Protein AF-A0A2G5TCE5-F1 (afdb_monomer)

Sequence (561 aa):
MDTSNFQYNRDSLFSRNVPPSLPKFVGRPEVVLFWDAEKPNQKSYIDVKVLVQKASAIFKQHSENIYVRDSTLKRLSMGLKESEKKNLDGFESLSTINQTVVSDTWQYYFLTVARWLMHFEEFQKIDDTVKLKILETIWHIWATLDRHCATASYRRSHPNAPKTQIISRRGVLLDLTKVQFDSTWLSDYPPSEIAYFLRQNSSDHFDIIGALLELEPSDMEMTFMLAQLSFEYAGKRCQGEILKLTEHFQKLLANDLHNYYVKEMKMPKYSNRLSKMMKINNSIQKNLWEHRPRMEVAKIFNIIKIEFSHPEIFALSLCSKKDHDLNTKCPIFLERLEIFLEYLDTRKKIPHSKGINLRIQETPESNFRFVSSLEPSEIVRIFNNIHLKINELRIQSPSAQFDKLTNLINSFAEIGGNFKIRANRLFWRCSSENSDGEGAELFIKLLSLIDENCLQMVHNDMDSFSEDQFEWLGKFCKNVKTLNLEDAMAKSVDPLLNAENVVVLFEKLDAEHIWKMIQSFISRDLPIGSSFYFHSEHPPKLVDVFKMHNVRPNNQPIIPE

Foldseek 3Di:
DDPVPDDDDDDDPDPPPDPPDPCSVVLHPPLCSVFDPPDDLAFFEAECVVLLVLLLVLLPDDPPCPPPPDAQLVLLLVLVVVLQDPCVVAADEAQEDEPVNVVVLLSSLLNSVSNSLSSHPLLSPDDSVLSSLLSLQFSVLLQVLQQLLQQLVVCVVVVPDDPQWTDGSVRHIYRVVRHHYDCVSWAPDDSVSVCVLQDLCLDDPDDLSVLCNVLVDDSSLSSLLSLLLSLCRQCVPVPDPSVVSSVVVNVSSVVSVCCCCCPVVVHNPCVVSVVSSVVSSVSSVVSLVVSVVSLVVCVVSSRTRYDYPCQSSCCRSRNHPVVVVVVLPAAQEWAEKEKEPDDPPVPDPDDDQNAIKIWTHRDPPGDTDIGTNDALLVVLVVQVSPRYAYAEYEYAYEQVCVVSLLVNLVSNVVVDDPAAHQYAEYHYHYEHPDLPQVSLVSVVSNLVRHDLVRYQYYADQYGADEAVSLVVQLVSNLNHQYYHEEEYAHPACNSPLNHQAEHYEYQDDDLVRVVSNVCSVVVDPHDPPRDYHYHYPDDDDVVVSCVVVVHDDDPDDPDDD

Organism: NCBI:txid1611254

Structure (mmCIF, N/CA/C/O backbone):
data_AF-A0A2G5TCE5-F1
#
_entry.id   AF-A0A2G5TCE5-F1
#
loop_
_atom_site.group_PDB
_atom_site.id
_atom_site.type_symbol
_atom_site.label_atom_id
_atom_site.label_alt_id
_atom_site.label_comp_id
_atom_site.label_asym_id
_atom_site.label_entity_id
_atom_site.label_seq_id
_atom_site.pdbx_PDB_ins_code
_atom_site.Cartn_x
_atom_site.Cartn_y
_atom_site.Cartn_z
_atom_site.occupancy
_atom_site.B_iso_or_equiv
_atom_site.auth_seq_id
_atom_site.auth_comp_id
_atom_site.auth_asym_id
_atom_site.auth_atom_id
_atom_site.pdbx_PDB_model_num
ATOM 1 N N . MET A 1 1 ? 57.083 46.225 -4.076 1.00 44.91 1 MET A N 1
ATOM 2 C CA . MET A 1 1 ? 55.689 46.218 -4.562 1.00 44.91 1 MET A CA 1
ATOM 3 C C . MET A 1 1 ? 54.867 45.483 -3.533 1.00 44.91 1 MET A C 1
ATOM 5 O O . MET A 1 1 ? 55.227 44.369 -3.178 1.00 44.91 1 MET A O 1
ATOM 9 N N . ASP A 1 2 ? 53.860 46.161 -2.998 1.00 36.31 2 ASP A N 1
ATOM 10 C CA . ASP A 1 2 ? 52.958 45.625 -1.986 1.00 36.31 2 ASP A CA 1
ATOM 11 C C . ASP A 1 2 ? 51.975 44.643 -2.647 1.00 36.31 2 ASP A C 1
ATOM 13 O O . ASP A 1 2 ? 51.354 44.961 -3.664 1.00 36.31 2 ASP A O 1
ATOM 17 N N . THR A 1 3 ? 51.897 43.424 -2.116 1.00 44.78 3 THR A N 1
ATOM 18 C CA . THR A 1 3 ? 51.084 42.325 -2.669 1.00 44.78 3 THR A CA 1
ATOM 19 C C . THR A 1 3 ? 49.590 42.508 -2.390 1.00 44.78 3 THR A C 1
ATOM 21 O O . THR A 1 3 ? 48.769 41.807 -2.980 1.00 44.78 3 THR A O 1
ATOM 24 N N . SER A 1 4 ? 49.232 43.503 -1.570 1.00 44.25 4 SER A N 1
ATOM 25 C CA . SER A 1 4 ? 47.858 43.904 -1.244 1.00 44.25 4 SER A CA 1
ATOM 26 C C . SER A 1 4 ? 47.042 44.424 -2.439 1.00 44.25 4 SER A C 1
ATOM 28 O O . SER A 1 4 ? 45.818 44.478 -2.360 1.00 44.25 4 SER A O 1
ATOM 30 N N . ASN A 1 5 ? 47.693 44.751 -3.563 1.00 43.22 5 ASN A N 1
ATOM 31 C CA . ASN A 1 5 ? 47.040 45.278 -4.767 1.00 43.22 5 ASN A CA 1
ATOM 32 C C . ASN A 1 5 ? 46.855 44.249 -5.899 1.00 43.22 5 ASN A C 1
ATOM 34 O O . ASN A 1 5 ? 46.431 44.619 -6.996 1.00 43.22 5 ASN A O 1
ATOM 38 N N . PHE A 1 6 ? 47.133 42.961 -5.666 1.00 41.97 6 PHE A N 1
ATOM 39 C CA . PHE A 1 6 ? 46.738 41.921 -6.619 1.00 41.97 6 PHE A CA 1
ATOM 40 C C . PHE A 1 6 ? 45.249 41.591 -6.455 1.00 41.97 6 PHE A C 1
ATOM 42 O O . PHE A 1 6 ? 44.830 40.973 -5.478 1.00 41.97 6 PHE A O 1
ATOM 49 N N . GLN A 1 7 ? 44.437 41.987 -7.439 1.00 47.47 7 GLN A N 1
ATOM 50 C CA . GLN A 1 7 ? 43.052 41.532 -7.559 1.00 47.47 7 GLN A CA 1
ATOM 51 C C . GLN A 1 7 ? 43.021 40.044 -7.942 1.00 47.47 7 GLN A C 1
ATOM 53 O O . GLN A 1 7 ? 43.078 39.694 -9.119 1.00 47.47 7 GLN A O 1
ATOM 58 N N . TYR A 1 8 ? 42.891 39.164 -6.949 1.00 43.75 8 TYR A N 1
ATOM 59 C CA . TYR A 1 8 ? 42.463 37.779 -7.153 1.00 43.75 8 TYR A CA 1
ATOM 60 C C . TYR A 1 8 ? 40.932 37.749 -7.161 1.00 43.75 8 TYR A C 1
ATOM 62 O O . TYR A 1 8 ? 40.331 37.933 -6.107 1.00 43.75 8 TYR A O 1
ATOM 70 N N . ASN A 1 9 ? 40.335 37.592 -8.351 1.00 42.03 9 ASN A N 1
ATOM 71 C CA . ASN A 1 9 ? 38.918 37.283 -8.662 1.00 42.03 9 ASN A CA 1
ATOM 72 C C . ASN A 1 9 ? 38.410 38.097 -9.865 1.00 42.03 9 ASN A C 1
ATOM 74 O O . ASN A 1 9 ? 37.420 38.826 -9.780 1.00 42.03 9 ASN A O 1
ATOM 78 N N . ARG A 1 10 ? 39.058 37.947 -11.022 1.00 44.22 10 ARG A N 1
ATOM 79 C CA . ARG A 1 10 ? 38.338 38.060 -12.291 1.00 44.22 10 ARG A CA 1
ATOM 80 C C . ARG A 1 10 ? 38.307 36.662 -12.891 1.00 44.22 10 ARG A C 1
ATOM 82 O O . ARG A 1 10 ? 39.354 36.100 -13.174 1.00 44.22 10 ARG A O 1
ATOM 89 N N . ASP A 1 11 ? 37.091 36.140 -12.977 1.00 44.75 11 ASP A N 1
ATOM 90 C CA . ASP A 1 11 ? 36.672 34.802 -13.400 1.00 44.75 11 ASP A CA 1
ATOM 91 C C . ASP A 1 11 ? 36.604 33.720 -12.313 1.00 44.75 11 ASP A C 1
ATOM 93 O O . ASP A 1 11 ? 37.514 33.523 -11.510 1.00 44.75 11 ASP A O 1
ATOM 97 N N . SER A 1 12 ? 35.500 32.961 -12.377 1.00 39.31 12 SER A N 1
ATOM 98 C CA . SER A 1 12 ? 35.132 31.763 -11.594 1.00 39.31 12 SER A CA 1
ATOM 99 C C . SER A 1 12 ? 34.209 31.972 -10.382 1.00 39.31 12 SER A C 1
ATOM 101 O O . SER A 1 12 ? 34.522 31.560 -9.266 1.00 39.31 12 SER A O 1
ATOM 103 N N . LEU A 1 13 ? 32.991 32.486 -10.595 1.00 35.09 13 LEU A N 1
ATOM 104 C CA . LEU A 1 13 ? 31.879 32.135 -9.699 1.00 35.09 13 LEU A CA 1
ATOM 105 C C . LEU A 1 13 ? 31.414 30.712 -10.029 1.00 35.09 13 LEU A C 1
ATOM 107 O O . LEU A 1 13 ? 30.498 30.482 -10.814 1.00 35.09 13 LEU A O 1
ATOM 111 N N . PHE A 1 14 ? 32.106 29.750 -9.425 1.00 35.44 14 PHE A N 1
ATOM 112 C CA . PHE A 1 14 ? 31.687 28.363 -9.299 1.00 35.44 14 PHE A CA 1
ATOM 113 C C . PHE A 1 14 ? 30.257 28.295 -8.741 1.00 35.44 14 PHE A C 1
ATOM 115 O O . PHE A 1 14 ? 30.059 28.434 -7.532 1.00 35.44 14 PHE A O 1
ATOM 122 N N . SER A 1 15 ? 29.255 27.997 -9.571 1.00 35.09 15 SER A N 1
ATOM 123 C CA . SER A 1 15 ? 28.023 27.415 -9.039 1.00 35.09 15 SER A CA 1
ATOM 124 C C . SER A 1 15 ? 28.331 25.959 -8.689 1.00 35.09 15 SER A C 1
ATOM 126 O O . SER A 1 15 ? 28.231 25.053 -9.517 1.00 35.09 15 SER A O 1
ATOM 128 N N . ARG A 1 16 ? 28.784 25.742 -7.453 1.00 37.66 16 ARG A N 1
ATOM 129 C CA . ARG A 1 16 ? 28.812 24.425 -6.817 1.00 37.66 16 ARG A CA 1
ATOM 130 C C . ARG A 1 16 ? 27.392 23.861 -6.879 1.00 37.66 16 ARG A C 1
ATOM 132 O O . ARG A 1 16 ? 26.564 24.214 -6.045 1.00 37.66 16 ARG A O 1
ATOM 139 N N . ASN A 1 17 ? 27.097 23.004 -7.854 1.00 49.25 17 ASN A N 1
ATOM 140 C CA . ASN A 1 17 ? 25.855 22.237 -7.860 1.00 49.25 17 ASN A CA 1
ATOM 141 C C . ASN A 1 17 ? 25.989 21.119 -6.826 1.00 49.25 17 ASN A C 1
ATOM 143 O O . ASN A 1 17 ? 26.224 19.958 -7.147 1.00 49.25 17 ASN A O 1
ATOM 147 N N . VAL A 1 18 ? 25.892 21.519 -5.559 1.00 42.00 18 VAL A N 1
ATOM 148 C CA . VAL A 1 18 ? 25.635 20.618 -4.445 1.00 42.00 18 VAL A CA 1
ATOM 149 C C . VAL A 1 18 ? 24.318 19.906 -4.775 1.00 42.00 18 VAL A C 1
ATOM 151 O O . VAL A 1 18 ? 23.345 20.584 -5.124 1.00 42.00 18 VAL A O 1
ATOM 154 N N . PRO A 1 19 ? 24.262 18.565 -4.719 1.00 40.06 19 PRO A N 1
ATOM 155 C CA . PRO A 1 19 ? 23.001 17.842 -4.806 1.00 40.06 19 PRO A CA 1
ATOM 156 C C . PRO A 1 19 ? 22.005 18.505 -3.850 1.00 40.06 19 PRO A C 1
ATOM 158 O O . PRO A 1 19 ? 22.346 18.715 -2.686 1.00 40.06 19 PRO A O 1
ATOM 161 N N . PRO A 1 20 ? 20.788 18.862 -4.295 1.00 50.06 20 PRO A N 1
ATOM 162 C CA . PRO A 1 20 ? 19.902 19.702 -3.491 1.00 50.06 20 PRO A CA 1
ATOM 163 C C . PRO A 1 20 ? 19.404 18.993 -2.224 1.00 50.06 20 PRO A C 1
ATOM 165 O O . PRO A 1 20 ? 18.745 19.610 -1.395 1.00 50.06 20 PRO A O 1
ATOM 168 N N . SER A 1 21 ? 19.702 17.699 -2.075 1.00 48.94 21 SER A N 1
ATOM 169 C CA . SER A 1 21 ? 19.469 16.940 -0.859 1.00 48.94 21 SER A CA 1
ATOM 170 C C . SER A 1 21 ? 20.391 15.714 -0.786 1.00 48.94 21 SER A C 1
ATOM 172 O O . SER A 1 21 ? 20.820 15.173 -1.810 1.00 48.94 21 SER A O 1
ATOM 174 N N . LEU A 1 22 ? 20.667 15.248 0.435 1.00 44.66 22 LEU A N 1
ATOM 175 C CA . LEU A 1 22 ? 21.420 14.019 0.707 1.00 44.66 22 LEU A CA 1
ATOM 176 C C . LEU A 1 22 ? 20.844 12.765 -0.003 1.00 44.66 22 LEU A C 1
ATOM 178 O O . LEU A 1 22 ? 21.642 12.046 -0.597 1.00 44.66 22 LEU A O 1
ATOM 182 N N . PRO A 1 23 ? 19.511 12.528 -0.066 1.00 45.94 23 PRO A N 1
ATOM 183 C CA . PRO A 1 23 ? 18.912 11.444 -0.862 1.00 45.94 23 PRO A CA 1
ATOM 184 C C . PRO A 1 23 ? 19.364 11.419 -2.323 1.00 45.94 23 PRO A C 1
ATOM 186 O O . PRO A 1 23 ? 19.697 10.370 -2.868 1.00 45.94 23 PRO A O 1
ATOM 189 N N . LYS A 1 24 ? 19.412 12.597 -2.955 1.00 51.81 24 LYS A N 1
ATOM 190 C CA . LYS A 1 24 ? 19.843 12.745 -4.350 1.00 51.81 24 LYS A CA 1
ATOM 191 C C . LYS A 1 24 ? 21.345 12.550 -4.513 1.00 51.81 24 LYS A C 1
ATOM 193 O O . LYS A 1 24 ? 21.768 12.099 -5.568 1.00 51.81 24 LYS A O 1
ATOM 198 N N . PHE A 1 25 ? 22.135 12.883 -3.492 1.00 48.41 25 PHE A N 1
ATOM 199 C CA . PHE A 1 25 ? 23.575 12.633 -3.498 1.00 48.41 25 PHE A CA 1
ATOM 200 C C . PHE A 1 25 ? 23.899 11.140 -3.427 1.00 48.41 25 PHE A C 1
ATOM 202 O O . PHE A 1 25 ? 24.745 10.671 -4.178 1.00 48.41 25 PHE A O 1
ATOM 209 N N . VAL A 1 26 ? 23.224 10.397 -2.545 1.00 45.94 26 VAL A N 1
ATOM 210 C CA . VAL A 1 26 ? 23.534 8.977 -2.303 1.00 45.94 26 VAL A CA 1
ATOM 211 C C . VAL A 1 26 ? 22.699 8.003 -3.142 1.00 45.94 26 VAL A C 1
ATOM 213 O O . VAL A 1 26 ? 22.850 6.796 -2.991 1.00 45.94 26 VAL A O 1
ATOM 216 N N . GLY A 1 27 ? 21.787 8.497 -3.987 1.00 50.56 27 GLY A N 1
ATOM 217 C CA . GLY A 1 27 ? 20.951 7.658 -4.855 1.00 50.56 27 GLY A CA 1
ATOM 218 C C . GLY A 1 27 ? 19.937 6.781 -4.110 1.00 50.56 27 GLY A C 1
ATOM 219 O O . GLY A 1 27 ? 19.438 5.810 -4.674 1.00 50.56 27 GLY A O 1
ATOM 220 N N . ARG A 1 28 ? 19.614 7.104 -2.851 1.00 52.19 28 ARG A N 1
ATOM 221 C CA . ARG A 1 28 ? 18.663 6.348 -2.021 1.00 52.19 28 ARG A CA 1
ATOM 222 C C . ARG A 1 28 ? 17.461 7.220 -1.671 1.00 52.19 28 ARG A C 1
ATOM 224 O O . ARG A 1 28 ? 17.654 8.394 -1.345 1.00 52.19 28 ARG A O 1
ATOM 231 N N . PRO A 1 29 ? 16.225 6.682 -1.702 1.00 56.94 29 PRO A N 1
ATOM 232 C CA . PRO A 1 29 ? 15.065 7.405 -1.204 1.00 56.94 29 PRO A CA 1
ATOM 233 C C . PRO A 1 29 ? 15.312 7.890 0.222 1.00 56.94 29 PRO A C 1
ATOM 235 O O . PRO A 1 29 ? 15.880 7.159 1.030 1.00 56.94 29 PRO A O 1
ATOM 238 N N . GLU A 1 30 ? 14.842 9.096 0.536 1.00 60.81 30 GLU A N 1
ATOM 239 C CA . GLU A 1 30 ? 15.009 9.716 1.859 1.00 60.81 30 GLU A CA 1
ATOM 240 C C . GLU A 1 30 ? 14.609 8.772 2.999 1.00 60.81 30 GLU A C 1
ATOM 242 O O . GLU A 1 30 ? 15.315 8.638 3.991 1.00 60.81 30 GLU A O 1
ATOM 247 N N . VAL A 1 31 ? 13.534 8.019 2.772 1.00 57.41 31 VAL A N 1
ATOM 248 C CA . VAL A 1 31 ? 12.961 7.036 3.693 1.00 57.41 31 VAL A CA 1
ATOM 249 C C . VAL A 1 31 ? 13.875 5.838 4.010 1.00 57.41 31 VAL A C 1
ATOM 251 O O . VAL A 1 31 ? 13.681 5.201 5.035 1.00 57.41 31 VAL A O 1
ATOM 254 N N . VAL A 1 32 ? 14.878 5.519 3.185 1.00 61.88 32 VAL A N 1
ATOM 255 C CA . VAL A 1 32 ? 15.810 4.388 3.406 1.00 61.88 32 VAL A CA 1
ATOM 256 C C . VAL A 1 32 ? 17.279 4.802 3.308 1.00 61.88 32 VAL A C 1
ATOM 258 O O . VAL A 1 32 ? 18.162 3.967 3.130 1.00 61.88 32 VAL A O 1
ATOM 261 N N . LEU A 1 33 ? 17.563 6.099 3.441 1.00 61.28 33 LEU A N 1
ATOM 262 C CA . LEU A 1 33 ? 18.920 6.649 3.438 1.00 61.28 33 LEU A CA 1
ATOM 263 C C . LEU A 1 33 ? 19.855 5.929 4.413 1.00 61.28 33 LEU A C 1
ATOM 265 O O . LEU A 1 33 ? 20.990 5.603 4.073 1.00 61.28 33 LEU A O 1
ATOM 269 N N . PHE A 1 34 ? 19.345 5.690 5.617 1.00 60.56 34 PHE A N 1
ATOM 270 C CA . PHE A 1 34 ? 20.065 5.104 6.740 1.00 60.56 34 PHE A CA 1
ATOM 271 C C . PHE A 1 34 ? 20.104 3.570 6.697 1.00 60.56 34 PHE A C 1
ATOM 273 O O . PHE A 1 34 ? 20.728 2.954 7.561 1.00 60.56 34 PHE A O 1
ATOM 280 N N . TRP A 1 35 ? 19.412 2.945 5.739 1.00 65.88 35 TRP A N 1
ATOM 281 C CA . TRP A 1 35 ? 19.364 1.495 5.620 1.00 65.88 35 TRP A CA 1
ATOM 282 C C . TRP A 1 35 ? 20.732 0.926 5.229 1.00 65.88 35 TRP A C 1
ATOM 284 O O . TRP A 1 35 ? 21.480 1.511 4.447 1.00 65.88 35 TRP A O 1
ATOM 294 N N . ASP A 1 36 ? 21.045 -0.245 5.769 1.00 65.81 36 ASP A N 1
ATOM 295 C CA . ASP A 1 36 ? 22.335 -0.907 5.626 1.00 65.81 36 ASP A CA 1
ATOM 296 C C . ASP A 1 36 ? 22.081 -2.376 5.292 1.00 65.81 36 ASP A C 1
ATOM 298 O O . ASP A 1 36 ? 21.536 -3.121 6.110 1.00 65.81 36 ASP A O 1
ATOM 302 N N . ALA A 1 37 ? 22.434 -2.756 4.064 1.00 62.38 37 ALA A N 1
ATOM 303 C CA . ALA A 1 37 ? 22.221 -4.095 3.531 1.00 62.38 37 ALA A CA 1
ATOM 304 C C . ALA A 1 37 ? 23.090 -5.153 4.226 1.00 62.38 37 ALA A C 1
ATOM 306 O O . ALA A 1 37 ? 22.748 -6.333 4.188 1.00 62.38 37 ALA A O 1
ATOM 307 N N . GLU A 1 38 ? 24.198 -4.740 4.848 1.00 62.22 38 GLU A N 1
ATOM 308 C CA . GLU A 1 38 ? 25.170 -5.634 5.479 1.00 62.22 38 GLU A CA 1
ATOM 309 C C . GLU A 1 38 ? 24.807 -5.958 6.937 1.00 62.22 38 GLU A C 1
ATOM 311 O O . GLU A 1 38 ? 25.371 -6.880 7.532 1.00 62.22 38 GLU A O 1
ATOM 316 N N . LYS A 1 39 ? 23.831 -5.249 7.528 1.00 65.44 39 LYS A N 1
ATOM 317 C CA . LYS A 1 39 ? 23.392 -5.521 8.902 1.00 65.44 39 LYS A CA 1
ATOM 318 C C . LYS A 1 39 ? 22.706 -6.893 9.025 1.00 65.44 39 LYS A C 1
ATOM 320 O O . LYS A 1 39 ? 21.852 -7.231 8.201 1.00 65.44 39 LYS A O 1
ATOM 325 N N . PRO A 1 40 ? 22.967 -7.651 10.111 1.00 63.22 40 PRO A N 1
ATOM 326 C CA . PRO A 1 40 ? 22.322 -8.938 10.362 1.00 63.22 40 PRO A CA 1
ATOM 327 C C . PRO A 1 40 ? 20.791 -8.844 10.337 1.00 63.22 40 PRO A C 1
ATOM 329 O O . PRO A 1 40 ? 20.196 -7.962 10.958 1.00 63.22 40 PRO A O 1
ATOM 332 N N . ASN A 1 41 ? 20.124 -9.784 9.666 1.00 67.50 41 ASN A N 1
ATOM 333 C CA . ASN A 1 41 ? 18.659 -9.825 9.578 1.00 67.50 41 ASN A CA 1
ATOM 334 C C . ASN A 1 41 ? 18.014 -10.673 10.694 1.00 67.50 41 ASN A C 1
ATOM 336 O O . ASN A 1 41 ? 17.131 -11.493 10.437 1.00 67.50 41 ASN A O 1
ATOM 340 N N . GLN A 1 42 ? 18.483 -10.529 11.936 1.00 72.50 42 GLN A N 1
ATOM 341 C CA . GLN A 1 42 ? 17.881 -11.240 13.062 1.00 72.50 42 GLN A CA 1
ATOM 342 C C . GLN A 1 42 ? 16.571 -10.559 13.465 1.00 72.50 42 GLN A C 1
ATOM 344 O O . GLN A 1 42 ? 16.536 -9.351 13.690 1.00 72.50 42 GLN A O 1
ATOM 349 N N . LYS A 1 43 ? 15.487 -11.333 13.545 1.00 78.56 43 LYS A N 1
ATOM 350 C CA . LYS A 1 43 ? 14.161 -10.824 13.906 1.00 78.56 43 LYS A CA 1
ATOM 351 C C . LYS A 1 43 ? 13.798 -11.197 15.337 1.00 78.56 43 LYS A C 1
ATOM 353 O O . LYS A 1 43 ? 13.991 -12.336 15.757 1.00 78.56 43 LYS A O 1
ATOM 358 N N . SER A 1 44 ? 13.217 -10.245 16.053 1.00 82.19 44 SER A N 1
ATOM 359 C CA . SER A 1 44 ? 12.605 -10.448 17.361 1.00 82.19 44 SER A CA 1
ATOM 360 C C . SER A 1 44 ? 11.285 -11.193 17.203 1.00 82.19 44 SER A C 1
ATOM 362 O O . SER A 1 44 ? 10.411 -10.766 16.449 1.00 82.19 44 SER A O 1
ATOM 364 N N . TYR A 1 45 ? 11.112 -12.294 17.929 1.00 84.38 45 TYR A N 1
ATOM 365 C CA . TYR A 1 45 ? 9.884 -13.085 17.890 1.00 84.38 45 TYR A CA 1
ATOM 366 C C . TYR A 1 45 ? 9.014 -12.821 19.125 1.00 84.38 45 TYR A C 1
ATOM 368 O O . TYR A 1 45 ? 9.476 -12.962 20.257 1.00 84.38 45 TYR A O 1
ATOM 376 N N . ILE A 1 46 ? 7.744 -12.468 18.911 1.00 85.00 46 ILE A N 1
ATOM 377 C CA . ILE A 1 46 ? 6.756 -12.209 19.965 1.00 85.00 46 ILE A CA 1
ATOM 378 C C . ILE A 1 46 ? 5.660 -13.279 19.918 1.00 85.00 46 ILE A C 1
ATOM 380 O O . ILE A 1 46 ? 4.862 -13.367 18.975 1.00 85.00 46 ILE A O 1
ATOM 384 N N . ASP A 1 47 ? 5.590 -14.096 20.968 1.00 86.44 47 ASP A N 1
ATOM 385 C CA . ASP A 1 47 ? 4.518 -15.077 21.116 1.00 86.44 47 ASP A CA 1
ATOM 386 C C . ASP A 1 47 ? 3.248 -14.426 21.684 1.00 86.44 47 ASP A C 1
ATOM 388 O O . ASP A 1 47 ? 3.258 -13.761 22.715 1.00 86.44 47 ASP A O 1
ATOM 392 N N . VAL A 1 48 ? 2.134 -14.644 20.992 1.00 89.19 48 VAL A N 1
ATOM 393 C CA . VAL A 1 48 ? 0.806 -14.097 21.296 1.00 89.19 48 VAL A CA 1
ATOM 394 C C . VAL A 1 48 ? -0.264 -15.193 21.309 1.00 89.19 48 VAL A C 1
ATOM 396 O O . VAL A 1 48 ? -1.454 -14.896 21.387 1.00 89.19 48 VAL A O 1
ATOM 399 N N . LYS A 1 49 ? 0.131 -16.476 21.309 1.00 89.69 49 LYS A N 1
ATOM 400 C CA . LYS A 1 49 ? -0.779 -17.629 21.442 1.00 89.69 49 LYS A CA 1
ATOM 401 C C . LYS A 1 49 ? -1.705 -17.505 22.649 1.00 89.69 49 LYS A C 1
ATOM 403 O O . LYS A 1 49 ? -2.911 -17.700 22.530 1.00 89.69 49 LYS A O 1
ATOM 408 N N . VAL A 1 50 ? -1.151 -17.124 23.800 1.00 91.56 50 VAL A N 1
ATOM 409 C CA . VAL A 1 50 ? -1.916 -16.949 25.045 1.00 91.56 50 VAL A CA 1
ATOM 410 C C . VAL A 1 50 ? -2.970 -15.844 24.900 1.00 91.56 50 VAL A C 1
ATOM 412 O O . VAL A 1 50 ? -4.067 -15.956 25.445 1.00 91.56 50 VAL A O 1
ATOM 415 N N . LEU A 1 51 ? -2.676 -14.787 24.137 1.00 92.75 51 LEU A N 1
ATOM 416 C CA . LEU A 1 51 ? -3.625 -13.704 23.877 1.00 92.75 51 LEU A CA 1
ATOM 417 C C . LEU A 1 51 ? -4.811 -14.190 23.028 1.00 92.75 51 LEU A C 1
ATOM 419 O O . LEU A 1 51 ? -5.962 -13.916 23.372 1.00 92.75 51 LEU A O 1
ATOM 423 N N . VAL A 1 52 ? -4.539 -14.972 21.979 1.00 92.00 52 VAL A N 1
ATOM 424 C CA . VAL A 1 52 ? -5.572 -15.601 21.132 1.00 92.00 52 VAL A CA 1
ATOM 425 C C . VAL A 1 52 ? -6.441 -16.562 21.935 1.00 92.00 52 VAL A C 1
ATOM 427 O O . VAL A 1 52 ? -7.666 -16.547 21.807 1.00 92.00 52 VAL A O 1
ATOM 430 N N . GLN A 1 53 ? -5.829 -17.368 22.805 1.00 93.06 53 GLN A N 1
ATOM 431 C CA . GLN A 1 53 ? -6.549 -18.290 23.684 1.00 93.06 53 GLN A CA 1
ATOM 432 C C . GLN A 1 53 ? -7.492 -17.544 24.633 1.00 93.06 53 GLN A C 1
ATOM 434 O O . GLN A 1 53 ? -8.643 -17.947 24.786 1.00 93.06 53 GLN A O 1
ATOM 439 N N . LYS A 1 54 ? -7.049 -16.423 25.220 1.00 94.75 54 LYS A N 1
ATOM 440 C CA . LYS A 1 54 ? -7.896 -15.574 26.073 1.00 94.75 54 LYS A CA 1
ATOM 441 C C . LYS A 1 54 ? -9.087 -14.990 25.309 1.00 94.75 54 LYS A C 1
ATOM 443 O O . LYS A 1 54 ? -10.199 -15.021 25.826 1.00 94.75 54 LYS A O 1
ATOM 448 N N . ALA A 1 55 ? -8.882 -14.494 24.088 1.00 93.88 55 ALA A N 1
ATOM 449 C CA . ALA A 1 55 ? -9.982 -13.999 23.256 1.00 93.88 55 ALA A CA 1
ATOM 450 C C . ALA A 1 55 ? -10.962 -15.117 22.867 1.00 93.88 55 ALA A C 1
ATOM 452 O O . ALA A 1 55 ? -12.172 -14.949 22.980 1.00 93.88 55 ALA A O 1
ATOM 453 N N . SER A 1 56 ? -10.443 -16.290 22.508 1.00 93.25 56 SER A N 1
ATOM 454 C CA . SER A 1 56 ? -11.266 -17.465 22.200 1.00 93.25 56 SER A CA 1
ATOM 455 C C . SER A 1 56 ? -12.079 -17.926 23.414 1.00 93.25 56 SER A C 1
ATOM 457 O O . SER A 1 56 ? -13.224 -18.340 23.272 1.00 93.25 56 SER A O 1
ATOM 459 N N . ALA A 1 57 ? -11.517 -17.831 24.623 1.00 93.88 57 ALA A N 1
ATOM 460 C CA . ALA A 1 57 ? -12.241 -18.123 25.856 1.00 93.88 57 ALA A CA 1
ATOM 461 C C . ALA A 1 57 ? -13.388 -17.128 26.103 1.00 93.88 57 ALA A C 1
ATOM 463 O O . ALA A 1 57 ? -14.460 -17.554 26.519 1.00 93.88 57 ALA A O 1
ATOM 464 N N . ILE A 1 58 ? -13.198 -15.837 25.794 1.00 92.94 58 ILE A N 1
ATOM 465 C CA . ILE A 1 58 ? -14.263 -14.819 25.872 1.00 92.94 58 ILE A CA 1
ATOM 466 C C . ILE A 1 58 ? -15.425 -15.176 24.935 1.00 92.94 58 ILE A C 1
ATOM 468 O O . ILE A 1 58 ? -16.576 -15.110 25.350 1.00 92.94 58 ILE A O 1
ATOM 472 N N . PHE A 1 59 ? -15.150 -15.617 23.704 1.00 92.38 59 PHE A N 1
ATOM 473 C CA . PHE A 1 59 ? -16.204 -15.979 22.743 1.00 92.38 59 PHE A CA 1
ATOM 474 C C . PHE A 1 59 ? -17.022 -17.216 23.131 1.00 92.38 59 PHE A C 1
ATOM 476 O O . PHE A 1 59 ? -18.158 -17.352 22.680 1.00 92.38 59 PHE A O 1
ATOM 483 N N . LYS A 1 60 ? -16.470 -18.081 23.990 1.00 88.38 60 LYS A N 1
ATOM 484 C CA . LYS A 1 60 ? -17.148 -19.270 24.530 1.00 88.38 60 LYS A CA 1
ATOM 485 C C . LYS A 1 60 ? -17.979 -18.984 25.781 1.00 88.38 60 LYS A C 1
ATOM 487 O O . LYS A 1 60 ? -18.779 -19.828 26.190 1.00 88.38 60 LYS A O 1
ATOM 492 N N . GLN A 1 61 ? -17.776 -17.835 26.425 1.00 83.50 61 GLN A N 1
ATOM 493 C CA . GLN A 1 61 ? -18.579 -17.448 27.579 1.00 83.50 61 GLN A CA 1
ATOM 494 C C . GLN A 1 61 ? -19.989 -17.093 27.111 1.00 83.50 61 GLN A C 1
ATOM 496 O O . GLN A 1 61 ? -20.177 -16.290 26.199 1.00 83.50 61 GLN A O 1
ATOM 501 N N . HIS A 1 62 ? -20.987 -17.698 27.749 1.00 64.31 62 HIS A N 1
ATOM 502 C CA . HIS A 1 62 ? -22.373 -17.321 27.529 1.00 64.31 62 HIS A CA 1
ATOM 503 C C . HIS A 1 62 ? -22.581 -15.976 28.224 1.00 64.31 62 HIS A C 1
ATOM 505 O O . HIS A 1 62 ? -22.446 -15.883 29.443 1.00 64.31 62 HIS A O 1
ATOM 511 N N . SER A 1 63 ? -22.859 -14.923 27.454 1.00 60.53 63 SER A N 1
ATOM 512 C CA . SER A 1 63 ? -23.319 -13.664 28.034 1.00 60.53 63 SER A CA 1
ATOM 513 C C . SER A 1 63 ? -24.662 -13.943 28.704 1.00 60.53 63 SER A C 1
ATOM 515 O O . SER A 1 63 ? -25.637 -14.276 28.029 1.00 60.53 63 SER A O 1
ATOM 517 N N . GLU A 1 64 ? -24.717 -13.833 30.033 1.00 53.38 64 GLU A N 1
ATOM 518 C CA . GLU A 1 64 ? -25.993 -13.691 30.724 1.00 53.38 64 GLU A CA 1
ATOM 519 C C . GLU A 1 64 ? -26.646 -12.435 30.143 1.00 53.38 64 GLU A C 1
ATOM 521 O O . GLU A 1 64 ? -26.149 -11.319 30.299 1.00 53.38 64 GLU A O 1
ATOM 526 N N . ASN A 1 65 ? -27.694 -12.632 29.346 1.00 52.31 65 ASN A N 1
ATOM 527 C CA . ASN A 1 65 ? -28.393 -11.574 28.632 1.00 52.31 65 ASN A CA 1
ATOM 528 C C . ASN A 1 65 ? -29.169 -10.707 29.643 1.00 52.31 65 ASN A C 1
ATOM 530 O O . ASN A 1 65 ? -30.386 -10.813 29.773 1.00 52.31 65 ASN A O 1
ATOM 534 N N . ILE A 1 66 ? -28.472 -9.842 30.378 1.00 52.81 66 ILE A N 1
ATOM 535 C CA . ILE A 1 66 ? -29.083 -8.954 31.377 1.00 52.81 66 ILE A CA 1
ATOM 536 C C . ILE A 1 66 ? -29.938 -7.864 30.687 1.00 52.81 66 ILE A C 1
ATOM 538 O O . ILE A 1 66 ? -30.882 -7.345 31.279 1.00 52.81 66 ILE A O 1
ATOM 542 N N . TYR A 1 67 ? -29.701 -7.584 29.395 1.00 58.00 67 TYR A N 1
ATOM 543 C CA . TYR A 1 67 ? -30.303 -6.462 28.653 1.00 58.00 67 TYR A CA 1
ATOM 544 C C . TYR A 1 67 ? -31.066 -6.872 27.373 1.00 58.00 67 TYR A C 1
ATOM 546 O O . TYR A 1 67 ? -30.951 -6.216 26.341 1.00 58.00 67 TYR A O 1
ATOM 554 N N . VAL A 1 68 ? -31.874 -7.944 27.415 1.00 59.38 68 VAL A N 1
ATOM 555 C CA . VAL A 1 68 ? -32.637 -8.477 26.247 1.00 59.38 68 VAL A CA 1
ATOM 556 C C . VAL A 1 68 ? -33.540 -7.437 25.557 1.00 59.38 68 VAL A C 1
ATOM 558 O O . VAL A 1 68 ? -33.902 -7.604 24.398 1.00 59.38 68 VAL A O 1
ATOM 561 N N . ARG A 1 69 ? -33.944 -6.369 26.256 1.00 60.75 69 ARG A N 1
ATOM 562 C CA . ARG A 1 69 ? -34.947 -5.401 25.771 1.00 60.75 69 ARG A CA 1
ATOM 563 C C . ARG A 1 69 ? -34.374 -4.154 25.092 1.00 60.75 69 ARG A C 1
ATOM 565 O O . ARG A 1 69 ? -35.155 -3.356 24.581 1.00 60.75 69 ARG A O 1
ATOM 572 N N . ASP A 1 70 ? -33.059 -3.965 25.105 1.00 77.38 70 ASP A N 1
ATOM 573 C CA . ASP A 1 70 ? -32.417 -2.793 24.506 1.00 77.38 70 ASP A CA 1
ATOM 574 C C . ASP A 1 70 ? -31.989 -3.054 23.057 1.00 77.38 70 ASP A C 1
ATOM 576 O O . ASP A 1 70 ? -31.729 -4.193 22.665 1.00 77.38 70 ASP A O 1
ATOM 580 N N . SER A 1 71 ? -31.895 -1.987 22.256 1.00 85.19 71 SER A N 1
ATOM 581 C CA . SER A 1 71 ? -31.369 -2.084 20.891 1.00 85.19 71 SER A CA 1
ATOM 582 C C . SER A 1 71 ? -29.913 -2.552 20.887 1.00 85.19 71 SER A C 1
ATOM 584 O O . SER A 1 71 ? -29.163 -2.352 21.851 1.00 85.19 71 SER A O 1
ATOM 586 N N . THR A 1 72 ? -29.489 -3.150 19.779 1.00 88.62 72 THR A N 1
ATOM 587 C CA . THR A 1 72 ? -28.135 -3.679 19.617 1.00 88.62 72 THR A CA 1
ATOM 588 C C . THR A 1 72 ? -27.080 -2.594 19.828 1.00 88.62 72 THR A C 1
ATOM 590 O O . THR A 1 72 ? -26.110 -2.795 20.565 1.00 88.62 72 THR A O 1
ATOM 593 N N . LEU A 1 73 ? -27.289 -1.408 19.251 1.00 92.50 73 LEU A N 1
ATOM 594 C CA . LEU A 1 73 ? -26.376 -0.280 19.436 1.00 92.50 73 LEU A CA 1
ATOM 595 C C . LEU A 1 73 ? -26.299 0.173 20.905 1.00 92.50 73 LEU A C 1
ATOM 597 O O . LEU A 1 73 ? -25.219 0.503 21.399 1.00 92.50 73 LEU A O 1
ATOM 601 N N . LYS A 1 74 ? -27.421 0.139 21.633 1.00 90.94 74 LYS A N 1
ATOM 602 C CA . LYS A 1 74 ? -27.467 0.511 23.051 1.00 90.94 74 LYS A CA 1
ATOM 603 C C . LYS A 1 74 ? -26.726 -0.494 23.929 1.00 90.94 74 LYS A C 1
ATOM 605 O O . LYS A 1 74 ? -25.974 -0.079 24.806 1.00 90.94 74 LYS A O 1
ATOM 610 N N . ARG A 1 75 ? -26.848 -1.795 23.652 1.00 89.25 75 ARG A N 1
ATOM 611 C CA . ARG A 1 75 ? -26.069 -2.850 24.329 1.00 89.25 75 ARG A CA 1
ATOM 612 C C . ARG A 1 75 ? -24.566 -2.678 24.113 1.00 89.25 75 ARG A C 1
ATOM 614 O O . ARG A 1 75 ? -23.800 -2.730 25.071 1.00 89.25 75 ARG A O 1
ATOM 621 N N . LEU A 1 76 ? -24.146 -2.402 22.876 1.00 91.25 76 LEU A N 1
ATOM 622 C CA . LEU A 1 76 ? -22.748 -2.079 22.566 1.00 91.25 76 LEU A CA 1
ATOM 623 C C . LEU A 1 76 ? -22.266 -0.819 23.305 1.00 91.25 76 LEU A C 1
ATOM 625 O O . LEU A 1 76 ? -21.116 -0.764 23.742 1.00 91.25 76 LEU A O 1
ATOM 629 N N . SER A 1 77 ? -23.137 0.179 23.477 1.00 91.69 77 SER A N 1
ATOM 630 C CA . SER A 1 77 ? -22.824 1.392 24.239 1.00 91.69 77 SER A CA 1
ATOM 631 C C . SER A 1 77 ? -22.661 1.114 25.736 1.00 91.69 77 SER A C 1
ATOM 633 O O . SER A 1 77 ? -21.767 1.677 26.365 1.00 91.69 77 SER A O 1
ATOM 635 N N . MET A 1 78 ? -23.448 0.196 26.306 1.00 85.56 78 MET A N 1
ATOM 636 C CA . MET A 1 78 ? -23.247 -0.271 27.683 1.00 85.56 78 MET A CA 1
ATOM 637 C C . MET A 1 78 ? -21.914 -1.006 27.843 1.00 85.56 78 MET A C 1
ATOM 639 O O . MET A 1 78 ? -21.156 -0.681 28.751 1.00 85.56 78 MET A O 1
ATOM 643 N N . GLY A 1 79 ? -21.574 -1.915 26.922 1.00 82.06 79 GLY A N 1
ATOM 644 C CA . GLY A 1 79 ? -20.285 -2.617 26.947 1.00 82.06 79 GLY A CA 1
ATOM 645 C C . GLY A 1 79 ? -19.083 -1.669 26.855 1.00 82.06 79 GLY A C 1
ATOM 646 O O . GLY A 1 79 ? -18.049 -1.892 27.484 1.00 82.06 79 GLY A O 1
ATOM 647 N N . LEU A 1 80 ? -19.226 -0.557 26.125 1.00 83.00 80 LEU A N 1
ATOM 648 C CA . LEU A 1 80 ? -18.214 0.498 26.091 1.00 83.00 80 LEU A CA 1
ATOM 649 C C . LEU A 1 80 ? -18.034 1.152 27.471 1.00 83.00 80 LEU A C 1
ATOM 651 O O . LEU A 1 80 ? -16.898 1.309 27.912 1.00 83.00 80 LEU A O 1
ATOM 655 N N . LYS A 1 81 ? -19.125 1.444 28.190 1.00 78.56 81 LYS A N 1
ATOM 656 C CA . LYS A 1 81 ? -19.081 1.976 29.566 1.00 78.56 81 LYS A CA 1
ATOM 657 C C . LYS A 1 81 ? -18.515 0.986 30.576 1.00 78.56 81 LYS A C 1
ATOM 659 O O . LYS A 1 81 ? -17.774 1.381 31.462 1.00 78.56 81 LYS A O 1
ATOM 664 N N . GLU A 1 82 ? -18.815 -0.301 30.441 1.00 71.81 82 GLU A N 1
ATOM 665 C CA . GLU A 1 82 ? -18.222 -1.338 31.298 1.00 71.81 82 GLU A CA 1
ATOM 666 C C . GLU A 1 82 ? -16.698 -1.428 31.110 1.00 71.81 82 GLU A C 1
ATOM 668 O O . GLU A 1 82 ? -15.962 -1.730 32.051 1.00 71.81 82 GLU A O 1
ATOM 673 N N . SER A 1 83 ? -16.208 -1.118 29.904 1.00 64.12 83 SER A N 1
ATOM 674 C CA . SER A 1 83 ? -14.775 -1.059 29.600 1.00 64.12 83 SER A CA 1
ATOM 675 C C . SER A 1 83 ? -14.080 0.224 30.075 1.00 64.12 83 SER A C 1
ATOM 677 O O . SER A 1 83 ? -12.846 0.253 30.181 1.00 64.12 83 SER A O 1
ATOM 679 N N . GLU A 1 84 ? -14.848 1.270 30.403 1.00 65.38 84 GLU A N 1
ATOM 680 C CA . GLU A 1 84 ? -14.355 2.456 31.097 1.00 65.38 84 GLU A CA 1
ATOM 681 C C . GLU A 1 84 ? -14.026 2.060 32.534 1.00 65.38 84 GLU A C 1
ATOM 683 O O . GLU A 1 84 ? -14.830 2.189 33.458 1.00 65.38 84 GLU A O 1
ATOM 688 N N . LYS A 1 85 ? -12.800 1.579 32.755 1.00 54.50 85 LYS A N 1
ATOM 689 C CA . LYS A 1 85 ? -12.238 1.604 34.102 1.00 54.50 85 LYS A CA 1
ATOM 690 C C . LYS A 1 85 ? -12.436 3.019 34.639 1.00 54.50 85 LYS A C 1
ATOM 692 O O . LYS A 1 85 ? -11.933 3.980 34.054 1.00 54.50 85 LYS A O 1
ATOM 697 N N . LYS A 1 86 ? -13.130 3.151 35.771 1.00 50.62 86 LYS A N 1
ATOM 698 C CA . LYS A 1 86 ? -12.983 4.333 36.616 1.00 50.62 86 LYS A CA 1
ATOM 699 C C . LYS A 1 86 ? -11.516 4.342 37.036 1.00 50.62 86 LYS A C 1
ATOM 701 O O . LYS A 1 86 ? -11.153 3.645 37.979 1.00 50.62 86 LYS A O 1
ATOM 706 N N . ASN A 1 87 ? -10.660 5.055 36.307 1.00 52.81 87 ASN A N 1
ATOM 707 C CA . ASN A 1 87 ? -9.317 5.382 36.772 1.00 52.81 87 ASN A CA 1
ATOM 708 C C . ASN A 1 87 ? -9.493 6.359 37.939 1.00 52.81 87 ASN A C 1
ATOM 710 O O . ASN A 1 87 ? -9.348 7.567 37.781 1.00 52.81 87 ASN A O 1
ATOM 714 N N . LEU A 1 88 ? -9.910 5.824 39.090 1.00 49.53 88 LEU A N 1
ATOM 715 C CA . LEU A 1 88 ? -10.061 6.562 40.342 1.00 49.53 88 LEU A CA 1
ATOM 716 C C . LEU A 1 88 ? -8.705 7.139 40.782 1.00 49.53 88 LEU A C 1
ATOM 718 O O . LEU A 1 88 ? -8.677 8.180 41.426 1.00 49.53 88 LEU A O 1
ATOM 722 N N . ASP A 1 89 ? -7.608 6.516 40.334 1.00 53.97 89 ASP A N 1
ATOM 723 C CA . ASP A 1 89 ? -6.224 6.859 40.676 1.00 53.97 89 ASP A CA 1
ATOM 724 C C . ASP A 1 89 ? -5.531 7.786 39.648 1.00 53.97 89 ASP A C 1
ATOM 726 O O . ASP A 1 89 ? -4.346 8.085 39.779 1.00 53.97 89 ASP A O 1
ATOM 730 N N . GLY A 1 90 ? -6.250 8.273 38.626 1.00 71.12 90 GLY A N 1
ATOM 731 C CA . GLY A 1 90 ? -5.702 9.166 37.592 1.00 71.12 90 GLY A CA 1
ATOM 732 C C . GLY A 1 90 ? -5.008 8.454 36.418 1.00 71.12 90 GLY A C 1
ATOM 733 O O . GLY A 1 90 ? -5.165 7.251 36.218 1.00 71.12 90 GLY A O 1
ATOM 734 N N . PHE A 1 91 ? -4.292 9.218 35.582 1.00 82.12 91 PHE A N 1
ATOM 735 C CA . PHE A 1 91 ? -3.545 8.697 34.427 1.00 82.12 91 PHE A CA 1
ATOM 736 C C . PHE A 1 91 ? -2.059 8.527 34.759 1.00 82.12 91 PHE A C 1
ATOM 738 O O . PHE A 1 91 ? -1.420 9.456 35.252 1.00 82.12 91 PHE A O 1
ATOM 745 N N . GLU A 1 92 ? -1.488 7.379 34.403 1.00 85.00 92 GLU A N 1
ATOM 746 C CA . GLU A 1 92 ? -0.048 7.145 34.458 1.00 85.00 92 GLU A CA 1
ATOM 747 C C . GLU A 1 92 ? 0.646 7.922 33.329 1.00 85.00 92 GLU A C 1
ATOM 749 O O . GLU A 1 92 ? 0.384 7.704 32.142 1.00 85.00 92 GLU A O 1
ATOM 754 N N . SER A 1 93 ? 1.530 8.851 33.699 1.00 85.44 93 SER A N 1
ATOM 755 C CA . SER A 1 93 ? 2.351 9.601 32.747 1.00 85.44 93 SER A CA 1
ATOM 756 C C . SER A 1 93 ? 3.613 8.808 32.417 1.00 85.44 93 SER A C 1
ATOM 758 O O . SER A 1 93 ? 4.488 8.667 33.270 1.00 85.44 93 SER A O 1
ATOM 760 N N . LEU A 1 94 ? 3.749 8.339 31.176 1.00 84.62 94 LEU A N 1
ATOM 761 C CA . LEU A 1 94 ? 4.925 7.567 30.757 1.00 84.62 94 LEU A CA 1
ATOM 762 C C . LEU A 1 94 ? 5.999 8.459 30.126 1.00 84.62 94 LEU A C 1
ATOM 764 O O . LEU A 1 94 ? 5.720 9.256 29.230 1.00 84.62 94 LEU A O 1
ATOM 768 N N . SER A 1 95 ? 7.248 8.274 30.558 1.00 84.50 95 SER A N 1
ATOM 769 C CA . SER A 1 95 ? 8.429 8.911 29.957 1.00 84.50 95 SER A CA 1
ATOM 770 C C . SER A 1 95 ? 9.043 8.086 28.823 1.00 84.50 95 SER A C 1
ATOM 772 O O . SER A 1 95 ? 9.672 8.654 27.934 1.00 84.50 95 SER A O 1
ATOM 774 N N . THR A 1 96 ? 8.851 6.762 28.827 1.00 86.38 96 THR A N 1
ATOM 775 C CA . THR A 1 96 ? 9.422 5.835 27.838 1.00 86.38 96 THR A CA 1
ATOM 776 C C . THR A 1 96 ? 8.384 4.810 27.381 1.00 86.38 96 THR A C 1
ATOM 778 O O . THR A 1 96 ? 7.652 4.255 28.199 1.00 86.38 96 THR A O 1
ATOM 781 N N . ILE A 1 97 ? 8.333 4.534 26.078 1.00 86.00 97 ILE A N 1
ATOM 782 C CA . ILE A 1 97 ? 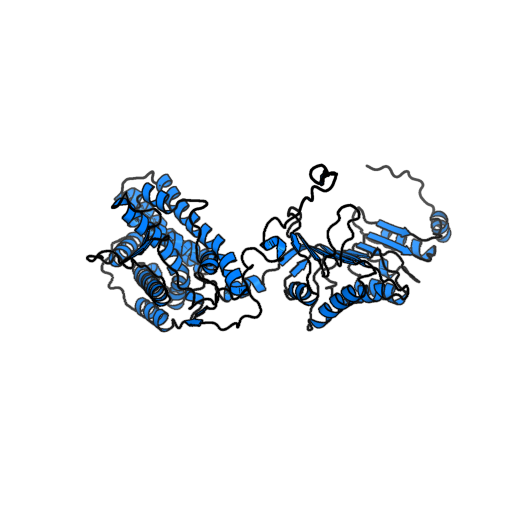7.539 3.464 25.466 1.00 86.00 97 ILE A CA 1
ATOM 783 C C . ILE A 1 97 ? 8.499 2.349 25.050 1.00 86.00 97 ILE A C 1
ATOM 785 O O . ILE A 1 97 ? 9.267 2.520 24.108 1.00 86.00 97 ILE A O 1
ATOM 789 N N . ASN A 1 98 ? 8.431 1.214 25.743 1.00 87.81 98 ASN A N 1
ATOM 790 C CA . ASN A 1 98 ? 9.201 0.003 25.451 1.00 87.81 98 ASN A CA 1
ATOM 791 C C . ASN A 1 98 ? 8.282 -1.149 25.003 1.00 87.81 98 ASN A C 1
ATOM 793 O O . ASN A 1 98 ? 7.057 -0.997 24.924 1.00 87.81 98 ASN A O 1
ATOM 797 N N . GLN A 1 99 ? 8.867 -2.319 24.736 1.00 88.00 99 GLN A N 1
ATOM 798 C CA . GLN A 1 99 ? 8.127 -3.509 24.309 1.00 88.00 99 GLN A CA 1
ATOM 799 C C . GLN A 1 99 ? 6.989 -3.890 25.266 1.00 88.00 99 GLN A C 1
ATOM 801 O O . GLN A 1 99 ? 5.901 -4.241 24.806 1.00 88.00 99 GLN A O 1
ATOM 806 N N . THR A 1 100 ? 7.211 -3.815 26.581 1.00 88.94 100 THR A N 1
ATOM 807 C CA . THR A 1 100 ? 6.213 -4.176 27.599 1.00 88.94 100 THR A CA 1
ATOM 808 C C . THR A 1 100 ? 5.006 -3.250 27.532 1.00 88.94 100 THR A C 1
ATOM 810 O O . THR A 1 100 ? 3.875 -3.715 27.410 1.00 88.94 100 THR A O 1
ATOM 813 N N . VAL A 1 101 ? 5.235 -1.932 27.496 1.00 86.81 101 VAL A N 1
ATOM 814 C CA . VAL A 1 101 ? 4.162 -0.931 27.381 1.00 86.81 101 VAL A CA 1
ATOM 815 C C . VAL A 1 101 ? 3.332 -1.162 26.117 1.00 86.81 101 VAL A C 1
ATOM 817 O O . VAL A 1 101 ? 2.098 -1.106 26.169 1.00 86.81 101 VAL A O 1
ATOM 820 N N . VAL A 1 102 ? 3.989 -1.441 24.989 1.00 86.62 102 VAL A N 1
ATOM 821 C CA . VAL A 1 102 ? 3.322 -1.719 23.709 1.00 86.62 102 VAL A CA 1
ATOM 822 C C . VAL A 1 102 ? 2.516 -3.019 23.778 1.00 86.62 102 VAL A C 1
ATOM 824 O O . VAL A 1 102 ? 1.329 -3.015 23.450 1.00 86.62 102 VAL A O 1
ATOM 827 N N . SER A 1 103 ? 3.120 -4.101 24.270 1.00 87.88 103 SER A N 1
ATOM 828 C CA . SER A 1 103 ? 2.495 -5.429 24.361 1.00 87.88 103 SER A CA 1
ATOM 829 C C . SER A 1 103 ? 1.279 -5.430 25.287 1.00 87.88 103 SER A C 1
ATOM 831 O O . SER A 1 103 ? 0.224 -5.952 24.930 1.00 87.88 103 SER A O 1
ATOM 833 N N . ASP A 1 104 ? 1.376 -4.764 26.436 1.00 88.62 104 ASP A N 1
ATOM 834 C CA . ASP A 1 104 ? 0.254 -4.595 27.356 1.00 88.62 104 ASP A CA 1
ATOM 835 C C . ASP A 1 104 ? -0.881 -3.768 26.738 1.00 88.62 104 ASP A C 1
ATOM 837 O O . ASP A 1 104 ? -2.061 -4.030 26.978 1.00 88.62 104 ASP A O 1
ATOM 841 N N . THR A 1 105 ? -0.539 -2.753 25.936 1.00 87.94 105 THR A N 1
ATOM 842 C CA . THR A 1 105 ? -1.528 -1.923 25.236 1.00 87.94 105 THR A CA 1
ATOM 843 C C . THR A 1 105 ? -2.265 -2.743 24.183 1.00 87.94 105 THR A C 1
ATOM 845 O O . THR A 1 105 ? -3.492 -2.670 24.100 1.00 87.94 105 THR A O 1
ATOM 848 N N . TRP A 1 106 ? -1.545 -3.572 23.423 1.00 89.88 106 TRP A N 1
ATOM 849 C CA . TRP A 1 106 ? -2.144 -4.525 22.492 1.00 89.88 106 TRP A CA 1
ATOM 850 C C . TRP A 1 106 ? -3.059 -5.513 23.207 1.00 89.88 106 TRP A C 1
ATOM 852 O O . TRP A 1 106 ? -4.212 -5.667 22.810 1.00 89.88 106 TRP A O 1
ATOM 862 N N . GLN A 1 107 ? -2.593 -6.125 24.298 1.00 91.94 107 GLN A N 1
ATOM 863 C CA . GLN A 1 107 ? -3.399 -7.049 25.091 1.00 91.94 107 GLN A CA 1
ATOM 864 C C . GLN A 1 107 ? -4.663 -6.380 25.645 1.00 91.94 107 GLN A C 1
ATOM 866 O O . GLN A 1 107 ? -5.737 -6.982 25.592 1.00 91.94 107 GLN A O 1
ATOM 871 N N . TYR A 1 108 ? -4.556 -5.151 26.160 1.00 92.00 108 TYR A N 1
ATOM 872 C CA . TYR A 1 108 ? -5.701 -4.390 26.655 1.00 92.00 108 TYR A CA 1
ATOM 873 C C . TYR A 1 108 ? -6.750 -4.206 25.557 1.00 92.00 108 TYR A C 1
ATOM 875 O O . TYR A 1 108 ? -7.873 -4.679 25.715 1.00 92.00 108 TYR A O 1
ATOM 883 N N . TYR A 1 109 ? -6.392 -3.585 24.429 1.00 92.38 109 TYR A N 1
ATOM 884 C CA . TYR A 1 109 ? -7.368 -3.293 23.377 1.00 92.38 109 TYR A CA 1
ATOM 885 C C . TYR A 1 109 ? -7.916 -4.560 22.720 1.00 92.38 109 TYR A C 1
ATOM 887 O O . TYR A 1 109 ? -9.120 -4.648 22.503 1.00 92.38 109 TYR A O 1
ATOM 895 N N . PHE A 1 110 ? -7.076 -5.565 22.464 1.00 94.00 110 PHE A N 1
ATOM 896 C CA . PHE A 1 110 ? -7.520 -6.821 21.858 1.00 94.00 110 PHE A CA 1
ATOM 897 C C . PHE A 1 110 ? -8.593 -7.514 22.710 1.00 94.00 110 PHE A C 1
ATOM 899 O O . PHE A 1 110 ? -9.645 -7.898 22.202 1.00 94.00 110 PHE A O 1
ATOM 906 N N . LEU A 1 111 ? -8.377 -7.616 24.026 1.00 93.50 111 LEU A N 1
ATOM 907 C CA . LEU A 1 111 ? -9.349 -8.239 24.928 1.00 93.50 111 LEU A CA 1
ATOM 908 C C . LEU A 1 111 ? -10.555 -7.338 25.216 1.00 93.50 111 LEU A C 1
ATOM 910 O O . LEU A 1 111 ? -11.653 -7.850 25.421 1.00 93.50 111 LEU A O 1
ATOM 914 N N . THR A 1 112 ? -10.382 -6.016 25.244 1.00 92.88 112 THR A N 1
ATOM 915 C CA . THR A 1 112 ? -11.496 -5.068 25.388 1.00 92.88 112 THR A CA 1
ATOM 916 C C . THR A 1 112 ? -12.448 -5.171 24.204 1.00 92.88 112 THR A C 1
ATOM 918 O O . THR A 1 112 ? -13.646 -5.335 24.410 1.00 92.88 112 THR A O 1
ATOM 921 N N . VAL A 1 113 ? -11.928 -5.176 22.975 1.00 94.81 113 VAL A N 1
ATOM 922 C CA . VAL A 1 113 ? -12.751 -5.301 21.766 1.00 94.81 113 VAL A CA 1
ATOM 923 C C . VAL A 1 113 ? -13.416 -6.674 21.692 1.00 94.81 113 VAL A C 1
ATOM 925 O O . VAL A 1 113 ? -14.590 -6.753 21.342 1.00 94.81 113 VAL A O 1
ATOM 928 N N . ALA A 1 114 ? -12.724 -7.747 22.095 1.00 94.56 114 ALA A N 1
ATOM 929 C CA . ALA A 1 114 ? -13.322 -9.080 22.175 1.00 94.56 114 ALA A CA 1
ATOM 930 C C . ALA A 1 114 ? -14.556 -9.107 23.093 1.00 94.56 114 ALA A C 1
ATOM 932 O O . ALA A 1 114 ? -15.596 -9.628 22.699 1.00 94.56 114 ALA A O 1
ATOM 933 N N . ARG A 1 115 ? -14.466 -8.510 24.292 1.00 92.31 115 ARG A N 1
ATOM 934 C CA . ARG A 1 115 ? -15.609 -8.405 25.218 1.00 92.31 115 ARG A CA 1
ATOM 935 C C . ARG A 1 115 ? -16.696 -7.493 24.669 1.00 92.31 115 ARG A C 1
ATOM 937 O O . ARG A 1 115 ? -17.857 -7.871 24.685 1.00 92.31 115 ARG A O 1
ATOM 944 N N . TRP A 1 116 ? -16.314 -6.338 24.130 1.00 92.94 116 TRP A N 1
ATOM 945 C CA . TRP A 1 116 ? -17.241 -5.368 23.553 1.00 92.94 116 TRP A CA 1
ATOM 946 C C . TRP A 1 116 ? -18.106 -5.986 22.444 1.00 92.94 116 TRP A C 1
ATOM 948 O O . TRP A 1 116 ? -19.325 -5.841 22.465 1.00 92.94 116 TRP A O 1
ATOM 958 N N . LEU A 1 117 ? -17.505 -6.762 21.535 1.00 93.81 117 LEU A N 1
ATOM 959 C CA . LEU A 1 117 ? -18.230 -7.491 20.488 1.00 93.81 117 LEU A CA 1
ATOM 960 C C . LEU A 1 117 ? -19.214 -8.524 21.046 1.00 93.81 117 LEU A C 1
ATOM 962 O O . LEU A 1 117 ? -20.247 -8.769 20.432 1.00 93.81 117 LEU A O 1
ATOM 966 N N . MET A 1 118 ? -18.949 -9.096 22.223 1.00 91.44 118 MET A N 1
ATOM 967 C CA . MET A 1 118 ? -19.885 -10.018 22.869 1.00 91.44 118 MET A CA 1
ATOM 968 C C . MET A 1 118 ? -21.132 -9.321 23.424 1.00 91.44 118 MET A C 1
ATOM 970 O O . MET A 1 118 ? -22.065 -10.014 23.805 1.00 91.44 118 MET A O 1
ATOM 974 N N . HIS A 1 119 ? -21.240 -7.989 23.398 1.00 89.31 119 HIS A N 1
ATOM 975 C CA . HIS A 1 119 ? -22.519 -7.306 23.648 1.00 89.31 119 HIS A CA 1
ATOM 976 C C . HIS A 1 119 ? -23.426 -7.247 22.403 1.00 89.31 119 HIS A C 1
ATOM 978 O O . HIS A 1 119 ? -24.598 -6.887 22.529 1.00 89.31 119 HIS A O 1
ATOM 984 N N . PHE A 1 120 ? -22.915 -7.625 21.223 1.00 90.94 120 PHE A N 1
ATOM 985 C CA . PHE A 1 120 ? -23.645 -7.655 19.954 1.00 90.94 120 PHE A CA 1
ATOM 986 C C . PHE A 1 120 ? -24.191 -9.059 19.674 1.00 90.94 120 PHE A C 1
ATOM 988 O O . PHE A 1 120 ? -23.450 -9.980 19.341 1.00 90.94 120 PHE A O 1
ATOM 995 N N . GLU A 1 121 ? -25.504 -9.231 19.791 1.00 87.50 121 GLU A N 1
ATOM 996 C CA . GLU A 1 121 ? -26.155 -10.541 19.696 1.00 87.50 121 GLU A CA 1
ATOM 997 C C . GLU A 1 121 ? -25.945 -11.238 18.347 1.00 87.50 121 GLU A C 1
ATOM 999 O O . GLU A 1 121 ? -25.683 -12.437 18.290 1.00 87.50 121 GLU A O 1
ATOM 1004 N N . GLU A 1 122 ? -26.028 -10.495 17.250 1.00 90.50 122 GLU A N 1
ATOM 1005 C CA . GLU A 1 122 ? -25.823 -11.022 15.908 1.00 90.50 122 GLU A CA 1
ATOM 1006 C C . GLU A 1 122 ? -24.370 -11.461 15.700 1.00 90.50 122 GLU A C 1
ATOM 1008 O O . GLU A 1 122 ? -24.130 -12.442 15.001 1.00 90.50 122 GLU A O 1
ATOM 1013 N N . PHE A 1 123 ? -23.412 -10.815 16.372 1.00 93.00 123 PHE A N 1
ATOM 1014 C CA . PHE A 1 123 ? -22.023 -11.269 16.406 1.00 93.00 123 PHE A CA 1
ATOM 1015 C C . PHE A 1 123 ? -21.849 -12.539 17.250 1.00 93.00 123 PHE A C 1
ATOM 1017 O O . PHE A 1 123 ? -21.083 -13.419 16.873 1.00 93.00 123 PHE A O 1
ATOM 1024 N N . GLN A 1 124 ? -22.572 -12.694 18.364 1.00 91.44 124 GLN A N 1
ATOM 1025 C CA . GLN A 1 124 ? -22.486 -13.913 19.185 1.00 91.44 124 GLN A CA 1
ATOM 1026 C C . GLN A 1 124 ? -22.891 -15.179 18.407 1.00 91.44 124 GLN A C 1
ATOM 1028 O O . GLN A 1 124 ? -22.345 -16.253 18.664 1.00 91.44 124 GLN A O 1
ATOM 1033 N N . LYS A 1 125 ? -23.823 -15.043 17.453 1.00 91.06 125 LYS A N 1
ATOM 1034 C CA . LYS A 1 125 ? -24.403 -16.144 16.662 1.00 91.06 125 LYS A CA 1
ATOM 1035 C C . LYS A 1 125 ? -23.486 -16.691 15.563 1.00 91.06 125 LYS A C 1
ATOM 1037 O O . LYS A 1 125 ? -23.792 -17.742 15.008 1.00 91.06 125 LYS A O 1
ATOM 1042 N N . ILE A 1 126 ? -22.405 -15.992 15.215 1.00 93.88 126 ILE A N 1
ATOM 1043 C CA . ILE A 1 126 ? -21.499 -16.435 14.145 1.00 93.88 126 ILE A CA 1
ATOM 1044 C C . ILE A 1 126 ? -20.502 -17.482 14.657 1.00 93.88 126 ILE A C 1
ATOM 1046 O O . ILE A 1 126 ? -20.297 -17.634 15.861 1.00 93.88 126 ILE A O 1
ATOM 1050 N N . ASP A 1 127 ? -19.858 -18.187 13.730 1.00 93.81 127 ASP A N 1
ATOM 1051 C CA . ASP A 1 127 ? -18.828 -19.173 14.055 1.00 93.81 127 ASP A CA 1
ATOM 1052 C C . ASP A 1 127 ? -17.596 -18.535 14.726 1.00 93.81 127 ASP A C 1
ATOM 1054 O O . ASP A 1 127 ? -17.165 -17.437 14.361 1.00 93.81 127 ASP A O 1
ATOM 1058 N N . ASP A 1 128 ? -16.994 -19.238 15.688 1.00 91.56 128 ASP A N 1
ATOM 1059 C CA . ASP A 1 128 ? -15.861 -18.740 16.476 1.00 91.56 128 ASP A CA 1
ATOM 1060 C C . ASP A 1 128 ? -14.632 -18.397 15.618 1.00 91.56 128 ASP A C 1
ATOM 1062 O O . ASP A 1 128 ? -13.907 -17.447 15.931 1.00 91.56 128 ASP A O 1
ATOM 1066 N N . THR A 1 129 ? -14.407 -19.108 14.507 1.00 91.44 129 THR A N 1
ATOM 1067 C CA . THR A 1 129 ? -13.316 -18.784 13.575 1.00 91.44 129 THR A CA 1
ATOM 1068 C C . THR A 1 129 ? -13.555 -17.444 12.882 1.00 91.44 129 THR A C 1
ATOM 1070 O O . THR A 1 129 ? -12.627 -16.645 12.728 1.00 91.44 129 THR A O 1
ATOM 1073 N N . VAL A 1 130 ? -14.811 -17.144 12.537 1.00 93.88 130 VAL A N 1
ATOM 1074 C CA . VAL A 1 130 ? -15.215 -15.862 11.948 1.00 93.88 130 VAL A CA 1
ATOM 1075 C C . VAL A 1 130 ? -15.141 -14.746 12.992 1.00 93.88 130 VAL A C 1
ATOM 1077 O O . VAL A 1 130 ? -14.623 -13.670 12.682 1.00 93.88 130 VAL A O 1
ATOM 1080 N N . LYS A 1 131 ? -15.561 -14.999 14.243 1.00 95.06 131 LYS A N 1
ATOM 1081 C CA . LYS A 1 131 ? -15.405 -14.039 15.355 1.00 95.06 131 LYS A CA 1
ATOM 1082 C C . LYS A 1 131 ? -13.950 -13.631 15.533 1.00 95.06 131 LYS A C 1
ATOM 1084 O O . LYS A 1 131 ? -13.644 -12.438 15.594 1.00 95.06 131 LYS A O 1
ATOM 1089 N N . LEU A 1 132 ? -13.049 -14.615 15.581 1.00 93.50 132 LEU A N 1
ATOM 1090 C CA . LEU A 1 132 ? -11.621 -14.363 15.728 1.00 93.50 132 LEU A CA 1
ATOM 1091 C C . LEU A 1 132 ? -11.074 -13.580 14.534 1.00 93.50 132 LEU A C 1
ATOM 1093 O O . LEU A 1 132 ? -10.353 -12.605 14.736 1.00 93.50 132 LEU A O 1
ATOM 1097 N N . LYS A 1 133 ? -11.482 -13.922 13.304 1.00 92.56 133 LYS A N 1
ATOM 1098 C CA . LYS A 1 133 ? -11.016 -13.209 12.111 1.00 92.56 133 LYS A CA 1
ATOM 1099 C C . LYS A 1 133 ? -11.446 -11.744 12.082 1.00 92.56 133 LYS A C 1
ATOM 1101 O O . LYS A 1 133 ? -10.656 -10.874 11.703 1.00 92.56 133 LYS A O 1
ATOM 1106 N N . ILE A 1 134 ? -12.681 -11.458 12.494 1.00 94.69 134 ILE A N 1
ATOM 1107 C CA . ILE A 1 134 ? -13.170 -10.083 12.629 1.00 94.69 134 ILE A CA 1
ATOM 1108 C C . ILE A 1 134 ? -12.372 -9.360 13.715 1.00 94.69 134 ILE A C 1
ATOM 1110 O O . ILE A 1 134 ? -11.866 -8.271 13.453 1.00 94.69 134 ILE A O 1
ATOM 1114 N N . LEU A 1 135 ? -12.186 -9.971 14.891 1.00 95.44 135 LEU A N 1
ATOM 1115 C CA . LEU A 1 135 ? -11.425 -9.373 15.990 1.00 95.44 135 LEU A CA 1
ATOM 1116 C C . LEU A 1 135 ? -9.996 -9.008 15.573 1.00 95.44 135 LEU A C 1
ATOM 1118 O O . LEU A 1 135 ? -9.605 -7.856 15.752 1.00 95.44 135 LEU A O 1
ATOM 1122 N N . GLU A 1 136 ? -9.254 -9.948 14.975 1.00 91.12 136 GLU A N 1
ATOM 1123 C CA . GLU A 1 136 ? -7.908 -9.741 14.411 1.00 91.12 136 GLU A CA 1
ATOM 1124 C C . GLU A 1 136 ? -7.854 -8.531 13.473 1.00 91.12 136 GLU A C 1
ATOM 1126 O O . GLU A 1 136 ? -6.874 -7.787 13.444 1.00 91.12 136 GLU A O 1
ATOM 1131 N N . THR A 1 137 ? -8.943 -8.305 12.741 1.00 89.62 137 THR A N 1
ATOM 1132 C CA . THR A 1 137 ? -9.035 -7.259 11.731 1.00 89.62 137 THR A CA 1
ATOM 1133 C C . THR A 1 137 ? -9.397 -5.892 12.304 1.00 89.62 137 THR A C 1
ATOM 1135 O O . THR A 1 137 ? -8.959 -4.889 11.746 1.00 89.62 137 THR A O 1
ATOM 1138 N N . ILE A 1 138 ? -10.177 -5.804 13.386 1.00 93.06 138 ILE A N 1
ATOM 1139 C CA . ILE A 1 138 ? -10.764 -4.518 13.807 1.00 93.06 138 ILE A CA 1
ATOM 1140 C C . ILE A 1 138 ? -10.189 -3.919 15.089 1.00 93.06 138 ILE A C 1
ATOM 1142 O O . ILE A 1 138 ? -10.349 -2.723 15.324 1.00 93.06 138 ILE A O 1
ATOM 1146 N N . TRP A 1 139 ? -9.527 -4.703 15.941 1.00 93.69 139 TRP A N 1
ATOM 1147 C CA . TRP A 1 139 ? -9.197 -4.237 17.295 1.00 93.69 139 TRP A CA 1
ATOM 1148 C C . TRP A 1 139 ? -8.329 -2.964 17.319 1.00 93.69 139 TRP A C 1
ATOM 1150 O O . TRP A 1 139 ? -8.514 -2.094 18.167 1.00 93.69 139 TRP A O 1
ATOM 1160 N N . HIS A 1 140 ? -7.402 -2.821 16.371 1.00 88.88 140 HIS A N 1
ATOM 1161 C CA . HIS A 1 140 ? -6.479 -1.686 16.297 1.00 88.88 140 HIS A CA 1
ATOM 1162 C C . HIS A 1 140 ? -7.133 -0.433 15.695 1.00 88.88 140 HIS A C 1
ATOM 1164 O O . HIS A 1 140 ? -6.813 0.685 16.108 1.00 88.88 140 HIS A O 1
ATOM 1170 N N . ILE A 1 141 ? -8.059 -0.590 14.739 1.00 89.62 141 ILE A N 1
ATOM 1171 C CA . ILE A 1 141 ? -8.793 0.553 14.179 1.00 89.62 141 ILE A CA 1
ATOM 1172 C C . ILE A 1 141 ? -9.798 1.092 15.197 1.00 89.62 141 ILE A C 1
ATOM 1174 O O . ILE A 1 141 ? -9.895 2.305 15.386 1.00 89.62 141 ILE A O 1
ATOM 1178 N N . TRP A 1 142 ? -10.435 0.186 15.943 1.00 93.94 142 TRP A N 1
ATOM 1179 C CA . TRP A 1 142 ? -11.244 0.518 17.107 1.00 93.94 142 TRP A CA 1
ATOM 1180 C C . TRP A 1 142 ? -10.417 1.300 18.138 1.00 93.94 142 TRP A C 1
ATOM 1182 O O . TRP A 1 142 ? -10.787 2.411 18.507 1.00 93.94 142 TRP A O 1
ATOM 1192 N N . ALA A 1 143 ? -9.236 0.787 18.515 1.00 91.25 143 ALA A N 1
ATOM 1193 C CA . ALA A 1 143 ? -8.337 1.440 19.473 1.00 91.25 143 ALA A CA 1
ATOM 1194 C C . ALA A 1 143 ? -7.886 2.844 19.026 1.00 91.25 143 ALA A C 1
ATOM 1196 O O . ALA A 1 143 ? -7.669 3.732 19.850 1.00 91.25 143 ALA A O 1
ATOM 1197 N N . THR A 1 144 ? -7.746 3.057 17.715 1.00 90.25 144 THR A N 1
ATOM 1198 C CA . THR A 1 144 ? -7.329 4.344 17.144 1.00 90.25 144 THR A CA 1
ATOM 1199 C C . THR A 1 144 ? -8.388 5.417 17.362 1.00 90.25 144 THR A C 1
ATOM 1201 O O . THR A 1 144 ? -8.073 6.478 17.906 1.00 90.25 144 THR A O 1
ATOM 1204 N N . LEU A 1 145 ? -9.640 5.143 16.978 1.00 93.06 145 LEU A N 1
ATOM 1205 C CA . LEU A 1 145 ? -10.744 6.072 17.222 1.00 93.06 145 LEU A CA 1
ATOM 1206 C C . LEU A 1 145 ? -10.971 6.260 18.724 1.00 93.06 145 LEU A C 1
ATOM 1208 O O . LEU A 1 145 ? -11.127 7.391 19.176 1.00 93.06 145 LEU A O 1
ATOM 1212 N N . ASP A 1 146 ? -10.897 5.180 19.499 1.00 92.19 146 ASP A N 1
ATOM 1213 C CA . ASP A 1 146 ? -11.079 5.233 20.943 1.00 92.19 146 ASP A CA 1
ATOM 1214 C C . ASP A 1 146 ? -10.094 6.190 21.635 1.00 92.19 146 ASP A C 1
ATOM 1216 O O . ASP A 1 146 ? -10.491 7.074 22.395 1.00 92.19 146 ASP A O 1
ATOM 1220 N N . ARG A 1 147 ? -8.807 6.095 21.285 1.00 90.38 147 ARG A N 1
ATOM 1221 C CA . ARG A 1 147 ? -7.751 6.999 21.759 1.00 90.38 147 ARG A CA 1
ATOM 1222 C C . ARG A 1 147 ? -8.032 8.458 21.389 1.00 90.38 147 ARG A C 1
ATOM 1224 O O . ARG A 1 147 ? -7.791 9.362 22.195 1.00 90.38 147 ARG A O 1
ATOM 1231 N N . HIS A 1 148 ? -8.546 8.717 20.186 1.00 92.31 148 HIS A N 1
ATOM 1232 C CA . HIS A 1 148 ? -8.933 10.067 19.771 1.00 92.31 148 HIS A CA 1
ATOM 1233 C C . HIS A 1 148 ? -10.127 10.592 20.582 1.00 92.31 148 HIS A C 1
ATOM 1235 O O . HIS A 1 148 ? -10.072 11.725 21.063 1.00 92.31 148 HIS A O 1
ATOM 1241 N N . CYS A 1 149 ? -11.153 9.767 20.809 1.00 91.81 149 CYS A N 1
ATOM 1242 C CA . CYS A 1 149 ? -12.310 10.100 21.643 1.00 91.81 149 CYS A CA 1
ATOM 1243 C C . CYS A 1 149 ? -11.923 10.356 23.108 1.00 91.81 149 CYS A C 1
ATOM 1245 O O . CYS A 1 149 ? -12.360 11.349 23.695 1.00 91.81 149 CYS A O 1
ATOM 1247 N N . ALA A 1 150 ? -11.065 9.514 23.689 1.00 89.81 150 ALA A N 1
ATOM 1248 C CA . ALA A 1 150 ? -10.561 9.679 25.051 1.00 89.81 150 ALA A CA 1
ATOM 1249 C C . ALA A 1 150 ? -9.751 10.976 25.195 1.00 89.81 150 ALA A C 1
ATOM 1251 O O . ALA A 1 150 ? -9.948 11.741 26.138 1.00 89.81 150 ALA A O 1
ATOM 1252 N N . THR A 1 151 ? -8.895 11.275 24.214 1.00 91.19 151 THR A N 1
ATOM 1253 C CA . THR A 1 151 ? -8.107 12.514 24.198 1.00 91.19 151 THR A CA 1
ATOM 1254 C C . THR A 1 151 ? -8.995 13.754 24.050 1.00 91.19 151 THR A 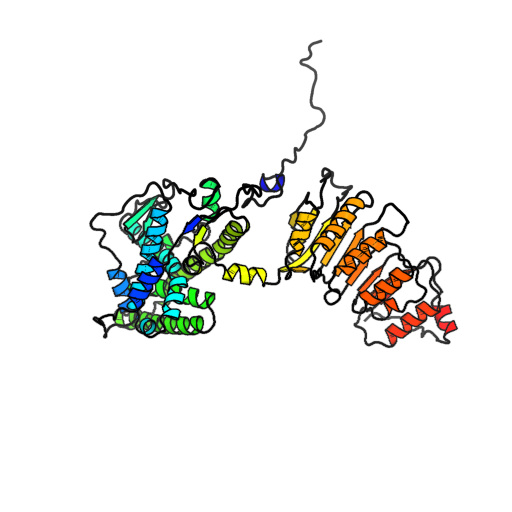C 1
ATOM 1256 O O . THR A 1 151 ? -8.786 14.738 24.757 1.00 91.19 151 THR A O 1
ATOM 1259 N N . ALA A 1 152 ? -10.003 13.720 23.171 1.00 92.50 152 ALA A N 1
ATOM 1260 C CA . ALA A 1 152 ? -10.969 14.811 23.029 1.00 92.50 152 ALA A CA 1
ATOM 1261 C C . ALA A 1 152 ? -11.742 15.044 24.338 1.00 92.50 152 ALA A C 1
ATOM 1263 O O . ALA A 1 152 ? -11.855 16.174 24.805 1.00 92.50 152 ALA A O 1
ATOM 1264 N N . SER A 1 153 ? -12.204 13.971 24.982 1.00 89.56 153 SER A N 1
ATOM 1265 C CA . SER A 1 153 ? -12.938 14.057 26.250 1.00 89.56 153 SER A CA 1
ATOM 1266 C C . SER A 1 153 ? -12.083 14.629 27.381 1.00 89.56 153 SER A C 1
ATOM 1268 O O . SER A 1 153 ? -12.550 15.486 28.127 1.00 89.56 153 SER A O 1
ATOM 1270 N N . TYR A 1 154 ? -10.811 14.232 27.464 1.00 89.31 154 TYR A N 1
ATOM 1271 C CA . TYR A 1 154 ? -9.863 14.795 28.426 1.00 89.31 154 TYR A CA 1
ATOM 1272 C C . TYR A 1 154 ? -9.599 16.289 28.194 1.00 89.31 154 TYR A C 1
ATOM 1274 O O . TYR A 1 154 ? -9.587 17.068 29.143 1.00 89.31 154 TYR A O 1
ATOM 1282 N N . ARG A 1 155 ? -9.438 16.718 26.937 1.00 91.19 155 ARG A N 1
ATOM 1283 C CA . ARG A 1 155 ? -9.235 18.139 26.597 1.00 91.19 155 ARG A CA 1
ATOM 1284 C C . ARG A 1 155 ? -10.456 19.000 26.904 1.00 91.19 155 ARG A C 1
ATOM 1286 O O . ARG A 1 155 ? -10.295 20.165 27.245 1.00 91.19 155 ARG A O 1
ATOM 1293 N N . ARG A 1 156 ? -11.664 18.432 26.835 1.00 89.44 156 ARG A N 1
ATOM 1294 C CA . ARG A 1 156 ? -12.892 19.134 27.233 1.00 89.44 156 ARG A CA 1
ATOM 1295 C C . ARG A 1 156 ? -12.889 19.476 28.723 1.00 89.44 156 ARG A C 1
ATOM 1297 O O . ARG A 1 156 ? -13.258 20.584 29.090 1.00 89.44 156 ARG A O 1
ATOM 1304 N N . SER A 1 157 ? -12.443 18.549 29.573 1.00 88.19 157 SER A N 1
ATOM 1305 C CA . SER A 1 157 ? -12.301 18.794 31.015 1.00 88.19 157 SER A CA 1
ATOM 1306 C C . SER A 1 157 ? -11.020 19.547 31.388 1.00 88.19 157 SER A C 1
ATOM 1308 O O . SER A 1 157 ? -10.949 20.115 32.474 1.00 88.19 157 SER A O 1
ATOM 1310 N N . HIS A 1 158 ? -10.035 19.609 30.487 1.00 89.56 158 HIS A N 1
ATOM 1311 C CA . HIS A 1 158 ? -8.757 20.297 30.686 1.00 89.56 158 HIS A CA 1
ATOM 1312 C C . HIS A 1 158 ? -8.423 21.197 29.482 1.00 89.56 158 HIS A C 1
ATOM 1314 O O . HIS A 1 158 ? -7.555 20.846 28.679 1.00 89.56 158 HIS A O 1
ATOM 1320 N N . PRO A 1 159 ? -9.056 22.381 29.350 1.00 86.50 159 PRO A N 1
ATOM 1321 C CA . PRO A 1 159 ? -8.878 23.259 28.185 1.00 86.50 159 PRO A CA 1
ATOM 1322 C C . PRO A 1 159 ? -7.431 23.704 27.935 1.00 86.50 159 PRO A C 1
ATOM 1324 O O . PRO A 1 159 ? -7.046 23.974 26.801 1.00 86.50 159 PRO A O 1
ATOM 1327 N N . ASN A 1 160 ? -6.617 23.740 28.994 1.00 88.12 160 ASN A N 1
ATOM 1328 C CA . ASN A 1 160 ? -5.205 24.123 28.940 1.00 88.12 160 ASN A CA 1
ATOM 1329 C C . ASN A 1 160 ? -4.263 22.936 28.664 1.00 88.12 160 ASN A C 1
ATOM 1331 O O . ASN A 1 160 ? -3.044 23.104 28.695 1.00 88.12 160 ASN A O 1
ATOM 1335 N N . ALA A 1 161 ? -4.793 21.729 28.432 1.00 87.19 161 ALA A N 1
ATOM 1336 C CA . ALA A 1 161 ? -3.976 20.557 28.142 1.00 87.19 161 ALA A CA 1
ATOM 1337 C C . ALA A 1 161 ? -3.197 20.748 26.823 1.00 87.19 161 ALA A C 1
ATOM 1339 O O . ALA A 1 161 ? -3.798 21.071 25.792 1.00 87.19 161 ALA A O 1
ATOM 1340 N N . PRO A 1 162 ? -1.869 20.517 26.810 1.00 86.94 162 PRO A N 1
ATOM 1341 C CA . PRO A 1 162 ? -1.071 20.608 25.594 1.00 86.94 162 PRO A CA 1
ATOM 1342 C C . PRO A 1 162 ? -1.612 19.723 24.464 1.00 86.94 162 PRO A C 1
ATOM 1344 O O . PRO A 1 162 ? -1.967 18.561 24.671 1.00 86.94 162 PRO A O 1
ATOM 1347 N N . LYS A 1 163 ? -1.582 20.229 23.223 1.00 85.69 163 LYS A N 1
ATOM 1348 C CA . LYS A 1 163 ? -1.973 19.455 22.025 1.00 85.69 163 LYS A CA 1
ATOM 1349 C C . LYS A 1 163 ? -1.114 18.202 21.802 1.00 85.69 163 LYS A C 1
ATOM 1351 O O . LYS A 1 163 ? -1.534 17.304 21.074 1.00 85.69 163 LYS A O 1
ATOM 1356 N N . THR A 1 164 ? 0.058 18.143 22.427 1.00 83.69 164 THR A N 1
ATOM 1357 C CA . THR A 1 164 ? 1.002 17.021 22.383 1.00 83.69 164 THR A CA 1
ATOM 1358 C C . THR A 1 164 ? 0.592 15.869 23.298 1.00 83.69 164 THR A C 1
ATOM 1360 O O . THR A 1 164 ? 1.127 14.774 23.151 1.00 83.69 164 THR A O 1
ATOM 1363 N N . GLN A 1 165 ? -0.362 16.084 24.214 1.00 87.50 165 GLN A N 1
ATOM 1364 C CA . GLN A 1 165 ? -0.867 15.043 25.102 1.00 87.50 165 GLN A CA 1
ATOM 1365 C C . GLN A 1 165 ? -1.918 14.172 24.412 1.00 87.50 165 GLN A C 1
ATOM 1367 O O . GLN A 1 165 ? -2.878 14.679 23.816 1.00 87.50 165 GLN A O 1
ATOM 1372 N N . ILE A 1 166 ? -1.739 12.859 24.538 1.00 87.94 166 ILE A N 1
ATOM 1373 C CA . ILE A 1 166 ? -2.628 11.808 24.047 1.00 87.94 166 ILE A CA 1
ATOM 1374 C C . ILE A 1 166 ? -3.012 10.896 25.210 1.00 87.94 166 ILE A C 1
ATOM 1376 O O . ILE A 1 166 ? -2.164 10.518 26.018 1.00 87.94 166 ILE A O 1
ATOM 1380 N N . ILE A 1 167 ? -4.288 10.520 25.260 1.00 87.25 167 ILE A N 1
ATOM 1381 C CA . ILE A 1 167 ? -4.867 9.688 26.315 1.00 87.25 167 ILE A CA 1
ATOM 1382 C C . ILE A 1 167 ? -5.276 8.332 25.753 1.00 87.25 167 ILE A C 1
ATOM 1384 O O . ILE A 1 167 ? -5.886 8.247 24.689 1.00 87.25 167 ILE A O 1
ATOM 1388 N N . SER A 1 168 ? -4.975 7.275 26.501 1.00 83.12 168 SER A N 1
ATOM 1389 C CA . SER A 1 168 ? -5.463 5.917 26.263 1.00 83.12 168 SER A CA 1
ATOM 1390 C C . SER A 1 168 ? -6.405 5.499 27.389 1.00 83.12 168 SER A C 1
ATOM 1392 O O . SER A 1 168 ? -6.085 5.710 28.563 1.00 83.12 168 SER A O 1
ATOM 1394 N N . ARG A 1 169 ? -7.520 4.824 27.068 1.00 80.19 169 ARG A N 1
ATOM 1395 C CA . ARG A 1 169 ? -8.450 4.291 28.088 1.00 80.19 169 ARG A CA 1
ATOM 1396 C C . ARG A 1 169 ? -7.844 3.235 29.004 1.00 80.19 169 ARG A C 1
ATOM 1398 O O . ARG A 1 169 ? -8.375 2.986 30.081 1.00 80.19 169 ARG A O 1
ATOM 1405 N N . ARG A 1 170 ? -6.677 2.694 28.643 1.00 82.06 170 ARG A N 1
ATOM 1406 C CA . ARG A 1 170 ? -5.847 1.889 29.549 1.00 82.06 170 ARG A CA 1
ATOM 1407 C C . ARG A 1 170 ? -5.457 2.645 30.836 1.00 82.06 170 ARG A C 1
ATOM 1409 O O . ARG A 1 170 ? -5.095 1.992 31.806 1.00 82.06 170 ARG A O 1
ATOM 1416 N N . GLY A 1 171 ? -5.544 3.978 30.850 1.00 83.06 171 GLY A N 1
ATOM 1417 C CA . GLY A 1 171 ? -5.118 4.822 31.970 1.00 83.06 171 GLY A CA 1
ATOM 1418 C C . GLY A 1 171 ? -3.744 5.445 31.762 1.00 83.06 171 GLY A C 1
ATOM 1419 O O . GLY A 1 171 ? -3.053 5.728 32.728 1.00 83.06 171 GLY A O 1
ATOM 1420 N N . VAL A 1 172 ? -3.350 5.668 30.507 1.00 85.06 172 VAL A N 1
ATOM 1421 C CA . VAL A 1 172 ? -2.030 6.204 30.153 1.00 85.06 172 VAL A CA 1
ATOM 1422 C C . VAL A 1 172 ? -2.175 7.583 29.519 1.00 85.06 172 VAL A C 1
ATOM 1424 O O . VAL A 1 172 ? -2.994 7.761 28.610 1.00 85.06 172 VAL A O 1
ATOM 1427 N N . LEU A 1 173 ? -1.340 8.524 29.961 1.00 88.50 173 LEU A N 1
ATOM 1428 C CA . LEU A 1 173 ? -1.134 9.833 29.348 1.00 88.50 173 LEU A CA 1
ATOM 1429 C C . LEU A 1 173 ? 0.269 9.886 28.736 1.00 88.50 173 LEU A C 1
ATOM 1431 O O . LEU A 1 173 ? 1.269 9.633 29.406 1.00 88.50 173 LEU A O 1
ATOM 1435 N N . LEU A 1 174 ? 0.339 10.234 27.452 1.00 86.62 174 LEU A N 1
ATOM 1436 C CA . LEU A 1 174 ? 1.589 10.385 26.708 1.00 86.62 174 LEU A CA 1
ATOM 1437 C C . LEU A 1 174 ? 1.744 11.821 26.226 1.00 86.62 174 LEU A C 1
ATOM 1439 O O . LEU A 1 174 ? 0.874 12.316 25.516 1.00 86.62 174 LEU A O 1
ATOM 1443 N N . ASP A 1 175 ? 2.867 12.463 26.543 1.00 84.88 175 ASP A N 1
ATOM 1444 C CA . ASP A 1 175 ? 3.282 13.709 25.894 1.00 84.88 175 ASP A CA 1
ATOM 1445 C C . ASP A 1 175 ? 4.231 13.377 24.741 1.00 84.88 175 ASP A C 1
ATOM 1447 O O . ASP A 1 175 ? 5.389 13.016 24.956 1.00 84.88 175 ASP A O 1
ATOM 1451 N N . LEU A 1 176 ? 3.738 13.511 23.509 1.00 82.31 176 LEU A N 1
ATOM 1452 C CA . LEU A 1 176 ? 4.468 13.160 22.288 1.00 82.31 176 LEU A CA 1
ATOM 1453 C C . LEU A 1 176 ? 5.797 13.919 22.113 1.00 82.31 176 LEU A C 1
ATOM 1455 O O . LEU A 1 176 ? 6.626 13.488 21.315 1.00 82.31 176 LEU A O 1
ATOM 1459 N N . THR A 1 177 ? 6.009 15.031 22.829 1.00 81.06 177 THR A N 1
ATOM 1460 C CA . THR A 1 177 ? 7.276 15.788 22.777 1.00 81.06 177 THR A CA 1
ATOM 1461 C C . THR A 1 177 ? 8.310 15.332 23.800 1.00 81.06 177 THR A C 1
ATOM 1463 O O . THR A 1 177 ? 9.493 15.608 23.625 1.00 81.06 177 THR A O 1
ATOM 1466 N N . LYS A 1 178 ? 7.881 14.639 24.860 1.00 82.31 178 LYS A N 1
ATOM 1467 C CA . LYS A 1 178 ? 8.745 14.216 25.973 1.00 82.31 178 LYS A CA 1
ATOM 1468 C C . LYS A 1 178 ? 8.991 12.717 25.988 1.00 82.31 178 LYS A C 1
ATOM 1470 O O . LYS A 1 178 ? 10.006 12.276 26.516 1.00 82.31 178 LYS A O 1
ATOM 1475 N N . VAL A 1 179 ? 8.055 11.942 25.445 1.00 83.75 179 VAL A N 1
ATOM 1476 C CA . VAL A 1 179 ? 8.130 10.487 25.473 1.00 83.75 179 VAL A CA 1
ATOM 1477 C C . VAL A 1 179 ? 9.241 9.977 24.557 1.00 83.75 179 VAL A C 1
ATOM 1479 O O . VAL A 1 179 ? 9.323 10.342 23.383 1.00 83.75 179 VAL A O 1
ATOM 1482 N N . GLN A 1 180 ? 10.088 9.107 25.095 1.00 83.94 180 GLN A N 1
ATOM 1483 C CA . GLN A 1 180 ? 11.104 8.392 24.331 1.00 83.94 180 GLN A CA 1
ATOM 1484 C C . GLN A 1 180 ? 10.551 7.047 23.866 1.00 83.94 180 GLN A C 1
ATOM 1486 O O . GLN A 1 180 ? 9.863 6.356 24.614 1.00 83.94 180 GLN A O 1
ATOM 1491 N N . PHE A 1 181 ? 10.831 6.669 22.622 1.00 84.25 181 PHE A N 1
ATOM 1492 C CA . PHE A 1 181 ? 10.476 5.352 22.106 1.00 84.25 181 PHE A CA 1
ATOM 1493 C C . PHE A 1 181 ? 11.721 4.470 22.092 1.00 84.25 181 PHE A C 1
ATOM 1495 O O . PHE A 1 181 ? 12.682 4.774 21.389 1.00 84.25 181 PHE A O 1
ATOM 1502 N N . ASP A 1 182 ? 11.703 3.388 22.861 1.00 86.06 182 ASP A N 1
ATOM 1503 C CA . ASP A 1 182 ? 12.724 2.354 22.775 1.00 86.06 182 ASP A CA 1
ATOM 1504 C C . ASP A 1 182 ? 12.414 1.463 21.565 1.00 86.06 182 ASP A C 1
ATOM 1506 O O . ASP A 1 182 ? 11.461 0.681 21.579 1.00 86.06 182 ASP A O 1
ATOM 1510 N N . SER A 1 183 ? 13.202 1.619 20.497 1.00 85.12 183 SER A N 1
ATOM 1511 C CA . SER A 1 183 ? 13.091 0.832 19.266 1.00 85.12 183 SER A CA 1
ATOM 1512 C C . SER A 1 183 ? 13.977 -0.411 19.248 1.00 85.12 183 SER A C 1
ATOM 1514 O O . SER A 1 183 ? 13.893 -1.167 18.284 1.00 85.12 183 SER A O 1
ATOM 1516 N N . THR A 1 184 ? 14.797 -0.653 20.276 1.00 86.19 184 THR A N 1
ATOM 1517 C CA . THR A 1 184 ? 15.836 -1.705 20.253 1.00 86.19 184 THR A CA 1
ATOM 1518 C C . THR A 1 184 ? 15.262 -3.113 20.104 1.00 86.19 184 THR A C 1
ATOM 1520 O O . THR A 1 184 ? 15.867 -3.977 19.481 1.00 86.19 184 THR A O 1
ATOM 1523 N N . TRP A 1 185 ? 14.048 -3.340 20.606 1.00 85.06 185 TRP A N 1
ATOM 1524 C CA . TRP A 1 185 ? 13.347 -4.619 20.481 1.00 85.06 185 TRP A CA 1
ATOM 1525 C C . TRP A 1 185 ? 12.767 -4.871 19.081 1.00 85.06 185 TRP A C 1
ATOM 1527 O O . TRP A 1 185 ? 12.385 -6.005 18.784 1.00 85.06 185 TRP A O 1
ATOM 1537 N N . LEU A 1 186 ? 12.673 -3.844 18.227 1.00 85.19 186 LEU A N 1
ATOM 1538 C CA . LEU A 1 186 ? 12.093 -3.950 16.885 1.00 85.19 186 LEU A CA 1
ATOM 1539 C C . LEU A 1 186 ? 13.027 -3.543 15.751 1.00 85.19 186 LEU A C 1
ATOM 1541 O O . LEU A 1 186 ? 12.704 -3.816 14.597 1.00 85.19 186 LEU A O 1
ATOM 1545 N N . SER A 1 187 ? 14.144 -2.881 16.039 1.00 84.12 187 SER A N 1
ATOM 1546 C CA . SER A 1 187 ? 15.069 -2.396 15.025 1.00 84.12 187 SER A CA 1
ATOM 1547 C C . SER A 1 187 ? 16.462 -2.107 15.576 1.00 84.12 187 SER A C 1
ATOM 1549 O O . SER A 1 187 ? 16.609 -1.620 16.693 1.00 84.12 187 SER A O 1
ATOM 1551 N N . ASP A 1 188 ? 17.467 -2.284 14.717 1.00 81.19 188 ASP A N 1
ATOM 1552 C CA . ASP A 1 188 ? 18.861 -1.894 14.970 1.00 81.19 188 ASP A CA 1
ATOM 1553 C C . ASP A 1 188 ? 19.172 -0.455 14.521 1.00 81.19 188 ASP A C 1
ATOM 1555 O O . ASP A 1 188 ? 20.342 -0.058 14.438 1.00 81.19 188 ASP A O 1
ATOM 1559 N N . TYR A 1 189 ? 18.148 0.307 14.128 1.00 78.31 189 TYR A N 1
ATOM 1560 C CA . TYR A 1 189 ? 18.283 1.708 13.739 1.00 78.31 189 TYR A CA 1
ATOM 1561 C C . TYR A 1 189 ? 17.899 2.647 14.889 1.00 78.31 189 TYR A C 1
ATOM 1563 O O . TYR A 1 189 ? 17.071 2.287 15.735 1.00 78.31 189 TYR A O 1
ATOM 1571 N N . PRO A 1 190 ? 18.475 3.865 14.924 1.00 77.25 190 PRO A N 1
ATOM 1572 C CA . PRO A 1 190 ? 18.166 4.845 15.955 1.00 77.25 190 PRO A CA 1
ATOM 1573 C C . PRO A 1 190 ? 16.658 5.138 16.051 1.00 77.25 190 PRO A C 1
ATOM 1575 O O . PRO A 1 190 ? 15.988 5.234 15.016 1.00 77.25 190 PRO A O 1
ATOM 1578 N N . PRO A 1 191 ? 16.116 5.372 17.262 1.00 76.81 191 PRO A N 1
ATOM 1579 C CA . PRO A 1 191 ? 14.700 5.678 17.453 1.00 76.81 191 PRO A CA 1
ATOM 1580 C C . PRO A 1 191 ? 14.166 6.834 16.603 1.00 76.81 191 PRO A C 1
ATOM 1582 O O . PRO A 1 191 ? 12.999 6.817 16.222 1.00 76.81 191 PRO A O 1
ATOM 1585 N N . SER A 1 192 ? 14.999 7.833 16.290 1.00 73.19 192 SER A N 1
ATOM 1586 C CA . SER A 1 192 ? 14.629 8.972 15.441 1.00 73.19 192 SER A CA 1
ATOM 1587 C C . SER A 1 192 ? 14.257 8.554 14.017 1.00 73.19 192 SER A C 1
ATOM 1589 O O . SER A 1 192 ? 13.259 9.040 13.490 1.00 73.19 192 SER A O 1
ATOM 1591 N N . GLU A 1 193 ? 15.007 7.618 13.432 1.00 74.25 193 GLU A N 1
ATOM 1592 C CA . GLU A 1 193 ? 14.763 7.083 12.085 1.00 74.25 193 GLU A CA 1
ATOM 1593 C C . GLU A 1 193 ? 13.529 6.174 12.076 1.00 74.25 193 GLU A C 1
ATOM 1595 O O . GLU A 1 193 ? 12.675 6.236 11.193 1.00 74.25 193 GLU A O 1
ATOM 1600 N N . ILE A 1 194 ? 13.374 5.373 13.131 1.00 77.00 194 ILE A N 1
ATOM 1601 C CA . ILE A 1 194 ? 12.233 4.470 13.299 1.00 77.00 194 ILE A CA 1
ATOM 1602 C C . ILE A 1 194 ? 10.933 5.223 13.564 1.00 77.00 194 ILE A C 1
ATOM 1604 O O . ILE A 1 194 ? 9.868 4.816 13.091 1.00 77.00 194 ILE A O 1
ATOM 1608 N N . ALA A 1 195 ? 10.997 6.353 14.265 1.00 71.12 195 ALA A N 1
ATOM 1609 C CA . ALA A 1 195 ? 9.830 7.170 14.555 1.00 71.12 195 ALA A CA 1
ATOM 1610 C C . ALA A 1 195 ? 9.100 7.612 13.277 1.00 71.12 195 ALA A C 1
ATOM 1612 O O . ALA A 1 195 ? 7.875 7.696 13.302 1.00 71.12 195 ALA A O 1
ATOM 1613 N N . TYR A 1 196 ? 9.807 7.829 12.163 1.00 70.75 196 TYR A N 1
ATOM 1614 C CA . TYR A 1 196 ? 9.187 8.152 10.874 1.00 70.75 196 TYR A CA 1
ATOM 1615 C C . TYR A 1 196 ? 8.225 7.053 10.388 1.00 70.75 196 TYR A C 1
ATOM 1617 O O . TYR A 1 196 ? 7.136 7.343 9.893 1.00 70.75 196 TYR A O 1
ATOM 1625 N N . PHE A 1 197 ? 8.595 5.785 10.578 1.00 69.69 197 PHE A N 1
ATOM 1626 C CA . PHE A 1 197 ? 7.792 4.631 10.166 1.00 69.69 197 PHE A CA 1
ATOM 1627 C C . PHE A 1 197 ? 6.667 4.305 11.142 1.00 69.69 197 PHE A C 1
ATOM 1629 O O . PHE A 1 197 ? 5.621 3.798 10.738 1.00 69.69 197 PHE A O 1
ATOM 1636 N N . LEU A 1 198 ? 6.859 4.597 12.428 1.00 70.56 198 LEU A N 1
ATOM 1637 C CA . LEU A 1 198 ? 5.875 4.299 13.470 1.00 70.56 198 LEU A CA 1
ATOM 1638 C C . LEU A 1 198 ? 4.841 5.412 13.665 1.00 70.56 198 LEU A C 1
ATOM 1640 O O . LEU A 1 198 ? 3.721 5.139 14.098 1.00 70.56 198 LEU A O 1
ATOM 1644 N N . ARG A 1 199 ? 5.187 6.668 13.360 1.00 65.06 199 ARG A N 1
ATOM 1645 C CA . ARG A 1 199 ? 4.272 7.801 13.521 1.00 65.06 199 ARG A CA 1
ATOM 1646 C C . ARG A 1 199 ? 3.240 7.818 12.397 1.00 65.06 199 ARG A C 1
ATOM 1648 O O . ARG A 1 199 ? 3.550 7.982 11.221 1.00 65.06 199 ARG A O 1
ATOM 1655 N N . GLN A 1 200 ? 1.976 7.724 12.788 1.00 59.84 200 GLN A N 1
ATOM 1656 C CA . GLN A 1 200 ? 0.863 8.119 11.937 1.00 59.84 200 GLN A CA 1
ATOM 1657 C C . GLN A 1 200 ? 0.791 9.650 11.988 1.00 59.84 200 GLN A C 1
ATOM 1659 O O . GLN A 1 200 ? 0.331 10.202 12.987 1.00 59.84 200 GLN A O 1
ATOM 1664 N N . ASN A 1 201 ? 1.289 10.349 10.962 1.00 50.50 201 ASN A N 1
ATOM 1665 C CA . ASN A 1 201 ? 1.102 11.801 10.843 1.00 50.50 201 ASN A CA 1
ATOM 1666 C C . ASN A 1 201 ? -0.392 12.085 10.652 1.00 50.50 201 ASN A C 1
ATOM 1668 O O . ASN A 1 201 ? -0.887 12.155 9.534 1.00 50.50 201 ASN A O 1
ATOM 1672 N N . SER A 1 202 ? -1.132 12.212 11.750 1.00 48.12 202 SER A N 1
ATOM 1673 C CA . SER A 1 202 ? -2.559 12.527 11.715 1.00 48.12 202 SER A CA 1
ATOM 1674 C C . SER A 1 202 ? -2.833 14.017 11.482 1.00 48.12 202 SER A C 1
ATOM 1676 O O . SER A 1 202 ? -3.993 14.402 11.421 1.00 48.12 202 SER A O 1
ATOM 1678 N N . SER A 1 203 ? -1.798 14.867 11.431 1.00 48.12 203 SER A N 1
ATOM 1679 C CA . SER A 1 203 ? -1.913 16.328 11.553 1.00 48.12 203 SER A CA 1
ATOM 1680 C C . SER A 1 203 ? -1.981 17.107 10.246 1.00 48.12 203 SER A C 1
ATOM 1682 O O . SER A 1 203 ? -2.475 18.229 10.265 1.00 48.12 203 SER A O 1
ATOM 1684 N N . ASP A 1 204 ? -1.501 16.564 9.129 1.00 52.56 204 ASP A N 1
ATOM 1685 C CA . ASP A 1 204 ? -1.172 17.434 7.987 1.00 52.56 204 ASP A CA 1
ATOM 1686 C C . ASP A 1 204 ? -2.394 17.741 7.098 1.00 52.56 204 ASP A C 1
ATOM 1688 O O . ASP A 1 204 ? -2.358 18.664 6.285 1.00 52.56 204 ASP A O 1
ATOM 1692 N N . HIS A 1 205 ? -3.507 17.010 7.276 1.00 58.38 205 HIS A N 1
ATOM 1693 C CA . HIS A 1 205 ? -4.698 17.135 6.422 1.00 58.38 205 HIS A CA 1
ATOM 1694 C C . HIS A 1 205 ? -6.044 17.288 7.160 1.00 58.38 205 HIS A C 1
ATOM 1696 O O . HIS A 1 205 ? -6.939 17.935 6.615 1.00 58.38 205 HIS A O 1
ATOM 1702 N N . PHE A 1 206 ? -6.236 16.727 8.367 1.00 72.31 206 PHE A N 1
ATOM 1703 C CA . PHE A 1 206 ? -7.504 16.845 9.114 1.00 72.31 206 PHE A CA 1
ATOM 1704 C C . PHE A 1 206 ? -7.327 16.671 10.634 1.00 72.31 206 PHE A C 1
ATOM 1706 O O . PHE A 1 206 ? -6.897 15.613 11.093 1.00 72.31 206 PHE A O 1
ATOM 1713 N N . ASP A 1 207 ? -7.727 17.670 11.432 1.0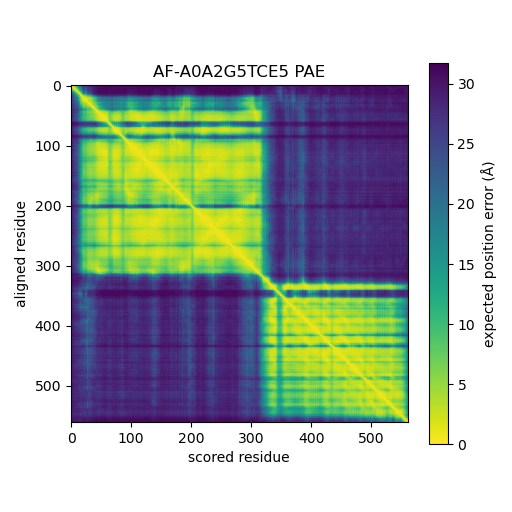0 86.81 207 ASP A N 1
ATOM 1714 C CA . ASP A 1 207 ? -7.683 17.595 12.902 1.00 86.81 207 ASP A CA 1
ATOM 1715 C C . ASP A 1 207 ? -8.842 16.749 13.460 1.00 86.81 207 ASP A C 1
ATOM 1717 O O . ASP A 1 207 ? -9.916 17.251 13.796 1.00 86.81 207 ASP A O 1
ATOM 1721 N N . ILE A 1 208 ? -8.608 15.439 13.574 1.00 91.06 208 ILE A N 1
ATOM 1722 C CA . ILE A 1 208 ? -9.587 14.479 14.107 1.00 91.06 208 ILE A CA 1
ATOM 1723 C C . ILE A 1 208 ? -10.007 14.830 15.544 1.00 91.06 208 ILE A C 1
ATOM 1725 O O . ILE A 1 208 ? -11.183 14.712 15.887 1.00 91.06 208 ILE A O 1
ATOM 1729 N N . ILE A 1 209 ? -9.067 15.259 16.395 1.00 91.00 209 ILE A N 1
ATOM 1730 C CA . ILE A 1 209 ? -9.368 15.543 17.806 1.00 91.00 209 ILE A CA 1
ATOM 1731 C C . ILE A 1 209 ? -10.166 16.843 17.918 1.00 91.00 209 ILE A C 1
ATOM 1733 O O . ILE A 1 209 ? -11.136 16.883 18.672 1.00 91.00 209 ILE A O 1
ATOM 1737 N N . GLY A 1 210 ? -9.807 17.873 17.147 1.00 91.81 210 GLY A N 1
ATOM 1738 C CA . GLY A 1 210 ? -10.589 19.105 17.029 1.00 91.81 210 GLY A CA 1
ATOM 1739 C C . GLY A 1 210 ? -12.017 18.836 16.553 1.00 91.81 210 GLY A C 1
ATOM 1740 O O . GLY A 1 210 ? -12.973 19.262 17.196 1.00 91.81 210 GLY A O 1
ATOM 1741 N N . ALA A 1 211 ? -12.185 18.020 15.509 1.00 93.81 211 ALA A N 1
ATOM 1742 C CA . ALA A 1 211 ? -13.509 17.643 15.013 1.00 93.81 211 ALA A CA 1
ATOM 1743 C C . ALA A 1 211 ? -14.347 16.871 16.053 1.00 93.81 211 ALA A C 1
ATOM 1745 O O . ALA A 1 211 ? -15.559 17.063 16.133 1.00 93.81 211 ALA A O 1
ATOM 1746 N N . LEU A 1 212 ? -13.723 16.012 16.869 1.00 95.31 212 LEU A N 1
ATOM 1747 C CA . LEU A 1 212 ? -14.391 15.308 17.974 1.00 95.31 212 LEU A CA 1
ATOM 1748 C C . LEU A 1 212 ? -14.754 16.240 19.140 1.00 95.31 212 LEU A C 1
ATOM 1750 O O . LEU A 1 212 ? -15.790 16.039 19.777 1.00 95.31 212 LEU A O 1
ATOM 1754 N N . LEU A 1 213 ? -13.919 17.246 19.418 1.00 93.06 213 LEU A N 1
ATOM 1755 C CA . LEU A 1 213 ? -14.210 18.295 20.397 1.00 93.06 213 LEU A CA 1
ATOM 1756 C C . LEU A 1 213 ? -15.427 19.115 19.972 1.00 93.06 213 LEU A C 1
ATOM 1758 O O . LEU A 1 213 ? -16.299 19.339 20.796 1.00 93.06 213 LEU A O 1
ATOM 1762 N N . GLU A 1 214 ? -15.522 19.492 18.696 1.00 94.25 214 GLU A N 1
ATOM 1763 C CA . GLU A 1 214 ? -16.679 20.220 18.160 1.00 94.25 214 GLU A CA 1
ATOM 1764 C C . GLU A 1 214 ? -17.948 19.364 18.064 1.00 94.25 214 GLU A C 1
ATOM 1766 O O . GLU A 1 214 ? -19.058 19.875 18.199 1.00 94.25 214 GLU A O 1
ATOM 1771 N N . LEU A 1 215 ? -17.807 18.074 17.740 1.00 95.62 215 LEU A N 1
ATOM 1772 C CA . LEU A 1 215 ? -18.948 17.180 17.549 1.00 95.62 215 LEU A CA 1
ATOM 1773 C C . LEU A 1 215 ? -19.593 16.758 18.871 1.00 95.62 215 LEU A C 1
ATOM 1775 O O . LEU A 1 215 ? -20.792 16.489 18.879 1.00 95.62 215 LEU A O 1
ATOM 1779 N N . GLU A 1 216 ? -18.800 16.635 19.938 1.00 94.62 216 GLU A N 1
ATOM 1780 C CA . GLU A 1 216 ? -19.230 16.135 21.251 1.00 94.62 216 GLU A CA 1
ATOM 1781 C C . GLU A 1 216 ? -20.128 14.888 21.139 1.00 94.62 216 GLU A C 1
ATOM 1783 O O . GLU A 1 216 ? -21.316 14.935 21.462 1.00 94.62 216 GLU A O 1
ATOM 1788 N N . PRO A 1 217 ? -19.615 13.770 20.587 1.00 94.50 217 PRO A N 1
ATOM 1789 C CA . PRO A 1 217 ? -20.434 12.581 20.406 1.00 94.50 217 PRO A CA 1
ATOM 1790 C C . PRO A 1 217 ? -20.887 12.028 21.762 1.00 94.50 217 PRO A C 1
ATOM 1792 O O . PRO A 1 217 ? -20.075 11.835 22.664 1.00 94.50 217 PRO A O 1
ATOM 1795 N N . SER A 1 218 ? -22.181 11.735 21.878 1.00 93.00 218 SER A N 1
ATOM 1796 C CA . SER A 1 218 ? -22.724 10.914 22.961 1.00 93.00 218 SER A CA 1
ATOM 1797 C C . SER A 1 218 ? -22.194 9.482 22.878 1.00 93.00 218 SER A C 1
ATOM 1799 O O . SER A 1 218 ? -21.712 9.042 21.831 1.00 93.00 218 SER A O 1
ATOM 1801 N N . ASP A 1 219 ? -22.350 8.713 23.955 1.00 91.12 219 ASP A N 1
ATOM 1802 C CA . ASP A 1 219 ? -21.891 7.319 24.001 1.00 91.12 219 ASP A CA 1
ATOM 1803 C C . ASP A 1 219 ? -22.503 6.465 22.885 1.00 91.12 219 ASP A C 1
ATOM 1805 O O . ASP A 1 219 ? -21.825 5.607 22.319 1.00 91.12 219 ASP A O 1
ATOM 1809 N N . MET A 1 220 ? -23.762 6.729 22.524 1.00 93.50 220 MET A N 1
ATOM 1810 C CA . MET A 1 220 ? -24.458 6.046 21.432 1.00 93.50 220 MET A CA 1
ATOM 1811 C C . MET A 1 220 ? -23.791 6.320 20.079 1.00 93.50 220 MET A C 1
ATOM 1813 O O . MET A 1 220 ? -23.577 5.424 19.264 1.00 93.50 220 MET A O 1
ATOM 1817 N N . GLU A 1 221 ? -23.420 7.575 19.851 1.00 95.94 221 GLU A N 1
ATOM 1818 C CA . GLU A 1 221 ? -22.828 8.044 18.602 1.00 95.94 221 GLU A CA 1
ATOM 1819 C C . GLU A 1 221 ? -21.373 7.606 18.481 1.00 95.94 221 GLU A C 1
ATOM 1821 O O . GLU A 1 221 ? -20.964 7.135 17.426 1.00 95.94 221 GLU A O 1
ATOM 1826 N N . MET A 1 222 ? -20.614 7.675 19.576 1.00 95.06 222 MET A N 1
ATOM 1827 C CA . MET A 1 222 ? -19.265 7.119 19.663 1.00 95.06 222 MET A CA 1
ATOM 1828 C C . MET A 1 222 ? -19.272 5.610 19.394 1.00 95.06 222 MET A C 1
ATOM 1830 O O . MET A 1 222 ? -18.452 5.122 18.619 1.00 95.06 222 MET A O 1
ATOM 1834 N N . THR A 1 223 ? -20.228 4.878 19.971 1.00 95.81 223 THR A N 1
ATOM 1835 C CA . THR A 1 223 ? -20.396 3.436 19.729 1.00 95.81 223 THR A CA 1
ATOM 1836 C C . THR A 1 223 ? -20.699 3.155 18.262 1.00 95.81 223 THR A C 1
ATOM 1838 O O . THR A 1 223 ? -20.085 2.269 17.666 1.00 95.81 223 THR A O 1
ATOM 1841 N N . PHE A 1 224 ? -21.597 3.934 17.652 1.00 97.75 224 PHE A N 1
ATOM 1842 C CA . PHE A 1 224 ? -21.893 3.807 16.229 1.00 97.75 224 PHE A CA 1
ATOM 1843 C C . PHE A 1 224 ? -20.658 4.085 15.373 1.00 97.75 224 PHE A C 1
ATOM 1845 O O . PHE A 1 224 ? -20.364 3.313 14.466 1.00 97.75 224 PHE A O 1
ATOM 1852 N N . MET A 1 225 ? -19.906 5.147 15.673 1.00 98.06 225 MET A N 1
ATOM 1853 C CA . MET A 1 225 ? -18.676 5.476 14.955 1.00 98.06 225 MET A CA 1
ATOM 1854 C C . MET A 1 225 ? -17.645 4.349 15.054 1.00 98.06 225 MET A C 1
ATOM 1856 O O . MET A 1 225 ? -17.091 3.968 14.027 1.00 98.06 225 MET A O 1
ATOM 1860 N N . LEU A 1 226 ? -17.424 3.788 16.249 1.00 96.94 226 LEU A N 1
ATOM 1861 C CA . LEU A 1 226 ? -16.520 2.654 16.475 1.00 96.94 226 LEU A CA 1
ATOM 1862 C C . LEU A 1 226 ? -16.940 1.426 15.668 1.00 96.94 226 LEU A C 1
ATOM 1864 O O . LEU A 1 226 ? -16.104 0.821 14.994 1.00 96.94 226 LEU A O 1
ATOM 1868 N N . ALA A 1 227 ? -18.224 1.073 15.707 1.00 97.38 227 ALA A N 1
ATOM 1869 C CA . ALA A 1 227 ? -18.746 -0.082 14.992 1.00 97.38 227 ALA A CA 1
ATOM 1870 C C . ALA A 1 227 ? -18.706 0.110 13.472 1.00 97.38 227 ALA A C 1
ATOM 1872 O O . ALA A 1 227 ? -18.205 -0.758 12.762 1.00 97.38 227 ALA A O 1
ATOM 1873 N N . GLN A 1 228 ? -19.163 1.261 12.973 1.00 97.19 228 GLN A N 1
ATOM 1874 C CA . GLN A 1 228 ? -19.150 1.589 11.549 1.00 97.19 228 GLN A CA 1
ATOM 1875 C C . GLN A 1 228 ? -17.717 1.574 11.004 1.00 97.19 228 GLN A C 1
ATOM 1877 O O . GLN A 1 228 ? -17.449 0.875 10.029 1.00 97.19 228 GLN A O 1
ATOM 1882 N N . LEU A 1 229 ? -16.783 2.250 11.685 1.00 96.19 229 LEU A N 1
ATOM 1883 C CA . LEU A 1 229 ? -15.370 2.288 11.306 1.00 96.19 229 LEU A CA 1
ATOM 1884 C C . LEU A 1 229 ? -14.764 0.881 11.252 1.00 96.19 229 LEU A C 1
ATOM 1886 O O . LEU A 1 229 ? -14.074 0.538 10.295 1.00 96.19 229 LEU A O 1
ATOM 1890 N N . SER A 1 230 ? -15.038 0.070 12.275 1.00 96.06 230 SER A N 1
ATOM 1891 C CA . SER A 1 230 ? -14.522 -1.293 12.405 1.00 96.06 230 SER A CA 1
ATOM 1892 C C . SER A 1 230 ? -15.060 -2.224 11.318 1.00 96.06 230 SER A C 1
ATOM 1894 O O . SER A 1 230 ? -14.295 -2.924 10.655 1.00 96.06 230 SER A O 1
ATOM 1896 N N . PHE A 1 231 ? -16.376 -2.240 11.119 1.00 96.38 231 PHE A N 1
ATOM 1897 C CA . PHE A 1 231 ? -17.045 -3.181 10.224 1.00 96.38 231 PHE A CA 1
ATOM 1898 C C . PHE A 1 231 ? -16.889 -2.819 8.749 1.00 96.38 231 PHE A C 1
ATOM 1900 O O . PHE A 1 231 ? -16.699 -3.720 7.927 1.00 96.38 231 PHE A O 1
ATOM 1907 N N . GLU A 1 232 ? -16.874 -1.529 8.408 1.00 93.38 232 GLU A N 1
ATOM 1908 C CA . GLU A 1 232 ? -16.532 -1.090 7.054 1.00 93.38 232 GLU A CA 1
ATOM 1909 C C . GLU A 1 232 ? -15.099 -1.504 6.706 1.00 93.38 232 GLU A C 1
ATOM 1911 O O . GLU A 1 232 ? -14.835 -2.053 5.633 1.00 93.38 232 GLU A O 1
ATOM 1916 N N . TYR A 1 233 ? -14.174 -1.300 7.642 1.00 90.62 233 TYR A N 1
ATOM 1917 C CA . TYR A 1 233 ? -12.783 -1.669 7.458 1.00 90.62 233 TYR A CA 1
ATOM 1918 C C . TYR A 1 233 ? -12.583 -3.182 7.305 1.00 90.62 233 TYR A C 1
ATOM 1920 O O . TYR A 1 233 ? -11.886 -3.622 6.387 1.00 90.62 233 TYR A O 1
ATOM 1928 N N . ALA A 1 234 ? -13.232 -3.988 8.152 1.00 91.44 234 ALA A N 1
ATOM 1929 C CA . ALA A 1 234 ? -13.206 -5.443 8.036 1.00 91.44 234 ALA A CA 1
ATOM 1930 C C . ALA A 1 234 ? -13.800 -5.938 6.715 1.00 91.44 234 ALA A C 1
ATOM 1932 O O . ALA A 1 234 ? -13.201 -6.799 6.073 1.00 91.44 234 ALA A O 1
ATOM 1933 N N . GLY A 1 235 ? -14.921 -5.362 6.273 1.00 89.88 235 GLY A N 1
ATOM 1934 C CA . GLY A 1 235 ? -15.545 -5.723 5.001 1.00 89.88 235 GLY A CA 1
ATOM 1935 C C . GLY A 1 235 ? -14.622 -5.453 3.814 1.00 89.88 235 GLY A C 1
ATOM 1936 O O . GLY A 1 235 ? -14.340 -6.360 3.031 1.00 89.88 235 GLY A O 1
ATOM 1937 N N . LYS A 1 236 ? -14.057 -4.238 3.733 1.00 86.94 236 LYS A N 1
ATOM 1938 C CA . LYS A 1 236 ? -13.095 -3.864 2.679 1.00 86.94 236 LYS A CA 1
ATOM 1939 C C . LYS A 1 236 ? -11.839 -4.737 2.686 1.00 86.94 236 LYS A C 1
ATOM 1941 O O . LYS A 1 236 ? -11.262 -4.979 1.629 1.00 86.94 236 LYS A O 1
ATOM 1946 N N . ARG A 1 237 ? -11.383 -5.191 3.857 1.00 82.19 237 ARG A N 1
ATOM 1947 C CA . ARG A 1 237 ? -10.163 -6.001 3.967 1.00 82.19 237 ARG A CA 1
ATOM 1948 C C . ARG A 1 237 ? -10.391 -7.471 3.648 1.00 82.19 237 ARG A C 1
ATOM 1950 O O . ARG A 1 237 ? -9.600 -8.056 2.917 1.00 82.19 237 ARG A O 1
ATOM 1957 N N . CYS A 1 238 ? -11.398 -8.081 4.255 1.00 85.38 238 CYS A N 1
ATOM 1958 C CA . CYS A 1 238 ? -11.599 -9.521 4.166 1.00 85.38 238 CYS A CA 1
ATOM 1959 C 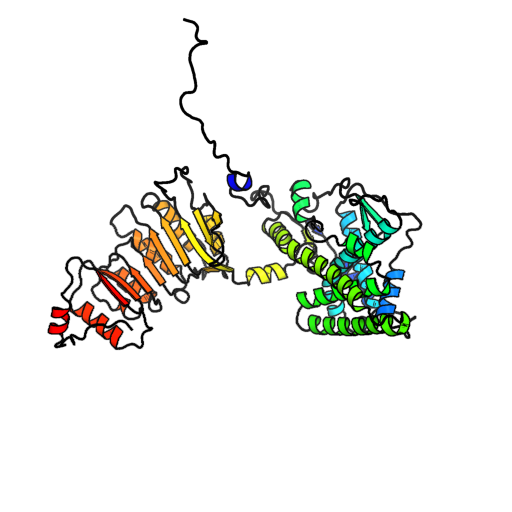C . CYS A 1 238 ? -12.394 -9.930 2.926 1.00 85.38 238 CYS A C 1
ATOM 1961 O O . CYS A 1 238 ? -12.218 -11.057 2.468 1.00 85.38 238 CYS A O 1
ATOM 1963 N N . GLN A 1 239 ? -13.213 -9.023 2.377 1.00 87.12 239 GLN A N 1
ATOM 1964 C CA . GLN A 1 239 ? -14.077 -9.274 1.221 1.00 87.12 239 GLN A CA 1
ATOM 1965 C C . GLN A 1 239 ? -15.003 -10.494 1.446 1.00 87.12 239 GLN A C 1
ATOM 1967 O O . GLN A 1 239 ? -15.152 -10.992 2.568 1.00 87.12 239 GLN A O 1
ATOM 1972 N N . GLY A 1 240 ? -15.692 -10.950 0.396 1.00 92.19 240 GLY A N 1
ATOM 1973 C CA . GLY A 1 240 ? -16.483 -12.187 0.418 1.00 92.19 240 GLY A CA 1
ATOM 1974 C C . GLY A 1 240 ? -17.571 -12.221 1.500 1.00 92.19 240 GLY A C 1
ATOM 1975 O O . GLY A 1 240 ? -18.326 -11.267 1.672 1.00 92.19 240 GLY A O 1
ATOM 1976 N N . GLU A 1 241 ? -17.659 -13.332 2.234 1.00 91.19 241 GLU A N 1
ATOM 1977 C CA . GLU A 1 241 ? -18.689 -13.531 3.266 1.00 91.19 241 GLU A CA 1
ATOM 1978 C C . GLU A 1 241 ? -18.544 -12.577 4.459 1.00 91.19 241 GLU A C 1
ATOM 1980 O O . GLU A 1 241 ? -19.548 -12.145 5.023 1.00 91.19 241 GLU A O 1
ATOM 1985 N N . ILE A 1 242 ? -17.315 -12.174 4.809 1.00 92.06 242 ILE A N 1
ATOM 1986 C CA . ILE A 1 242 ? -17.101 -11.192 5.882 1.00 92.06 242 ILE A CA 1
ATOM 1987 C C . ILE A 1 242 ? -17.651 -9.826 5.465 1.00 92.06 242 ILE A C 1
ATOM 1989 O O . ILE A 1 242 ? -18.270 -9.168 6.293 1.00 92.06 242 ILE A O 1
ATOM 1993 N N . LEU A 1 243 ? -17.497 -9.420 4.198 1.00 93.62 243 LEU A N 1
ATOM 1994 C CA . LEU A 1 243 ? -18.086 -8.175 3.692 1.00 93.62 243 LEU A CA 1
ATOM 1995 C C . LEU A 1 243 ? -19.614 -8.182 3.814 1.00 93.62 243 LEU A C 1
ATOM 1997 O O . LEU A 1 243 ? -20.180 -7.260 4.393 1.00 93.62 243 LEU A O 1
ATOM 2001 N N . LYS A 1 244 ? -20.277 -9.245 3.346 1.00 95.44 244 LYS A N 1
ATOM 2002 C CA . LYS A 1 244 ? -21.743 -9.368 3.446 1.00 95.44 244 LYS A CA 1
ATOM 2003 C C . LYS A 1 244 ? -22.216 -9.312 4.900 1.00 95.44 244 LYS A C 1
ATOM 2005 O O . LYS A 1 244 ? -23.197 -8.640 5.223 1.00 95.44 244 LYS A O 1
ATOM 2010 N N . LEU A 1 245 ? -21.504 -10.007 5.788 1.00 96.25 245 LEU A N 1
ATOM 2011 C CA . LEU A 1 245 ? -21.804 -10.039 7.215 1.00 96.25 245 LEU A CA 1
ATOM 2012 C C . LEU A 1 245 ? -21.635 -8.657 7.864 1.00 96.25 245 LEU A C 1
ATOM 2014 O O . LEU A 1 245 ? -22.514 -8.203 8.595 1.00 96.25 245 LEU A O 1
ATOM 2018 N N . THR A 1 246 ? -20.531 -7.960 7.589 1.00 96.56 246 THR A N 1
ATOM 2019 C CA . THR A 1 246 ? -20.273 -6.644 8.183 1.00 96.56 246 THR A CA 1
ATOM 2020 C C . THR A 1 246 ? -21.163 -5.549 7.597 1.00 96.56 246 THR A C 1
ATOM 2022 O O . THR A 1 246 ? -21.497 -4.602 8.309 1.00 96.56 246 THR A O 1
ATOM 2025 N N . GLU A 1 247 ? -21.601 -5.655 6.341 1.00 96.69 247 GLU A N 1
ATOM 2026 C CA . GLU A 1 247 ? -22.642 -4.794 5.759 1.00 96.69 247 GLU A CA 1
ATOM 2027 C C . GLU A 1 247 ? -23.993 -4.999 6.450 1.00 96.69 247 GLU A C 1
ATOM 2029 O O . GLU A 1 247 ? -24.679 -4.028 6.786 1.00 96.69 247 GLU A O 1
ATOM 2034 N N . HIS A 1 248 ? -24.354 -6.254 6.736 1.00 96.94 248 HIS A N 1
ATOM 2035 C CA . HIS A 1 248 ? -25.550 -6.568 7.510 1.00 96.94 248 HIS A CA 1
ATOM 2036 C C . HIS A 1 248 ? -25.492 -5.947 8.913 1.00 96.94 248 HIS A C 1
ATOM 2038 O O . HIS A 1 24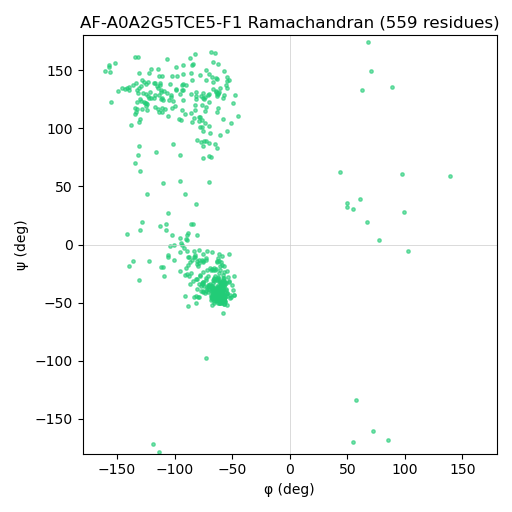8 ? -26.433 -5.262 9.321 1.00 96.94 248 HIS A O 1
ATOM 2044 N N . PHE A 1 249 ? -24.367 -6.096 9.619 1.00 97.25 249 PHE A N 1
ATOM 2045 C CA . PHE A 1 249 ? -24.156 -5.466 10.925 1.00 97.25 249 PHE A CA 1
ATOM 2046 C C . PHE A 1 249 ? -24.282 -3.941 10.86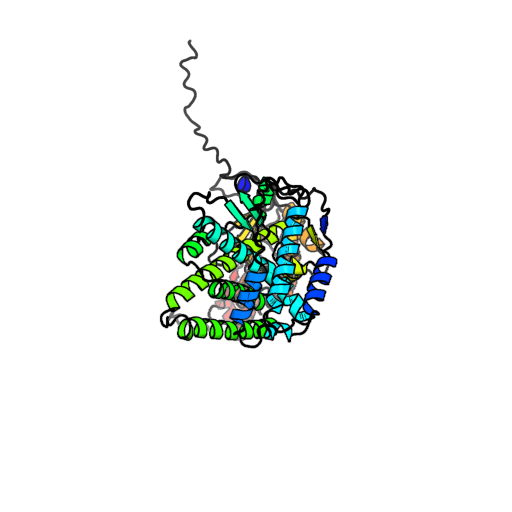6 1.00 97.25 249 PHE A C 1
ATOM 2048 O O . PHE A 1 249 ? -24.992 -3.345 11.675 1.00 97.25 249 PHE A O 1
ATOM 2055 N N . GLN A 1 250 ? -23.651 -3.295 9.883 1.00 97.00 250 GLN A N 1
ATOM 2056 C CA . GLN A 1 250 ? -23.740 -1.843 9.714 1.00 97.00 250 GLN A CA 1
ATOM 2057 C C . GLN A 1 250 ? -25.177 -1.375 9.462 1.00 97.00 250 GLN A C 1
ATOM 2059 O O . GLN A 1 250 ? -25.586 -0.352 10.012 1.00 97.00 250 GLN A O 1
ATOM 2064 N N . LYS A 1 251 ? -25.966 -2.131 8.689 1.00 97.06 251 LYS A N 1
ATOM 2065 C CA . LYS A 1 251 ? -27.380 -1.819 8.440 1.00 97.06 251 LYS A CA 1
ATOM 2066 C C . LYS A 1 251 ? -28.211 -1.848 9.725 1.00 97.06 251 LYS A C 1
ATOM 2068 O O . LYS A 1 251 ? -29.014 -0.942 9.941 1.00 97.06 251 LYS A O 1
ATOM 2073 N N . LEU A 1 252 ? -28.015 -2.857 10.576 1.00 96.00 252 LEU A N 1
ATOM 2074 C CA . LEU A 1 252 ? -28.705 -2.958 11.869 1.00 96.00 252 LEU A CA 1
ATOM 2075 C C . LEU A 1 252 ? -28.379 -1.757 12.763 1.00 96.00 252 LEU A C 1
ATOM 2077 O O . LEU A 1 252 ? -29.278 -1.061 13.232 1.00 96.00 252 LEU A O 1
ATOM 2081 N N . LEU A 1 253 ? -27.092 -1.448 12.908 1.00 96.44 253 LEU A N 1
ATOM 2082 C CA . LEU A 1 253 ? -26.628 -0.352 13.757 1.00 96.44 253 LEU A CA 1
ATOM 2083 C C . LEU A 1 253 ? -27.045 1.028 13.227 1.00 96.44 253 LEU A C 1
ATOM 2085 O O . LEU A 1 253 ? -27.331 1.929 14.013 1.00 96.44 253 LEU A O 1
ATOM 2089 N N . ALA A 1 254 ? -27.120 1.204 11.905 1.00 96.56 254 ALA A N 1
ATOM 2090 C CA . ALA A 1 254 ? -27.623 2.433 11.294 1.00 96.56 254 ALA A CA 1
ATOM 2091 C C . ALA A 1 254 ? -29.123 2.640 11.562 1.00 96.56 254 ALA A C 1
ATOM 2093 O O . ALA A 1 254 ? -29.544 3.764 11.845 1.00 96.56 254 ALA A O 1
ATOM 2094 N N . ASN A 1 255 ? -29.920 1.566 11.528 1.00 96.19 255 ASN A N 1
ATOM 2095 C CA . ASN A 1 255 ? -31.338 1.615 11.891 1.00 96.19 255 ASN A CA 1
ATOM 2096 C C . ASN A 1 255 ? -31.529 1.949 13.378 1.00 96.19 255 ASN A C 1
ATOM 2098 O O . ASN A 1 255 ? -32.390 2.762 13.719 1.00 96.19 255 ASN A O 1
ATOM 2102 N N . ASP A 1 256 ? -30.708 1.371 14.256 1.00 95.69 256 ASP A N 1
ATOM 2103 C CA . ASP A 1 256 ? -30.724 1.683 15.686 1.00 95.69 256 ASP A CA 1
ATOM 2104 C C . ASP A 1 256 ? -30.366 3.146 15.955 1.00 95.69 256 ASP A C 1
ATOM 2106 O O . ASP A 1 256 ? -31.071 3.822 16.705 1.00 95.69 256 ASP A O 1
ATOM 2110 N N . LEU A 1 257 ? -29.331 3.674 15.293 1.00 96.19 257 LEU A N 1
ATOM 2111 C CA . LEU A 1 257 ? -28.963 5.084 15.411 1.00 96.19 257 LEU A CA 1
ATOM 2112 C C . LEU A 1 257 ? -30.081 6.009 14.900 1.00 96.19 257 LEU A C 1
ATOM 2114 O O . LEU A 1 257 ? -30.373 7.029 15.525 1.00 96.19 257 LEU A O 1
ATOM 2118 N N . HIS A 1 258 ? -30.729 5.662 13.783 1.00 95.69 258 HIS A N 1
ATOM 2119 C CA . HIS A 1 258 ? -31.887 6.407 13.281 1.00 95.69 258 HIS A CA 1
ATOM 2120 C C . HIS A 1 258 ? -33.024 6.432 14.311 1.00 95.69 258 HIS A C 1
ATOM 2122 O O . HIS A 1 258 ? -33.565 7.498 14.610 1.00 95.69 258 HIS A O 1
ATOM 2128 N N . ASN A 1 259 ? -33.356 5.274 14.891 1.00 94.88 259 ASN A N 1
ATOM 2129 C CA . ASN A 1 259 ? -34.372 5.166 15.935 1.00 94.88 259 ASN A CA 1
ATOM 2130 C C . ASN A 1 259 ? -34.011 6.005 17.167 1.00 94.88 259 ASN A C 1
ATOM 2132 O O . ASN A 1 259 ? -34.870 6.733 17.659 1.00 94.88 259 ASN A O 1
ATOM 2136 N N . TYR A 1 260 ? -32.756 5.966 17.618 1.00 94.56 260 TYR A N 1
ATOM 2137 C CA . TYR A 1 260 ? -32.262 6.799 18.716 1.00 94.56 260 TYR A CA 1
ATOM 2138 C C . TYR A 1 260 ? -32.478 8.293 18.430 1.00 94.56 260 TYR A C 1
ATOM 2140 O O . TYR A 1 260 ? -33.063 9.010 19.243 1.00 94.56 260 TYR A O 1
ATOM 2148 N N . TYR A 1 261 ? -32.105 8.773 17.240 1.00 95.81 261 TYR A N 1
ATOM 2149 C CA . TYR A 1 261 ? -32.304 10.180 16.890 1.00 95.81 261 TYR A CA 1
ATOM 2150 C C . TYR A 1 261 ? -33.775 10.586 16.789 1.00 95.81 261 TYR A C 1
ATOM 2152 O O . TYR A 1 261 ? -34.159 11.641 17.296 1.00 95.81 261 TYR A O 1
ATOM 2160 N N . VAL A 1 262 ? -34.603 9.783 16.119 1.00 94.69 262 VAL A N 1
ATOM 2161 C CA . VAL A 1 262 ? -35.994 10.149 15.823 1.00 94.69 262 VAL A CA 1
ATOM 2162 C C . VAL A 1 262 ? -36.906 9.940 17.029 1.00 94.69 262 VAL A C 1
ATOM 2164 O O . VAL A 1 262 ? -37.727 10.807 17.323 1.00 94.69 262 VAL A O 1
ATOM 2167 N N . LYS A 1 263 ? -36.779 8.804 17.722 1.00 92.00 263 LYS A N 1
ATOM 2168 C CA . LYS A 1 263 ? -37.704 8.398 18.790 1.00 92.00 263 LYS A CA 1
ATOM 2169 C C . LYS A 1 263 ? -37.258 8.886 20.164 1.00 92.00 263 LYS A C 1
ATOM 2171 O O . LYS A 1 263 ? -38.094 9.389 20.909 1.00 92.00 263 LYS A O 1
ATOM 2176 N N . GLU A 1 264 ? -35.972 8.764 20.492 1.00 90.75 264 GLU A N 1
ATOM 2177 C CA . GLU A 1 264 ? -35.461 9.111 21.827 1.00 90.75 264 GLU A CA 1
ATOM 2178 C C . GLU A 1 264 ? -35.064 10.590 21.906 1.00 90.75 264 GLU A C 1
ATOM 2180 O O . GLU A 1 264 ? -35.583 11.327 22.742 1.00 90.75 264 GLU A O 1
ATOM 2185 N N . MET A 1 265 ? -34.220 11.059 20.981 1.00 90.94 265 MET A N 1
ATOM 2186 C CA . MET A 1 265 ? -33.730 12.446 20.965 1.00 90.94 265 MET A CA 1
ATOM 2187 C C . MET A 1 265 ? -34.708 13.441 20.324 1.00 90.94 265 MET A C 1
ATOM 2189 O O . MET A 1 265 ? -34.486 14.649 20.397 1.00 90.94 265 MET A O 1
ATOM 2193 N N . LYS A 1 266 ? -35.771 12.951 19.665 1.00 92.25 266 LYS A N 1
ATOM 2194 C CA . LYS A 1 266 ? -36.757 13.759 18.918 1.00 92.25 266 LYS A CA 1
ATOM 2195 C C . LYS A 1 266 ? -36.106 14.754 17.941 1.00 92.25 266 LYS A C 1
ATOM 2197 O O . LYS A 1 266 ? -36.611 15.854 17.724 1.00 92.25 266 LYS A O 1
ATOM 2202 N N . MET A 1 267 ? -34.988 14.360 17.330 1.00 90.00 267 MET A N 1
ATOM 2203 C CA . MET A 1 267 ? -34.174 15.184 16.435 1.00 90.00 267 MET A CA 1
ATOM 2204 C C . MET A 1 267 ? -34.168 14.590 15.017 1.00 90.00 267 MET A C 1
ATOM 2206 O O . MET A 1 267 ? -33.197 13.955 14.612 1.00 90.00 267 MET A O 1
ATOM 2210 N N . PRO A 1 268 ? -35.222 14.806 14.209 1.00 81.25 268 PRO A N 1
ATOM 2211 C CA . PRO A 1 268 ? -35.315 14.213 12.872 1.00 81.25 268 PRO A CA 1
ATOM 2212 C C . PRO A 1 268 ? -34.280 14.776 11.879 1.00 81.25 268 PRO A C 1
ATOM 2214 O O . PRO A 1 268 ? -33.952 14.127 10.891 1.00 81.25 268 PRO A O 1
ATOM 2217 N N . LYS A 1 269 ? -33.725 15.968 12.137 1.00 90.62 269 LYS A N 1
ATOM 2218 C CA . LYS A 1 269 ? -32.736 16.642 11.274 1.00 90.62 269 LYS A CA 1
ATOM 2219 C C . LYS A 1 269 ? -31.289 16.376 11.721 1.00 90.62 269 LYS A C 1
ATOM 2221 O O . LYS A 1 269 ? -30.527 17.307 11.959 1.00 90.62 269 LYS A O 1
ATOM 2226 N N . TYR A 1 270 ? -30.903 15.106 11.840 1.00 93.88 270 TYR A N 1
ATOM 2227 C CA . TYR A 1 270 ? -29.579 14.695 12.344 1.00 93.88 270 TYR A CA 1
ATOM 2228 C C . TYR A 1 270 ? -28.521 14.447 11.245 1.00 93.88 270 TYR A C 1
ATOM 2230 O O . TYR A 1 270 ? -27.373 14.113 11.550 1.00 93.88 270 TYR A O 1
ATOM 2238 N N . SER A 1 271 ? -28.865 14.636 9.965 1.00 92.56 271 SER A N 1
ATOM 2239 C CA . SER A 1 271 ? -27.989 14.351 8.813 1.00 92.56 271 SER A CA 1
ATOM 2240 C C . SER A 1 271 ? -26.638 15.074 8.872 1.00 92.56 271 SER A C 1
ATOM 2242 O O . SER A 1 271 ? -25.605 14.476 8.576 1.00 92.56 271 SER A O 1
ATOM 2244 N N . ASN A 1 272 ? -26.619 16.331 9.326 1.00 93.00 272 ASN A N 1
ATOM 2245 C CA . ASN A 1 272 ? -25.385 17.103 9.496 1.00 93.00 272 ASN A CA 1
ATOM 2246 C C . ASN A 1 272 ? -24.454 16.477 10.544 1.00 93.00 272 ASN A C 1
ATOM 2248 O O . ASN A 1 272 ? -23.245 16.396 10.325 1.00 93.00 272 ASN A O 1
ATOM 2252 N N . ARG A 1 273 ? -25.007 15.998 11.666 1.00 95.12 273 ARG A N 1
ATOM 2253 C CA . ARG A 1 273 ? -24.240 15.294 12.705 1.00 95.12 273 ARG A CA 1
ATOM 2254 C C . ARG A 1 273 ? -23.674 13.980 12.179 1.00 95.12 273 ARG A C 1
ATOM 2256 O O . ARG A 1 273 ? -22.492 13.710 12.374 1.00 95.12 273 ARG A O 1
ATOM 2263 N N . LEU A 1 274 ? -24.488 13.208 11.458 1.00 95.81 274 LEU A N 1
ATOM 2264 C CA . LEU A 1 274 ? -24.045 11.969 10.820 1.00 95.81 274 LEU A CA 1
ATOM 2265 C C . LEU A 1 274 ? -22.919 12.224 9.810 1.00 95.81 274 LEU A C 1
ATOM 2267 O O . LEU A 1 274 ? -21.910 11.528 9.836 1.00 95.81 274 LEU A O 1
ATOM 2271 N N . SER A 1 275 ? -23.033 13.265 8.983 1.00 95.38 275 SER A N 1
ATOM 2272 C CA . SER A 1 275 ? -21.972 13.650 8.046 1.00 95.38 275 SER A CA 1
ATOM 2273 C C . SER A 1 275 ? -20.658 13.972 8.766 1.00 95.38 275 SER A C 1
ATOM 2275 O O . SER A 1 275 ? -19.601 13.518 8.331 1.00 95.38 275 SER A O 1
ATOM 2277 N N . LYS A 1 276 ? -20.702 14.688 9.901 1.00 96.44 276 LYS A N 1
ATOM 2278 C CA . LYS A 1 276 ? -19.510 14.951 10.728 1.00 96.44 276 LYS A CA 1
ATOM 2279 C C . LYS A 1 276 ? -18.898 13.661 11.291 1.00 96.44 276 LYS A C 1
ATOM 2281 O O . LYS A 1 276 ? -17.686 13.490 11.191 1.00 96.44 276 LYS A O 1
ATOM 2286 N N . MET A 1 277 ? -19.720 12.739 11.807 1.00 97.44 277 MET A N 1
ATOM 2287 C CA . MET A 1 277 ? -19.263 11.417 12.267 1.00 97.44 277 MET A CA 1
ATOM 2288 C C . MET A 1 277 ? -18.542 10.649 11.152 1.00 97.44 277 MET A C 1
ATOM 2290 O O . MET A 1 277 ? -17.427 10.167 11.345 1.00 97.44 277 MET A O 1
ATOM 2294 N N . MET A 1 278 ? -19.142 10.587 9.961 1.00 95.62 278 MET A N 1
ATOM 2295 C CA . MET A 1 278 ? -18.559 9.873 8.821 1.00 95.62 278 MET A CA 1
ATOM 2296 C C . MET A 1 278 ? -17.286 10.545 8.303 1.00 95.62 278 MET A C 1
ATOM 2298 O O . MET A 1 278 ? -16.340 9.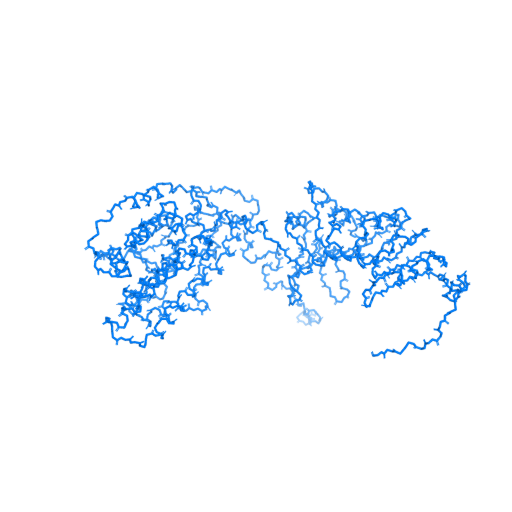850 7.951 1.00 95.62 278 MET A O 1
ATOM 2302 N N . LYS A 1 279 ? -17.202 11.883 8.315 1.00 94.19 279 LYS A N 1
ATOM 2303 C CA . LYS A 1 279 ? -15.956 12.598 7.984 1.00 94.19 279 LYS A CA 1
ATOM 2304 C C . LYS A 1 279 ? -14.806 12.188 8.904 1.00 94.19 279 LYS A C 1
ATOM 2306 O O . LYS A 1 279 ? -13.716 11.930 8.409 1.00 94.19 279 LYS A O 1
ATOM 2311 N N . ILE A 1 280 ? -15.049 12.078 10.212 1.00 94.50 280 ILE A N 1
ATOM 2312 C CA . ILE A 1 280 ? -14.033 11.632 11.178 1.00 94.50 280 ILE A CA 1
ATOM 2313 C C . ILE A 1 280 ? -13.591 10.193 10.876 1.00 94.50 280 ILE A C 1
ATOM 2315 O O . ILE A 1 280 ? -12.392 9.940 10.746 1.00 94.50 280 ILE A O 1
ATOM 2319 N N . ASN A 1 281 ? -14.541 9.268 10.707 1.00 94.56 281 ASN A N 1
ATOM 2320 C CA . ASN A 1 281 ? -14.240 7.865 10.405 1.00 94.56 281 ASN A CA 1
ATOM 2321 C C . ASN A 1 281 ? -13.456 7.709 9.093 1.00 94.56 281 ASN A C 1
ATOM 2323 O O . ASN A 1 281 ? -12.441 7.012 9.059 1.00 94.56 281 ASN A O 1
ATOM 2327 N N . ASN A 1 282 ? -13.868 8.414 8.038 1.00 90.00 282 ASN A N 1
ATOM 2328 C CA . ASN A 1 282 ? -13.195 8.397 6.740 1.00 90.00 282 ASN A CA 1
ATOM 2329 C C . ASN A 1 282 ? -11.767 8.947 6.827 1.00 90.00 282 ASN A C 1
ATOM 2331 O O . ASN A 1 282 ? -10.860 8.374 6.226 1.00 90.00 282 ASN A O 1
ATOM 2335 N N . SER A 1 283 ? -11.542 10.013 7.603 1.00 88.56 283 SER A N 1
ATOM 2336 C CA . SER A 1 283 ? -10.198 10.552 7.842 1.00 88.56 283 SER A CA 1
ATOM 2337 C C . SER A 1 283 ? -9.299 9.552 8.575 1.00 88.56 283 SER A C 1
ATOM 2339 O O . SER A 1 283 ? -8.138 9.395 8.205 1.00 88.56 283 SER A O 1
ATOM 2341 N N . ILE A 1 284 ? -9.825 8.820 9.566 1.00 87.94 284 ILE A N 1
ATOM 2342 C CA . ILE A 1 284 ? -9.067 7.760 10.254 1.00 87.94 284 ILE A CA 1
ATOM 2343 C C . ILE A 1 284 ? -8.718 6.624 9.286 1.00 87.94 284 ILE A C 1
ATOM 2345 O O . ILE A 1 284 ? -7.563 6.198 9.246 1.00 87.94 284 ILE A O 1
ATOM 2349 N N . GLN A 1 285 ? -9.677 6.155 8.476 1.00 84.25 285 GLN A N 1
ATOM 2350 C CA . GLN A 1 285 ? -9.401 5.127 7.466 1.00 84.25 285 GLN A CA 1
ATOM 2351 C C . GLN A 1 285 ? -8.332 5.601 6.482 1.00 84.25 285 GLN A C 1
ATOM 2353 O O . GLN A 1 285 ? -7.378 4.869 6.230 1.00 84.25 285 GLN A O 1
ATOM 2358 N N . LYS A 1 286 ? -8.462 6.821 5.949 1.00 82.69 286 LYS A N 1
ATOM 2359 C CA . LYS A 1 286 ? -7.506 7.401 5.001 1.00 82.69 286 LYS A CA 1
ATOM 2360 C C . LYS A 1 286 ? -6.092 7.453 5.587 1.00 82.69 286 LYS A C 1
ATOM 2362 O O . LYS A 1 286 ? -5.176 6.936 4.956 1.00 82.69 286 LYS A O 1
ATOM 2367 N N . ASN A 1 287 ? -5.935 7.960 6.812 1.00 78.56 287 ASN A N 1
ATOM 2368 C CA . ASN A 1 287 ? -4.638 8.000 7.497 1.00 78.56 287 ASN A CA 1
ATOM 2369 C C . ASN A 1 287 ? -4.017 6.601 7.642 1.00 78.56 287 ASN A C 1
ATOM 2371 O O . ASN A 1 287 ? -2.809 6.433 7.480 1.00 78.56 287 ASN A O 1
ATOM 2375 N N . LEU A 1 288 ? -4.837 5.583 7.922 1.00 76.69 288 LEU A N 1
ATOM 2376 C CA . LEU A 1 288 ? -4.376 4.201 8.022 1.00 76.69 288 LEU A CA 1
ATOM 2377 C C . LEU A 1 288 ? -3.937 3.649 6.656 1.00 76.69 288 LEU A C 1
ATOM 2379 O O . LEU A 1 288 ? -2.885 3.022 6.565 1.00 76.69 288 LEU A O 1
ATOM 2383 N N . TRP A 1 289 ? -4.699 3.907 5.589 1.00 74.69 289 TRP A N 1
ATOM 2384 C CA . TRP A 1 289 ? -4.342 3.507 4.222 1.00 74.69 289 TRP A CA 1
ATOM 2385 C C . TRP A 1 289 ? -3.051 4.173 3.734 1.00 74.69 289 TRP A C 1
ATOM 2387 O O . TRP A 1 289 ? -2.216 3.499 3.142 1.00 74.69 289 TRP A O 1
ATOM 2397 N N . GLU A 1 290 ? -2.846 5.457 4.030 1.00 73.25 290 GLU A N 1
ATOM 2398 C CA . GLU A 1 290 ? -1.632 6.208 3.669 1.00 73.25 290 GLU A CA 1
ATOM 2399 C C . GLU A 1 290 ? -0.394 5.798 4.482 1.00 73.25 290 GLU A C 1
ATOM 2401 O O . GLU A 1 290 ? 0.748 6.032 4.073 1.00 73.25 290 GLU A O 1
ATOM 2406 N N . HIS A 1 291 ? -0.598 5.201 5.656 1.00 72.56 291 HIS A N 1
ATOM 2407 C CA . HIS A 1 291 ? 0.483 4.680 6.492 1.00 72.56 291 HIS A CA 1
ATOM 2408 C C . HIS A 1 291 ? 0.958 3.295 6.032 1.00 72.56 291 HIS A C 1
ATOM 2410 O O . HIS A 1 291 ? 2.147 2.992 6.137 1.00 72.56 291 HIS A O 1
ATOM 2416 N N . ARG A 1 292 ? 0.074 2.482 5.438 1.00 71.44 292 ARG A N 1
ATOM 2417 C CA . ARG A 1 292 ? 0.397 1.107 5.019 1.00 71.44 292 ARG A CA 1
ATOM 2418 C C . ARG A 1 292 ? 1.624 0.997 4.107 1.00 71.44 292 ARG A C 1
ATOM 2420 O O . ARG A 1 292 ? 2.518 0.240 4.475 1.00 71.44 292 ARG A O 1
ATOM 2427 N N . PRO A 1 293 ? 1.752 1.743 2.989 1.00 70.25 293 PRO A N 1
ATOM 2428 C CA . PRO A 1 293 ? 2.929 1.627 2.126 1.00 70.25 293 PRO A CA 1
ATOM 2429 C C . PRO A 1 293 ? 4.239 1.910 2.867 1.00 70.25 293 PRO A C 1
ATOM 2431 O O . PRO A 1 293 ? 5.249 1.271 2.594 1.00 70.25 293 PRO A O 1
ATOM 2434 N N . ARG A 1 294 ? 4.226 2.823 3.850 1.00 71.44 294 ARG A N 1
ATOM 2435 C CA . ARG A 1 294 ? 5.411 3.130 4.665 1.00 71.44 294 ARG A CA 1
ATOM 2436 C C . ARG A 1 294 ? 5.817 1.938 5.525 1.00 71.44 294 ARG A C 1
ATOM 2438 O O . ARG A 1 294 ? 6.996 1.609 5.594 1.00 71.44 294 ARG A O 1
ATOM 2445 N N . MET A 1 295 ? 4.846 1.274 6.146 1.00 73.06 295 MET A N 1
ATOM 2446 C CA . MET A 1 295 ? 5.087 0.072 6.944 1.00 73.06 295 MET A CA 1
ATOM 2447 C C . MET A 1 295 ? 5.577 -1.107 6.087 1.00 73.06 295 MET A C 1
ATOM 2449 O O . MET A 1 295 ? 6.465 -1.845 6.507 1.00 73.06 295 MET A O 1
ATOM 2453 N N . GLU A 1 296 ? 5.059 -1.250 4.863 1.00 69.44 296 GLU A N 1
ATOM 2454 C CA . GLU A 1 296 ? 5.539 -2.255 3.902 1.00 69.44 296 GLU A CA 1
ATOM 2455 C C . GLU A 1 296 ? 6.994 -2.007 3.501 1.00 69.44 296 GLU A C 1
ATOM 2457 O O . GLU A 1 296 ? 7.813 -2.924 3.538 1.00 69.44 296 GLU A O 1
ATOM 2462 N N . VAL A 1 297 ? 7.349 -0.755 3.196 1.00 68.38 297 VAL A N 1
ATOM 2463 C CA . VAL A 1 297 ? 8.740 -0.357 2.934 1.00 68.38 297 VAL A CA 1
ATOM 2464 C C . VAL A 1 297 ? 9.619 -0.713 4.135 1.00 68.38 297 VAL A C 1
ATOM 2466 O O . VAL A 1 297 ? 10.647 -1.367 3.968 1.00 68.38 297 VAL A O 1
ATOM 2469 N N . ALA A 1 298 ? 9.187 -0.392 5.358 1.00 73.62 298 ALA A N 1
ATOM 2470 C CA . ALA A 1 298 ? 9.933 -0.739 6.567 1.00 73.62 298 ALA A CA 1
ATOM 2471 C C . ALA A 1 298 ? 10.216 -2.246 6.684 1.00 73.62 298 ALA A C 1
ATOM 2473 O O . ALA A 1 298 ? 11.262 -2.645 7.192 1.00 73.62 298 ALA A O 1
ATOM 2474 N N . LYS A 1 299 ? 9.301 -3.094 6.212 1.00 70.81 299 LYS A N 1
ATOM 2475 C CA . LYS A 1 299 ? 9.472 -4.548 6.218 1.00 70.81 299 LYS A CA 1
ATOM 2476 C C . LYS A 1 299 ? 10.362 -5.061 5.103 1.00 70.81 299 LYS A C 1
ATOM 2478 O O . LYS A 1 299 ? 11.226 -5.886 5.378 1.00 70.81 299 LYS A O 1
ATOM 2483 N N . ILE A 1 300 ? 10.168 -4.578 3.875 1.00 68.38 300 ILE A N 1
ATOM 2484 C CA . ILE A 1 300 ? 10.975 -4.966 2.707 1.00 68.38 300 ILE A CA 1
ATOM 2485 C C . ILE A 1 300 ? 12.456 -4.714 2.990 1.00 68.38 300 ILE A C 1
ATOM 2487 O O . ILE A 1 300 ? 13.301 -5.566 2.728 1.00 68.38 300 ILE A O 1
ATOM 2491 N N . PHE A 1 301 ? 12.757 -3.569 3.600 1.00 67.88 301 PHE A N 1
ATOM 2492 C CA . PHE A 1 301 ? 14.117 -3.190 3.960 1.00 67.88 301 PHE A CA 1
ATOM 2493 C C . PHE A 1 301 ? 14.544 -3.702 5.348 1.00 67.88 301 PHE A C 1
ATOM 2495 O O . PHE A 1 301 ? 15.593 -3.316 5.844 1.00 67.88 301 PHE A O 1
ATOM 2502 N N . ASN A 1 302 ? 13.775 -4.576 6.009 1.00 72.19 302 ASN A N 1
ATOM 2503 C CA . ASN A 1 302 ? 14.079 -5.084 7.358 1.00 72.19 302 ASN A CA 1
ATOM 2504 C C . ASN A 1 302 ? 14.419 -3.969 8.375 1.00 72.19 302 ASN A C 1
ATOM 2506 O O . ASN A 1 302 ? 15.226 -4.157 9.285 1.00 72.19 302 ASN A O 1
ATOM 2510 N N . ILE A 1 303 ? 13.806 -2.795 8.219 1.00 76.75 303 ILE A N 1
ATOM 2511 C CA . ILE A 1 303 ? 13.887 -1.681 9.167 1.00 76.75 303 ILE A CA 1
ATOM 2512 C C . ILE A 1 303 ? 13.121 -2.054 10.436 1.00 76.75 303 ILE A C 1
ATOM 2514 O O . ILE A 1 303 ? 13.592 -1.766 11.532 1.00 76.75 303 ILE A O 1
ATOM 2518 N N . ILE A 1 304 ? 11.982 -2.744 10.300 1.00 78.06 304 ILE A N 1
ATOM 2519 C CA . ILE A 1 304 ? 11.245 -3.335 11.423 1.00 78.06 304 ILE A CA 1
ATOM 2520 C C . ILE A 1 304 ? 11.400 -4.857 11.396 1.00 78.06 304 ILE A C 1
ATOM 2522 O O . ILE A 1 304 ? 10.931 -5.535 10.482 1.00 78.06 304 ILE A O 1
ATOM 2526 N N . LYS A 1 305 ? 12.032 -5.391 12.438 1.00 79.19 305 LYS A N 1
ATOM 2527 C CA . LYS A 1 305 ? 12.478 -6.778 12.582 1.00 79.19 305 LYS A CA 1
ATOM 2528 C C . LYS A 1 305 ? 11.659 -7.531 13.633 1.00 79.19 305 LYS A C 1
ATOM 2530 O O . LYS A 1 305 ? 12.219 -8.112 14.554 1.00 79.19 305 LYS A O 1
ATOM 2535 N N . ILE A 1 306 ? 10.329 -7.520 13.519 1.00 79.88 306 ILE A N 1
ATOM 2536 C CA . ILE A 1 306 ? 9.438 -8.263 14.430 1.00 79.88 306 ILE A CA 1
ATOM 2537 C C . ILE A 1 306 ? 8.688 -9.362 13.679 1.00 79.88 306 ILE A C 1
ATOM 2539 O O . ILE A 1 306 ? 8.103 -9.119 12.620 1.00 79.88 306 ILE A O 1
ATOM 2543 N N . GLU A 1 307 ? 8.616 -10.543 14.283 1.00 82.00 307 GLU A N 1
ATOM 2544 C CA . GLU A 1 307 ? 7.704 -11.620 13.906 1.00 82.00 307 GLU A CA 1
ATOM 2545 C C . GLU A 1 307 ? 6.775 -11.989 15.063 1.00 82.00 307 GLU A C 1
ATOM 2547 O O . GLU A 1 307 ? 7.120 -11.853 16.234 1.00 82.00 307 GLU A O 1
ATOM 2552 N N . PHE A 1 308 ? 5.577 -12.470 14.731 1.00 82.94 308 PHE A N 1
ATOM 2553 C CA . PHE A 1 308 ? 4.568 -12.868 15.709 1.00 82.94 308 PHE A CA 1
ATOM 2554 C C . PHE A 1 308 ? 4.169 -14.322 15.509 1.00 82.94 308 PHE A C 1
ATOM 2556 O O . PHE A 1 308 ? 4.054 -14.778 14.371 1.00 82.94 308 PHE A O 1
ATOM 2563 N N . SER A 1 309 ? 3.826 -15.008 16.601 1.00 83.50 309 SER A N 1
ATOM 2564 C CA . SER A 1 309 ? 3.207 -16.344 16.520 1.00 83.50 309 SER A CA 1
ATOM 2565 C C . SER A 1 309 ? 1.906 -16.372 15.702 1.00 83.50 309 SER A C 1
ATOM 2567 O O . SER A 1 309 ? 1.597 -17.381 15.078 1.00 83.50 309 SER A O 1
ATOM 2569 N N . HIS A 1 310 ? 1.154 -15.264 15.709 1.00 79.00 310 HIS A N 1
ATOM 2570 C CA . HIS A 1 310 ? -0.084 -15.059 14.959 1.00 79.00 310 HIS A CA 1
ATOM 2571 C C . HIS A 1 310 ? 0.001 -13.709 14.231 1.00 79.00 310 HIS A C 1
ATOM 2573 O O . HIS A 1 310 ? -0.454 -12.687 14.753 1.00 79.00 310 HIS A O 1
ATOM 2579 N N . PRO A 1 311 ? 0.612 -13.666 13.034 1.00 73.62 311 PRO A N 1
ATOM 2580 C CA . PRO A 1 311 ? 0.854 -12.415 12.315 1.00 73.62 311 PRO A CA 1
ATOM 2581 C C . PRO A 1 311 ? -0.439 -11.718 11.875 1.00 73.62 311 PRO A C 1
ATOM 2583 O O . PRO A 1 311 ? -0.437 -10.511 11.665 1.00 73.62 311 PRO A O 1
ATOM 2586 N N . GLU A 1 312 ? -1.545 -12.457 11.766 1.00 70.56 312 GLU A N 1
ATOM 2587 C CA . GLU A 1 312 ? -2.864 -11.941 11.380 1.00 70.56 312 GLU A CA 1
ATOM 2588 C C . GLU A 1 312 ? -3.443 -10.950 12.412 1.00 70.56 312 GLU A C 1
ATOM 2590 O O . GLU A 1 312 ? -4.161 -10.035 12.024 1.00 70.56 312 GLU A O 1
ATOM 2595 N N . ILE A 1 313 ? -3.069 -11.050 13.697 1.00 72.94 313 ILE A N 1
ATOM 2596 C CA . ILE A 1 313 ? -3.501 -10.110 14.753 1.00 72.94 313 ILE A CA 1
ATOM 2597 C C . ILE A 1 313 ? -2.896 -8.718 14.540 1.00 72.94 313 ILE A C 1
ATOM 2599 O O . ILE A 1 313 ? -3.555 -7.701 14.741 1.00 72.94 313 ILE A O 1
ATOM 2603 N N . PHE A 1 314 ? -1.629 -8.668 14.130 1.00 67.94 314 PHE A N 1
ATOM 2604 C CA . PHE A 1 314 ? -0.836 -7.438 13.983 1.00 67.94 314 PHE A CA 1
ATOM 2605 C C . PHE A 1 314 ? -0.600 -7.070 12.517 1.00 67.94 314 PHE A C 1
ATOM 2607 O O . PHE A 1 314 ? 0.171 -6.165 12.197 1.00 67.94 314 PHE A O 1
ATOM 2614 N N . ALA A 1 315 ? -1.340 -7.739 11.632 1.00 56.22 315 ALA A N 1
ATOM 2615 C CA . ALA A 1 315 ? -1.372 -7.610 10.184 1.00 56.22 315 ALA A CA 1
ATOM 2616 C C . ALA A 1 315 ? -1.592 -6.187 9.666 1.00 56.22 315 ALA A C 1
ATOM 2618 O O . ALA A 1 315 ? -1.528 -5.973 8.465 1.00 56.22 315 ALA A O 1
ATOM 2619 N N . LEU A 1 316 ? -1.901 -5.234 10.541 1.00 50.22 316 LEU A N 1
ATOM 2620 C CA . LEU A 1 316 ? -2.168 -3.840 10.211 1.00 50.22 316 LEU A CA 1
ATOM 2621 C C . LEU A 1 316 ? -1.499 -2.846 11.167 1.00 50.22 316 LEU A C 1
ATOM 2623 O O . LEU A 1 316 ? -1.375 -1.683 10.807 1.00 50.22 316 LEU A O 1
ATOM 2627 N N . SER A 1 317 ? -0.995 -3.280 12.331 1.00 49.38 317 SER A N 1
ATOM 2628 C CA . SER A 1 317 ? -0.040 -2.463 13.095 1.00 49.38 317 SER A CA 1
ATOM 2629 C C . SER A 1 317 ? 1.360 -2.538 12.489 1.00 49.38 317 SER A C 1
ATOM 2631 O O . SER A 1 317 ? 2.143 -1.612 12.666 1.00 49.38 317 SER A O 1
ATOM 2633 N N . LEU A 1 318 ? 1.669 -3.634 11.785 1.00 45.91 318 LEU A N 1
ATOM 2634 C CA . LEU A 1 318 ? 2.959 -3.881 11.150 1.00 45.91 318 LEU A CA 1
ATOM 2635 C C . LEU A 1 318 ? 2.836 -4.559 9.764 1.00 45.91 318 LEU A C 1
ATOM 2637 O O . LEU A 1 318 ? 3.856 -4.942 9.228 1.00 45.91 318 LEU A O 1
ATOM 2641 N N . CYS A 1 319 ? 1.651 -4.707 9.151 1.00 45.81 319 CYS A N 1
ATOM 2642 C CA . CYS A 1 319 ? 1.393 -5.388 7.852 1.00 45.81 319 CYS A CA 1
ATOM 2643 C C . CYS A 1 319 ? 1.526 -6.938 7.818 1.00 45.81 319 CYS A C 1
ATOM 2645 O O . CYS A 1 319 ? 2.278 -7.515 8.599 1.00 45.81 319 CYS A O 1
ATOM 2647 N N . SER A 1 320 ? 0.769 -7.657 6.972 1.00 46.81 320 SER A N 1
ATOM 2648 C CA . SER A 1 320 ? 0.591 -9.131 7.035 1.00 46.81 320 SER A CA 1
ATOM 2649 C C . SER A 1 320 ? 1.321 -9.927 5.942 1.00 46.81 320 SER A C 1
ATOM 2651 O O . SER A 1 320 ? 1.588 -9.418 4.859 1.00 46.81 320 SER A O 1
ATOM 2653 N N . LYS A 1 321 ? 1.555 -11.231 6.178 1.00 38.94 321 LYS A N 1
ATOM 2654 C CA . LYS A 1 321 ? 2.078 -12.185 5.171 1.00 38.94 321 LYS A CA 1
ATOM 2655 C C . LYS A 1 321 ? 1.196 -12.292 3.910 1.00 38.94 321 LYS A C 1
ATOM 2657 O O . LYS A 1 321 ? 1.716 -12.569 2.838 1.00 38.94 321 LYS A O 1
ATOM 2662 N N . LYS A 1 322 ? -0.118 -12.057 4.020 1.00 42.84 322 LYS A N 1
ATOM 2663 C CA . LYS A 1 322 ? -1.057 -12.109 2.882 1.00 42.84 322 LYS A CA 1
ATOM 2664 C C . LYS A 1 322 ? -0.997 -10.869 1.993 1.00 42.84 322 LYS A C 1
ATOM 2666 O O . LYS A 1 322 ? -1.286 -10.972 0.808 1.00 42.84 322 LYS A O 1
ATOM 2671 N N . ASP A 1 323 ? -0.610 -9.721 2.547 1.00 41.22 323 ASP A N 1
ATOM 2672 C CA . ASP A 1 323 ? -0.437 -8.482 1.782 1.00 41.22 323 ASP A CA 1
ATOM 2673 C C . ASP A 1 323 ? 0.876 -8.533 0.964 1.00 41.22 323 ASP A C 1
ATOM 2675 O O . ASP A 1 323 ? 0.892 -8.097 -0.186 1.00 41.22 323 ASP A O 1
ATOM 2679 N N . HIS A 1 324 ? 1.923 -9.199 1.481 1.00 39.22 324 HIS A N 1
ATOM 2680 C CA . HIS A 1 324 ? 3.105 -9.588 0.696 1.00 39.22 324 HIS A CA 1
ATOM 2681 C C . HIS A 1 324 ? 2.718 -10.494 -0.483 1.00 39.22 324 HIS A C 1
ATOM 2683 O O . HIS A 1 324 ? 3.110 -10.209 -1.605 1.00 39.22 324 HIS A O 1
ATOM 2689 N N . ASP A 1 325 ? 1.893 -11.524 -0.261 1.00 39.97 325 ASP A N 1
ATOM 2690 C CA . ASP A 1 325 ? 1.407 -12.416 -1.330 1.00 39.97 325 ASP A CA 1
ATOM 2691 C C . ASP A 1 325 ? 0.492 -11.729 -2.358 1.00 39.97 325 ASP A C 1
ATOM 2693 O O . ASP A 1 325 ? 0.427 -12.162 -3.506 1.00 39.97 325 ASP A O 1
ATOM 2697 N N . LEU A 1 326 ? -0.241 -10.679 -1.974 1.00 38.50 326 LEU A N 1
ATOM 2698 C CA . LEU A 1 326 ? -1.039 -9.867 -2.899 1.00 38.50 326 LEU A CA 1
ATOM 2699 C C . LEU A 1 326 ? -0.151 -8.941 -3.737 1.00 38.50 326 LEU A C 1
ATOM 2701 O O . LEU A 1 326 ? -0.385 -8.801 -4.934 1.00 38.50 326 LEU A O 1
ATOM 2705 N N . ASN A 1 327 ? 0.885 -8.349 -3.138 1.00 36.31 327 ASN A N 1
ATOM 2706 C CA . ASN A 1 327 ? 1.804 -7.444 -3.828 1.00 36.31 327 ASN A CA 1
ATOM 2707 C C . ASN A 1 327 ? 2.806 -8.200 -4.721 1.00 36.31 327 ASN A C 1
ATOM 2709 O O . ASN A 1 327 ? 3.125 -7.740 -5.812 1.00 36.31 327 ASN A O 1
ATOM 2713 N N . THR A 1 328 ? 3.231 -9.404 -4.320 1.00 37.97 328 THR A N 1
ATOM 2714 C CA . THR A 1 328 ? 4.018 -10.301 -5.179 1.00 37.97 328 THR A CA 1
ATOM 2715 C C . THR A 1 328 ? 3.200 -10.940 -6.290 1.00 37.97 328 THR A C 1
ATOM 2717 O O . THR A 1 328 ? 3.814 -11.517 -7.170 1.00 37.97 328 THR A O 1
ATOM 2720 N N . LYS A 1 329 ? 1.860 -10.847 -6.278 1.00 41.16 329 LYS A N 1
ATOM 2721 C CA . LYS A 1 329 ? 0.971 -11.329 -7.355 1.00 41.16 329 LYS A CA 1
ATOM 2722 C C . LYS A 1 329 ? 0.373 -10.213 -8.214 1.00 41.16 329 LYS A C 1
ATOM 2724 O O . LYS A 1 329 ? -0.246 -10.504 -9.241 1.00 41.16 329 LYS A O 1
ATOM 2729 N N . CYS A 1 330 ? 0.512 -8.952 -7.803 1.00 40.44 330 CYS A N 1
ATOM 2730 C CA . CYS A 1 330 ? -0.058 -7.821 -8.521 1.00 40.44 330 CYS A CA 1
ATOM 2731 C C . CYS A 1 330 ? 0.856 -7.443 -9.697 1.00 40.44 330 CYS A C 1
ATOM 2733 O O . CYS A 1 330 ? 2.047 -7.203 -9.486 1.00 40.44 330 CYS A O 1
ATOM 2735 N N . PRO A 1 331 ? 0.343 -7.392 -10.937 1.00 51.22 331 PRO A N 1
ATOM 2736 C CA . PRO A 1 331 ? 1.134 -6.951 -12.073 1.00 51.22 331 PRO A CA 1
ATOM 2737 C C . PRO A 1 331 ? 1.578 -5.501 -11.909 1.00 51.22 331 PRO A C 1
ATOM 2739 O O . PRO A 1 331 ? 0.757 -4.588 -11.846 1.00 51.22 331 PRO A O 1
ATOM 2742 N N . ILE A 1 332 ? 2.895 -5.306 -11.846 1.00 63.97 332 ILE A N 1
ATOM 2743 C CA . ILE A 1 332 ? 3.511 -3.984 -11.911 1.00 63.97 332 ILE A CA 1
ATOM 2744 C C . ILE A 1 332 ? 3.597 -3.623 -13.387 1.00 63.97 332 ILE A C 1
ATOM 2746 O O . ILE A 1 332 ? 4.289 -4.296 -14.147 1.00 63.97 332 ILE A O 1
ATOM 2750 N N . PHE A 1 333 ? 2.886 -2.579 -13.792 1.00 73.25 333 PHE A N 1
ATOM 2751 C CA . PHE A 1 333 ? 2.948 -2.054 -15.149 1.00 73.25 333 PHE A CA 1
ATOM 2752 C C . PHE A 1 333 ? 3.794 -0.785 -15.168 1.00 73.25 333 PHE A C 1
ATOM 2754 O O . PHE A 1 333 ? 3.551 0.128 -14.381 1.00 73.25 333 PHE A O 1
ATOM 2761 N N . LEU A 1 334 ? 4.773 -0.736 -16.067 1.00 75.31 334 LEU A N 1
ATOM 2762 C CA . LEU A 1 334 ? 5.539 0.467 -16.369 1.00 75.31 334 LEU A CA 1
ATOM 2763 C C . LEU A 1 334 ? 5.205 0.928 -17.781 1.00 75.31 334 LEU A C 1
ATOM 2765 O O . LEU A 1 334 ? 5.269 0.131 -18.718 1.00 75.31 334 LEU A O 1
ATOM 2769 N N . GLU A 1 335 ? 4.910 2.215 -17.943 1.00 88.75 335 GLU A N 1
ATOM 2770 C CA . GLU A 1 335 ? 4.777 2.802 -19.274 1.00 88.75 335 GLU A CA 1
ATOM 2771 C C . GLU A 1 335 ? 6.121 2.788 -20.008 1.00 88.75 335 GLU A C 1
ATOM 2773 O O . GLU A 1 335 ? 6.199 2.371 -21.164 1.00 88.75 335 GLU A O 1
ATOM 2778 N N . ARG A 1 336 ? 7.207 3.178 -19.330 1.00 86.56 336 ARG A N 1
ATOM 2779 C CA . ARG A 1 336 ? 8.543 3.158 -19.929 1.00 86.56 336 ARG A CA 1
ATOM 2780 C C . ARG A 1 336 ? 9.631 2.815 -18.924 1.00 86.56 336 ARG A C 1
ATOM 2782 O O . ARG A 1 336 ? 9.679 3.381 -17.833 1.00 86.56 336 ARG A O 1
ATOM 2789 N N . LEU A 1 337 ? 10.535 1.928 -19.327 1.00 88.56 337 LEU A N 1
ATOM 2790 C CA . LEU A 1 337 ? 11.793 1.649 -18.645 1.00 88.56 337 LEU A CA 1
ATOM 2791 C C . LEU A 1 337 ? 12.937 1.829 -19.639 1.00 88.56 337 LEU A C 1
ATOM 2793 O O . LEU A 1 337 ? 13.010 1.132 -20.646 1.00 88.56 337 LEU A O 1
ATOM 2797 N N . GLU A 1 338 ? 13.835 2.758 -19.352 1.00 89.88 338 GLU A N 1
ATOM 2798 C CA . GLU A 1 338 ? 14.994 3.032 -20.190 1.00 89.88 338 GLU A CA 1
ATOM 2799 C C . GLU A 1 338 ? 16.279 2.730 -19.403 1.00 89.88 338 GLU A C 1
ATOM 2801 O O . GLU A 1 338 ? 16.436 3.225 -18.288 1.00 89.88 338 GLU A O 1
ATOM 2806 N N . ILE A 1 339 ? 17.183 1.932 -19.970 1.00 90.00 339 ILE A N 1
ATOM 2807 C CA . ILE A 1 339 ? 18.479 1.539 -19.409 1.00 90.00 339 ILE A CA 1
ATOM 2808 C C . ILE A 1 339 ? 19.581 2.212 -20.230 1.00 90.00 339 ILE A C 1
ATOM 2810 O O . ILE A 1 339 ? 19.632 2.027 -21.445 1.00 90.00 339 ILE A O 1
ATOM 2814 N N . PHE A 1 340 ? 20.464 2.975 -19.582 1.00 86.19 340 PHE A N 1
ATOM 2815 C CA . PHE A 1 340 ? 21.527 3.731 -20.251 1.00 86.19 340 PHE A CA 1
ATOM 2816 C C . PHE A 1 340 ? 22.894 3.506 -19.616 1.00 86.19 340 PHE A C 1
ATOM 2818 O O . PHE A 1 340 ? 23.097 3.779 -18.428 1.00 86.19 340 PHE A O 1
ATOM 2825 N N . LEU A 1 341 ? 23.858 3.098 -20.433 1.00 80.06 341 LEU A N 1
ATOM 2826 C CA . LEU A 1 341 ? 25.251 2.933 -20.038 1.00 80.06 341 LEU A CA 1
ATOM 2827 C C . LEU A 1 341 ? 26.030 4.205 -20.403 1.00 80.06 341 LEU A C 1
ATOM 2829 O O . LEU A 1 341 ? 26.729 4.250 -21.399 1.00 80.06 341 LEU A O 1
ATOM 2833 N N . GLU A 1 342 ? 25.859 5.248 -19.585 1.00 69.00 342 GLU A N 1
ATOM 2834 C CA . GLU A 1 342 ? 26.345 6.627 -19.790 1.00 69.00 342 GLU A CA 1
ATOM 2835 C C . GLU A 1 342 ? 25.760 7.362 -21.022 1.00 69.00 342 GLU A C 1
ATOM 2837 O O . GLU A 1 342 ? 25.719 6.860 -22.140 1.00 69.00 342 GLU A O 1
ATOM 2842 N N . TYR A 1 343 ? 25.319 8.611 -20.821 1.00 49.47 343 TYR A N 1
ATOM 2843 C CA . TYR A 1 343 ? 24.921 9.516 -21.906 1.00 49.47 343 TYR A CA 1
ATOM 2844 C C . TYR A 1 343 ? 25.849 10.734 -21.922 1.00 49.47 343 TYR A C 1
ATOM 2846 O O . TYR A 1 343 ? 25.882 11.517 -20.971 1.00 49.47 343 TYR A O 1
ATOM 2854 N N . LEU A 1 344 ? 26.576 10.913 -23.026 1.00 44.75 344 LEU A N 1
ATOM 2855 C CA . LEU A 1 344 ? 27.228 12.172 -23.379 1.00 44.75 344 LEU A CA 1
ATOM 2856 C C . LEU A 1 344 ? 26.148 13.169 -23.824 1.00 44.75 344 LEU A C 1
ATOM 2858 O O . LEU A 1 344 ? 25.837 13.279 -25.008 1.00 44.75 344 LEU A O 1
ATOM 2862 N N . ASP A 1 345 ? 25.572 13.929 -22.888 1.00 40.12 345 ASP A N 1
ATOM 2863 C CA . ASP A 1 345 ? 24.865 15.152 -23.275 1.00 40.12 345 ASP A CA 1
ATOM 2864 C C . ASP A 1 345 ? 25.913 16.216 -23.608 1.00 40.12 345 ASP A C 1
ATOM 2866 O O . ASP A 1 345 ? 26.442 16.904 -22.733 1.00 40.12 345 ASP A O 1
ATOM 2870 N N . THR A 1 346 ? 26.210 16.375 -24.896 1.00 38.56 346 THR A N 1
ATOM 2871 C CA . THR A 1 346 ? 27.107 17.423 -25.409 1.00 38.56 346 THR A CA 1
ATOM 2872 C C . THR A 1 346 ? 26.639 18.843 -25.059 1.00 38.56 346 THR A C 1
ATOM 2874 O O . THR A 1 346 ? 27.407 19.792 -25.211 1.00 38.56 346 THR A O 1
ATOM 2877 N N . ARG A 1 347 ? 25.413 19.013 -24.533 1.00 40.81 347 ARG A N 1
ATOM 2878 C CA . ARG A 1 347 ? 24.860 20.294 -24.066 1.00 40.81 347 ARG A CA 1
ATOM 2879 C C . ARG A 1 347 ? 24.791 20.436 -22.540 1.00 40.81 347 ARG A C 1
ATOM 2881 O O . ARG A 1 347 ? 24.561 21.547 -22.063 1.00 40.81 347 ARG A O 1
ATOM 2888 N N . LYS A 1 348 ? 25.039 19.378 -21.756 1.00 39.28 348 LYS A N 1
ATOM 2889 C CA . LYS A 1 348 ? 25.057 19.424 -20.281 1.00 39.28 348 LYS A CA 1
ATOM 2890 C C . LYS A 1 348 ? 26.236 18.618 -19.736 1.00 39.28 348 LYS A C 1
ATOM 2892 O O . LYS A 1 348 ? 26.181 17.400 -19.645 1.00 39.28 348 LYS A O 1
ATOM 2897 N N . LYS A 1 349 ? 27.290 19.324 -19.309 1.00 40.62 349 LYS A N 1
ATOM 2898 C CA . LYS A 1 349 ? 28.444 18.767 -18.580 1.00 40.62 349 LYS A CA 1
ATOM 2899 C C . LYS A 1 349 ? 28.002 18.182 -17.225 1.00 40.62 349 LYS A C 1
ATOM 2901 O O . LYS A 1 349 ? 28.080 18.859 -16.203 1.00 40.62 349 LYS A O 1
ATOM 2906 N N . ILE A 1 350 ? 27.514 16.945 -17.226 1.00 40.84 350 ILE A N 1
ATOM 2907 C CA . ILE A 1 350 ? 27.283 16.112 -16.037 1.00 40.84 350 ILE A CA 1
ATOM 2908 C C . ILE A 1 350 ? 28.490 15.163 -15.924 1.00 40.84 350 ILE A C 1
ATOM 2910 O O . ILE A 1 350 ? 28.915 14.626 -16.946 1.00 40.84 350 ILE A O 1
ATOM 2914 N N . PRO A 1 351 ? 29.100 14.987 -14.738 1.00 40.75 351 PRO A N 1
ATOM 2915 C CA . PRO A 1 351 ? 30.253 14.105 -14.582 1.00 40.75 351 PRO A CA 1
ATOM 2916 C C . PRO A 1 351 ? 29.888 12.649 -14.902 1.00 40.75 351 PRO A C 1
ATOM 2918 O O . PRO A 1 351 ? 28.802 12.192 -14.551 1.00 40.75 351 PRO A O 1
ATOM 2921 N N . HIS A 1 352 ? 30.821 11.938 -15.539 1.00 47.16 352 HIS A N 1
ATOM 2922 C CA . HIS A 1 352 ? 30.752 10.510 -15.857 1.00 47.16 352 HIS A CA 1
ATOM 2923 C C . HIS A 1 352 ? 30.247 9.684 -14.661 1.00 47.16 352 HIS A C 1
ATOM 2925 O O . HIS A 1 352 ? 30.937 9.555 -13.645 1.00 47.16 352 HIS A O 1
ATOM 2931 N N . SER A 1 353 ? 29.033 9.139 -14.759 1.00 50.59 353 SER A N 1
ATOM 2932 C CA . SER A 1 353 ? 28.512 8.176 -13.788 1.00 50.59 353 SER A CA 1
ATOM 2933 C C . SER A 1 353 ? 29.043 6.792 -14.152 1.00 50.59 353 SER A C 1
ATOM 2935 O O . SER A 1 353 ? 28.582 6.215 -15.127 1.00 50.59 353 SER A O 1
ATOM 2937 N N . LYS A 1 354 ? 29.970 6.234 -13.367 1.00 58.94 354 LYS A N 1
ATOM 2938 C CA . LYS A 1 354 ? 30.681 4.987 -13.715 1.00 58.94 354 LYS A CA 1
ATOM 2939 C C . LYS A 1 354 ? 29.804 3.724 -13.887 1.00 58.94 354 LYS A C 1
ATOM 2941 O O . LYS A 1 354 ? 30.341 2.703 -14.322 1.00 58.94 354 LYS A O 1
ATOM 2946 N N . GLY A 1 355 ? 28.508 3.769 -13.562 1.00 68.56 355 GLY A N 1
ATOM 2947 C CA . GLY A 1 355 ? 27.580 2.628 -13.603 1.00 68.56 355 GLY A CA 1
ATOM 2948 C C . GLY A 1 355 ? 26.394 2.808 -14.560 1.00 68.56 355 GLY A C 1
ATOM 2949 O O . GLY A 1 355 ? 26.325 3.766 -15.331 1.00 68.56 355 GLY A O 1
ATOM 2950 N N . ILE A 1 356 ? 25.444 1.875 -14.506 1.00 76.38 356 ILE A N 1
ATOM 2951 C CA . ILE A 1 356 ? 24.277 1.826 -15.395 1.00 76.38 356 ILE A CA 1
ATOM 2952 C C . ILE A 1 356 ? 23.160 2.725 -14.838 1.00 76.38 356 ILE A C 1
ATOM 2954 O O . ILE A 1 356 ? 22.949 2.806 -13.629 1.00 76.38 356 ILE A O 1
ATOM 2958 N N . ASN A 1 357 ? 22.437 3.429 -15.707 1.00 79.50 357 ASN A N 1
ATOM 2959 C CA . ASN A 1 357 ? 21.384 4.373 -15.326 1.00 79.50 357 ASN A CA 1
ATOM 2960 C C . ASN A 1 357 ? 20.009 3.889 -15.790 1.00 79.50 357 ASN A C 1
ATOM 2962 O O . ASN A 1 357 ? 19.898 3.245 -16.830 1.00 79.50 357 ASN A O 1
ATOM 2966 N N . LEU A 1 358 ? 18.960 4.259 -15.057 1.00 75.25 358 LEU A N 1
ATOM 2967 C CA . LEU A 1 358 ? 17.568 3.979 -15.384 1.00 75.25 358 LEU A CA 1
ATOM 2968 C C . LEU A 1 358 ? 16.745 5.264 -15.476 1.00 75.25 358 LEU A C 1
ATOM 2970 O O . LEU A 1 358 ? 16.841 6.141 -14.614 1.00 75.25 358 LEU A O 1
ATOM 2974 N N . ARG A 1 359 ? 15.851 5.329 -16.465 1.00 77.44 359 ARG A N 1
ATOM 2975 C CA . ARG A 1 359 ? 14.680 6.213 -16.442 1.00 77.44 359 ARG A CA 1
ATOM 2976 C C . ARG A 1 359 ? 13.412 5.383 -16.383 1.00 77.44 359 ARG A C 1
ATOM 2978 O O . ARG A 1 359 ? 13.210 4.491 -17.197 1.00 77.44 359 ARG A O 1
ATOM 2985 N N . ILE A 1 360 ? 12.556 5.703 -15.423 1.00 73.31 360 ILE A N 1
ATOM 2986 C CA . ILE A 1 360 ? 11.325 4.964 -15.151 1.00 73.31 360 ILE A CA 1
ATOM 2987 C C . ILE A 1 360 ? 10.140 5.911 -15.288 1.00 73.31 360 ILE A C 1
ATOM 2989 O O . ILE A 1 360 ? 10.144 6.997 -14.704 1.00 73.31 360 ILE A O 1
ATOM 2993 N N . GLN A 1 361 ? 9.129 5.484 -16.033 1.00 72.12 361 GLN A N 1
ATOM 2994 C CA . GLN A 1 361 ? 7.849 6.158 -16.182 1.00 72.12 361 GLN A CA 1
ATOM 2995 C C . GLN A 1 361 ? 6.726 5.172 -15.840 1.00 72.12 361 GLN A C 1
ATOM 2997 O O . GLN A 1 361 ? 6.631 4.098 -16.434 1.00 72.12 361 GLN A O 1
ATOM 3002 N N . GLU A 1 362 ? 5.896 5.524 -14.858 1.00 66.44 362 GLU A N 1
ATOM 3003 C CA . GLU A 1 362 ? 4.832 4.650 -14.338 1.00 66.44 362 GLU A CA 1
ATOM 3004 C C . GLU A 1 362 ? 3.586 4.714 -15.237 1.00 66.44 362 GLU A C 1
ATOM 3006 O O . GLU A 1 362 ? 3.047 3.678 -15.613 1.00 66.44 362 GLU A O 1
ATOM 3011 N N . THR A 1 363 ? 3.181 5.918 -15.648 1.00 66.94 363 THR A N 1
ATOM 3012 C CA . THR A 1 363 ? 2.077 6.169 -16.596 1.00 66.94 363 THR A CA 1
ATOM 3013 C C . THR A 1 363 ? 2.475 7.203 -17.659 1.00 66.94 363 THR A C 1
ATOM 3015 O O . THR A 1 363 ? 3.408 7.977 -17.413 1.00 66.94 363 THR A O 1
ATOM 3018 N N . PRO A 1 364 ? 1.769 7.290 -18.803 1.00 65.75 364 PRO A N 1
ATOM 3019 C CA . PRO A 1 364 ? 2.061 8.268 -19.859 1.00 65.75 364 PRO A CA 1
ATOM 3020 C C . PRO A 1 364 ? 2.142 9.726 -19.377 1.00 65.75 364 PRO A C 1
ATOM 3022 O O . PRO A 1 364 ? 2.939 10.506 -19.892 1.00 65.75 364 PRO A O 1
ATOM 3025 N N . GLU A 1 365 ? 1.362 10.089 -18.358 1.00 64.31 365 GLU A N 1
ATOM 3026 C CA . GLU A 1 365 ? 1.296 11.437 -17.779 1.00 64.31 365 GLU A CA 1
ATOM 3027 C C . GLU A 1 365 ? 2.324 11.669 -16.660 1.00 64.31 365 GLU A C 1
ATOM 3029 O O . GLU A 1 365 ? 2.504 12.797 -16.196 1.00 64.31 365 GLU A O 1
ATOM 3034 N N . SER A 1 366 ? 2.988 10.611 -16.188 1.00 52.72 366 SER A N 1
ATOM 3035 C CA . SER A 1 366 ? 3.961 10.705 -15.102 1.00 52.72 366 SER A CA 1
ATOM 3036 C C . SER A 1 366 ? 5.307 11.250 -15.587 1.00 52.72 366 SER A C 1
ATOM 3038 O O . SER A 1 366 ? 5.762 10.963 -16.695 1.00 52.72 366 SER A O 1
ATOM 3040 N N . ASN A 1 367 ? 5.976 12.020 -14.724 1.00 59.19 367 ASN A N 1
ATOM 3041 C CA . ASN A 1 367 ? 7.350 12.457 -14.963 1.00 59.19 367 ASN A CA 1
ATOM 3042 C C . ASN A 1 367 ? 8.325 11.277 -14.853 1.00 59.19 367 ASN A C 1
ATOM 3044 O O . ASN A 1 367 ? 8.167 10.411 -13.991 1.00 59.19 367 ASN A O 1
ATOM 3048 N N . PHE A 1 368 ? 9.395 11.307 -15.649 1.00 53.88 368 PHE A N 1
ATOM 3049 C CA . PHE A 1 368 ? 10.483 10.339 -15.528 1.00 53.88 368 PHE A CA 1
ATOM 3050 C C . PHE A 1 368 ? 11.175 10.434 -14.168 1.00 53.88 368 PHE A C 1
ATOM 3052 O O . PHE A 1 368 ? 11.619 11.506 -13.749 1.00 53.88 368 PHE A O 1
ATOM 3059 N N . ARG A 1 369 ? 11.338 9.287 -13.511 1.00 57.19 369 ARG A N 1
ATOM 3060 C CA . ARG A 1 369 ? 12.242 9.120 -12.371 1.00 57.19 369 ARG A CA 1
ATOM 3061 C C . ARG A 1 369 ? 13.589 8.624 -12.867 1.00 57.19 369 ARG A C 1
ATOM 3063 O O . ARG A 1 369 ? 13.635 7.741 -13.716 1.00 57.19 369 ARG A O 1
ATOM 3070 N N . PHE A 1 370 ? 14.666 9.189 -12.335 1.00 58.22 370 PHE A N 1
ATOM 3071 C CA . PHE A 1 370 ? 16.033 8.854 -12.722 1.00 58.22 370 PHE A CA 1
ATOM 3072 C C . PHE A 1 370 ? 16.752 8.140 -11.580 1.00 58.22 370 PHE A C 1
ATOM 3074 O O . PHE A 1 370 ? 16.692 8.596 -10.437 1.00 58.22 370 PHE A O 1
ATOM 3081 N N . VAL A 1 371 ? 17.432 7.042 -11.903 1.00 60.28 371 VAL A N 1
ATOM 3082 C CA . VAL A 1 371 ? 18.297 6.282 -10.994 1.00 60.28 371 VAL A CA 1
ATOM 3083 C C . VAL A 1 371 ? 19.637 6.089 -11.695 1.00 60.28 371 VAL A C 1
ATOM 3085 O O . VAL A 1 371 ? 19.660 5.796 -12.884 1.00 60.28 371 VAL A O 1
ATOM 3088 N N . SER A 1 372 ? 20.749 6.276 -10.995 1.00 72.81 372 SER A N 1
ATOM 3089 C CA . SER A 1 372 ? 22.085 6.274 -11.602 1.00 72.81 372 SER A CA 1
ATOM 3090 C C . SER A 1 372 ? 23.073 5.408 -10.848 1.00 72.81 372 SER A C 1
ATOM 3092 O O . SER A 1 372 ? 22.893 5.180 -9.654 1.00 72.81 372 SER A O 1
ATOM 3094 N N . SER A 1 373 ? 24.162 5.046 -11.529 1.00 71.75 373 SER A N 1
ATOM 3095 C CA . SER A 1 373 ? 25.306 4.330 -10.949 1.00 71.75 373 SER A CA 1
ATOM 3096 C C . SER A 1 373 ? 24.953 2.953 -10.376 1.00 71.75 373 SER A C 1
ATOM 3098 O O . SER A 1 373 ? 25.465 2.581 -9.327 1.00 71.75 373 SER A O 1
ATOM 3100 N N . LEU A 1 374 ? 24.074 2.218 -11.058 1.00 65.62 374 LEU A N 1
ATOM 3101 C CA . LEU A 1 374 ? 23.685 0.862 -10.682 1.00 65.62 374 LEU A CA 1
ATOM 3102 C C . LEU A 1 374 ? 24.657 -0.173 -11.243 1.00 65.62 374 LEU A C 1
ATOM 3104 O O . LEU A 1 374 ? 25.160 -0.031 -12.363 1.00 65.62 374 LEU A O 1
ATOM 3108 N N . GLU A 1 375 ? 24.836 -1.251 -10.491 1.00 79.69 375 GLU A N 1
ATOM 3109 C CA . GLU A 1 375 ? 25.506 -2.461 -10.955 1.00 79.69 375 GLU A CA 1
ATOM 3110 C C . GLU A 1 375 ? 24.528 -3.390 -11.706 1.00 79.69 375 GLU A C 1
ATOM 3112 O O . GLU A 1 375 ? 23.321 -3.382 -11.431 1.00 79.69 375 GLU A O 1
ATOM 3117 N N . PRO A 1 376 ? 25.013 -4.255 -12.620 1.00 77.81 376 PRO A N 1
ATOM 3118 C CA . PRO A 1 376 ? 24.177 -5.213 -13.351 1.00 77.81 376 PRO A CA 1
ATOM 3119 C C . PRO A 1 376 ? 23.224 -6.030 -12.467 1.00 77.81 376 PRO A C 1
ATOM 3121 O O . PRO A 1 376 ? 22.041 -6.171 -12.780 1.00 77.81 376 PRO A O 1
ATOM 3124 N N . SER A 1 377 ? 23.714 -6.512 -11.320 1.00 77.69 377 SER A N 1
ATOM 3125 C CA . SER A 1 377 ? 22.925 -7.319 -10.379 1.00 77.69 377 SER A CA 1
ATOM 3126 C C . SER A 1 377 ? 21.734 -6.560 -9.776 1.00 77.69 377 SER A C 1
ATOM 3128 O O . SER A 1 377 ? 20.694 -7.157 -9.491 1.00 77.69 377 SER A O 1
ATOM 3130 N N . GLU A 1 378 ? 21.848 -5.241 -9.612 1.00 71.56 378 GLU A N 1
ATOM 3131 C CA . GLU A 1 378 ? 20.776 -4.393 -9.087 1.00 71.56 378 GLU A CA 1
ATOM 3132 C C . GLU A 1 378 ? 19.680 -4.173 -10.127 1.00 71.56 378 GLU A C 1
ATOM 3134 O O . GLU A 1 378 ? 18.499 -4.168 -9.781 1.00 71.56 378 GLU A O 1
ATOM 3139 N N . ILE A 1 379 ? 20.052 -4.063 -11.403 1.00 76.88 379 ILE A N 1
ATOM 3140 C CA . ILE A 1 379 ? 19.084 -3.968 -12.499 1.00 76.88 379 ILE A CA 1
ATOM 3141 C C . ILE A 1 379 ? 18.352 -5.289 -12.662 1.00 76.88 379 ILE A C 1
ATOM 3143 O O . ILE A 1 379 ? 17.125 -5.308 -12.711 1.00 76.88 379 ILE A O 1
ATOM 3147 N N . VAL A 1 380 ? 19.085 -6.400 -12.683 1.00 77.81 380 VAL A N 1
ATOM 3148 C CA . VAL A 1 380 ? 18.512 -7.744 -12.798 1.00 77.81 380 VAL A CA 1
ATOM 3149 C C . VAL A 1 380 ? 17.470 -8.010 -11.707 1.00 77.81 380 VAL A C 1
ATOM 3151 O O . VAL A 1 380 ? 16.400 -8.550 -11.989 1.00 77.81 380 VAL A O 1
ATOM 3154 N N . ARG A 1 381 ? 17.704 -7.533 -10.476 1.00 72.75 381 ARG A N 1
ATOM 3155 C CA . ARG A 1 381 ? 16.733 -7.639 -9.372 1.00 72.75 381 ARG A CA 1
ATOM 3156 C C . ARG A 1 381 ? 15.372 -7.010 -9.673 1.00 72.75 381 ARG A C 1
ATOM 3158 O O . ARG A 1 381 ? 14.379 -7.490 -9.135 1.00 72.75 381 ARG A O 1
ATOM 3165 N N . ILE A 1 382 ? 15.299 -5.987 -10.527 1.00 74.38 382 ILE A N 1
ATOM 3166 C CA . ILE A 1 382 ? 14.025 -5.377 -10.946 1.00 74.38 382 ILE A CA 1
ATOM 3167 C C . ILE A 1 382 ? 13.178 -6.400 -11.711 1.00 74.38 382 ILE A C 1
ATOM 3169 O O . ILE A 1 382 ? 11.967 -6.495 -11.510 1.00 74.38 382 ILE A O 1
ATOM 3173 N N . PHE A 1 383 ? 13.829 -7.206 -12.548 1.00 77.50 383 PHE A N 1
ATOM 3174 C CA . PHE A 1 383 ? 13.181 -8.187 -13.410 1.00 77.50 383 PHE A CA 1
ATOM 3175 C C . PHE A 1 383 ? 12.880 -9.515 -12.699 1.00 77.50 383 PHE A C 1
ATOM 3177 O O . PHE A 1 383 ? 12.071 -10.291 -13.197 1.00 77.50 383 PHE A O 1
ATOM 3184 N N . ASN A 1 384 ? 13.407 -9.745 -11.490 1.00 69.56 384 ASN A N 1
ATOM 3185 C CA . ASN A 1 384 ? 12.994 -10.879 -10.648 1.00 69.56 384 ASN A CA 1
ATOM 3186 C C . ASN A 1 384 ? 11.504 -10.836 -10.261 1.00 69.56 384 ASN A C 1
ATOM 3188 O O . ASN A 1 384 ? 10.953 -11.834 -9.793 1.00 69.56 384 ASN A O 1
ATOM 3192 N N . ASN A 1 385 ? 10.828 -9.698 -10.446 1.00 68.69 385 ASN A N 1
ATOM 3193 C CA . ASN A 1 385 ? 9.383 -9.638 -10.307 1.00 68.69 385 ASN A CA 1
ATOM 3194 C C . ASN A 1 385 ? 8.689 -10.254 -11.537 1.00 68.69 385 ASN A C 1
ATOM 3196 O O . ASN A 1 385 ? 8.505 -9.595 -12.558 1.00 68.69 385 ASN A O 1
ATOM 3200 N N . ILE A 1 386 ? 8.218 -11.498 -11.398 1.00 70.94 386 ILE A N 1
ATOM 3201 C CA . ILE A 1 386 ? 7.532 -12.265 -12.459 1.00 70.94 386 ILE A CA 1
ATOM 3202 C C . ILE A 1 386 ? 6.241 -11.604 -12.987 1.00 70.94 386 ILE A C 1
ATOM 3204 O O . ILE A 1 386 ? 5.713 -11.985 -14.037 1.00 70.94 386 ILE A O 1
ATOM 3208 N N . HIS A 1 387 ? 5.706 -10.620 -12.261 1.00 71.19 387 HIS A N 1
ATOM 3209 C CA . HIS A 1 387 ? 4.499 -9.888 -12.627 1.00 71.19 387 HIS A CA 1
ATOM 3210 C C . HIS A 1 387 ? 4.789 -8.517 -13.263 1.00 71.19 387 HIS A C 1
ATOM 3212 O O . HIS A 1 387 ? 3.843 -7.836 -13.661 1.00 71.19 387 HIS A O 1
ATOM 3218 N N . LEU A 1 388 ? 6.060 -8.120 -13.407 1.00 77.62 388 LEU A N 1
ATOM 3219 C CA . LEU A 1 388 ? 6.450 -6.899 -14.112 1.00 77.62 388 LEU A CA 1
ATOM 3220 C C . LEU A 1 388 ? 6.083 -6.988 -15.600 1.00 77.62 388 LEU A C 1
ATOM 3222 O O . LEU A 1 388 ? 6.400 -7.965 -16.279 1.00 77.62 388 LEU A O 1
ATOM 3226 N N . LYS A 1 389 ? 5.427 -5.947 -16.109 1.00 84.44 389 LYS A N 1
ATOM 3227 C CA . LYS A 1 389 ? 5.107 -5.740 -17.523 1.00 84.44 389 LYS A CA 1
ATOM 3228 C C . LYS A 1 389 ? 5.520 -4.332 -17.929 1.00 84.44 389 LYS A C 1
ATOM 3230 O O . LYS A 1 389 ? 5.236 -3.372 -17.216 1.00 84.44 389 LYS A O 1
ATOM 3235 N N . ILE A 1 390 ? 6.167 -4.206 -19.079 1.00 89.88 390 ILE A N 1
ATOM 3236 C CA . ILE A 1 390 ? 6.733 -2.942 -19.554 1.00 89.88 390 ILE A CA 1
ATOM 3237 C C . ILE A 1 390 ? 6.118 -2.613 -20.913 1.00 89.88 390 ILE A C 1
ATOM 3239 O O . ILE A 1 390 ? 6.166 -3.432 -21.828 1.00 89.88 390 ILE A O 1
ATOM 3243 N N . ASN A 1 391 ? 5.542 -1.424 -21.073 1.00 93.81 391 ASN A N 1
ATOM 3244 C CA . ASN A 1 391 ? 4.990 -1.011 -22.361 1.00 93.81 391 ASN A CA 1
ATOM 3245 C C . ASN A 1 391 ? 6.097 -0.588 -23.349 1.00 93.81 391 ASN A C 1
ATOM 3247 O O . ASN A 1 391 ? 6.052 -0.938 -24.525 1.00 93.81 391 ASN A O 1
ATOM 3251 N N . GLU A 1 392 ? 7.132 0.115 -22.887 1.00 96.50 392 GLU A N 1
ATOM 3252 C CA . GLU A 1 392 ? 8.324 0.442 -23.681 1.00 96.50 392 GLU A CA 1
ATOM 3253 C C . GLU A 1 392 ? 9.610 0.163 -22.892 1.00 96.50 392 GLU A C 1
ATOM 3255 O O . GLU A 1 392 ? 9.884 0.819 -21.887 1.00 96.50 392 GLU A O 1
ATOM 3260 N N . LEU A 1 393 ? 10.399 -0.809 -23.351 1.00 95.94 393 LEU A N 1
ATOM 3261 C CA . LEU A 1 393 ? 11.744 -1.089 -22.859 1.00 95.94 393 LEU A CA 1
ATOM 3262 C C . LEU A 1 393 ? 12.761 -0.512 -23.843 1.00 95.94 393 LEU A C 1
ATOM 3264 O O . LEU A 1 393 ? 12.756 -0.858 -25.022 1.00 95.94 393 LEU A O 1
ATOM 3268 N N . ARG A 1 394 ? 13.646 0.352 -23.356 1.00 95.12 394 ARG A N 1
ATOM 3269 C CA . ARG A 1 394 ? 14.695 0.988 -24.154 1.00 95.12 394 ARG A CA 1
ATOM 3270 C C . ARG A 1 394 ? 16.051 0.681 -23.545 1.00 95.12 394 ARG A C 1
ATOM 3272 O O . ARG A 1 394 ? 16.244 0.932 -22.363 1.00 95.12 394 ARG A O 1
ATOM 3279 N N . ILE A 1 395 ? 16.988 0.171 -24.330 1.00 93.38 395 ILE A N 1
ATOM 3280 C CA . ILE A 1 395 ? 18.369 -0.061 -23.896 1.00 93.38 395 ILE A CA 1
ATOM 3281 C C . ILE A 1 395 ? 19.279 0.743 -24.807 1.00 93.38 395 ILE A C 1
ATOM 3283 O O . ILE A 1 395 ? 19.167 0.658 -26.029 1.00 93.38 395 ILE A O 1
ATOM 3287 N N . GLN A 1 396 ? 20.130 1.571 -24.207 1.00 90.12 396 GLN A N 1
ATOM 3288 C CA . GLN A 1 396 ? 21.072 2.404 -24.937 1.00 90.12 396 GLN A CA 1
ATOM 3289 C C . GLN A 1 396 ? 22.462 2.309 -24.325 1.00 90.12 396 GLN A C 1
ATOM 3291 O O . GLN A 1 396 ? 22.639 2.435 -23.111 1.00 90.12 396 GLN A O 1
ATOM 3296 N N . SER A 1 397 ? 23.456 2.116 -25.180 1.00 87.62 397 SER A N 1
ATOM 3297 C CA . SER A 1 397 ? 24.852 2.039 -24.768 1.00 87.62 397 SER A CA 1
ATOM 3298 C C . SER A 1 397 ? 25.738 2.577 -25.883 1.00 87.62 397 SER A C 1
ATOM 3300 O O . SER A 1 397 ? 25.569 2.151 -27.024 1.00 87.62 397 SER A O 1
ATOM 3302 N N . PRO A 1 398 ? 26.698 3.464 -25.585 1.00 84.44 398 PRO A N 1
ATOM 3303 C CA . PRO A 1 398 ? 27.781 3.744 -26.507 1.00 84.44 398 PRO A CA 1
ATOM 3304 C C . PRO A 1 398 ? 28.672 2.503 -26.654 1.00 84.44 398 PRO A C 1
ATOM 3306 O O . PRO A 1 398 ? 28.746 1.659 -25.752 1.00 84.44 398 PRO A O 1
ATOM 3309 N N . SER A 1 399 ? 29.390 2.443 -27.771 1.00 82.50 399 SER A N 1
ATOM 3310 C CA . SER A 1 399 ? 30.306 1.352 -28.114 1.00 82.50 399 SER A CA 1
ATOM 3311 C C . SER A 1 399 ? 31.418 1.153 -27.079 1.00 82.50 399 SER A C 1
ATOM 3313 O O . SER A 1 399 ? 31.701 0.030 -26.677 1.00 82.50 399 SER A O 1
ATOM 3315 N N . ALA A 1 400 ? 31.926 2.245 -26.504 1.00 82.56 400 ALA A N 1
ATOM 3316 C CA . ALA A 1 400 ? 32.945 2.215 -25.453 1.00 82.56 400 ALA A CA 1
ATOM 3317 C C . ALA A 1 400 ? 32.505 1.514 -24.148 1.00 82.56 400 ALA A C 1
ATOM 3319 O O . ALA A 1 400 ? 33.325 1.297 -23.258 1.00 82.56 400 ALA A O 1
ATOM 3320 N N . GLN A 1 401 ? 31.211 1.219 -23.975 1.00 84.62 401 GLN A N 1
ATOM 3321 C CA . GLN A 1 401 ? 30.670 0.519 -22.801 1.00 84.62 401 GLN A CA 1
ATOM 3322 C C . GLN A 1 401 ? 30.129 -0.877 -23.153 1.00 84.62 401 GLN A C 1
ATOM 3324 O O . GLN A 1 401 ? 29.402 -1.467 -22.350 1.00 84.62 401 GLN A O 1
ATOM 3329 N N . PHE A 1 402 ? 30.485 -1.418 -24.323 1.00 85.75 402 PHE A N 1
ATOM 3330 C CA . PHE A 1 402 ? 29.979 -2.703 -24.806 1.00 85.75 402 PHE A CA 1
ATOM 3331 C C . PHE A 1 402 ? 30.259 -3.858 -23.830 1.00 85.75 402 PHE A C 1
ATOM 3333 O O . PHE A 1 402 ? 29.352 -4.630 -23.542 1.00 85.75 402 PHE A O 1
ATOM 3340 N N . ASP A 1 403 ? 31.430 -3.910 -23.185 1.00 86.94 403 ASP A N 1
ATOM 3341 C CA . ASP A 1 403 ? 31.726 -4.918 -22.150 1.00 86.94 403 ASP A CA 1
ATOM 3342 C C . ASP A 1 403 ? 30.741 -4.877 -20.973 1.00 86.94 403 ASP A C 1
ATOM 3344 O O . ASP A 1 403 ? 30.289 -5.908 -20.468 1.00 86.94 403 ASP A O 1
ATOM 3348 N N . LYS A 1 404 ? 30.367 -3.673 -20.524 1.00 87.12 404 LYS A N 1
ATOM 3349 C CA . LYS A 1 404 ? 29.385 -3.509 -19.444 1.00 87.12 404 LYS A CA 1
ATOM 3350 C C . LYS A 1 404 ? 27.983 -3.895 -19.899 1.00 87.12 404 LYS A C 1
ATOM 3352 O O . LYS A 1 404 ? 27.234 -4.461 -19.103 1.00 87.12 404 LYS A O 1
ATOM 3357 N N . LEU A 1 405 ? 27.633 -3.608 -21.154 1.00 90.44 405 LEU A N 1
ATOM 3358 C CA . LEU A 1 405 ? 26.379 -4.059 -21.753 1.00 90.44 405 LEU A CA 1
ATOM 3359 C C . LEU A 1 405 ? 26.343 -5.588 -21.797 1.00 90.44 405 LEU A C 1
ATOM 3361 O O . LEU A 1 405 ? 25.384 -6.186 -21.320 1.00 90.44 405 LEU A O 1
ATOM 3365 N N . THR A 1 406 ? 27.414 -6.218 -22.273 1.00 91.19 406 THR A N 1
ATOM 3366 C CA . THR A 1 406 ? 27.567 -7.673 -22.316 1.00 91.19 406 THR A CA 1
ATOM 3367 C C . THR A 1 406 ? 27.422 -8.289 -20.930 1.00 91.19 406 THR A C 1
ATOM 3369 O O . THR A 1 406 ? 26.646 -9.229 -20.758 1.00 91.19 406 THR A O 1
ATOM 3372 N N . ASN A 1 407 ? 28.069 -7.712 -19.913 1.00 90.69 407 ASN A N 1
ATOM 3373 C CA . ASN A 1 407 ? 27.912 -8.148 -18.526 1.00 90.69 407 ASN A CA 1
ATOM 3374 C C . ASN A 1 407 ? 26.460 -8.031 -18.041 1.00 90.69 407 ASN A C 1
ATOM 3376 O O . ASN A 1 407 ? 25.949 -8.975 -17.448 1.00 90.69 407 ASN A O 1
ATOM 3380 N N . LEU A 1 408 ? 25.766 -6.928 -18.342 1.00 91.56 408 LEU A N 1
ATOM 3381 C CA . LEU A 1 408 ? 24.350 -6.763 -18.005 1.00 91.56 408 LEU A CA 1
ATOM 3382 C C . LEU A 1 408 ? 23.468 -7.837 -18.658 1.00 91.56 408 LEU A C 1
ATOM 3384 O O . LEU A 1 408 ? 22.653 -8.459 -17.974 1.00 91.56 408 LEU A O 1
ATOM 3388 N N . ILE A 1 409 ? 23.629 -8.071 -19.962 1.00 93.00 409 ILE A N 1
ATOM 3389 C CA . ILE A 1 409 ? 22.849 -9.077 -20.695 1.00 93.00 409 ILE A CA 1
ATOM 3390 C C . ILE A 1 409 ? 23.149 -10.492 -20.185 1.00 93.00 409 ILE A C 1
ATOM 3392 O O . ILE A 1 409 ? 22.233 -11.300 -20.029 1.00 93.00 409 ILE A O 1
ATOM 3396 N N . ASN A 1 410 ? 24.407 -10.787 -19.852 1.00 91.56 410 ASN A N 1
ATOM 3397 C CA . ASN A 1 410 ? 24.794 -12.057 -19.241 1.00 91.56 410 ASN A CA 1
ATOM 3398 C C . ASN A 1 410 ? 24.146 -12.246 -17.865 1.00 91.56 410 ASN A C 1
ATOM 3400 O O . ASN A 1 410 ? 23.586 -13.309 -17.607 1.00 91.56 410 ASN A O 1
ATOM 3404 N N . SER A 1 411 ? 24.118 -11.209 -17.024 1.00 89.69 411 SER A N 1
ATOM 3405 C CA . SER A 1 411 ? 23.465 -11.280 -15.714 1.00 89.69 411 SER A CA 1
ATOM 3406 C C . SER A 1 411 ? 21.955 -11.542 -15.808 1.00 89.69 411 SER A C 1
ATOM 3408 O O . SER A 1 411 ? 21.393 -12.159 -14.907 1.00 89.69 411 SER A O 1
ATOM 3410 N N . PHE A 1 412 ? 21.278 -11.141 -16.894 1.00 87.94 412 PHE A N 1
ATOM 3411 C CA . PHE A 1 412 ? 19.884 -11.544 -17.121 1.00 87.94 412 PHE A CA 1
ATOM 3412 C C . PHE A 1 412 ? 19.734 -13.046 -17.394 1.00 87.94 412 PHE A C 1
ATOM 3414 O O . PHE A 1 412 ? 18.756 -13.652 -16.959 1.00 87.94 412 PHE A O 1
ATOM 3421 N N . ALA A 1 413 ? 20.693 -13.659 -18.092 1.00 81.88 413 ALA A N 1
ATOM 3422 C CA . ALA A 1 413 ? 20.679 -15.096 -18.365 1.00 81.88 413 ALA A CA 1
ATOM 3423 C C . ALA A 1 413 ? 20.955 -15.940 -17.103 1.00 81.88 413 ALA A C 1
ATOM 3425 O O . ALA A 1 413 ? 20.477 -17.068 -16.996 1.00 81.88 413 ALA A O 1
ATOM 3426 N N . GLU A 1 414 ? 21.676 -15.384 -16.126 1.00 84.56 414 GLU A N 1
ATOM 3427 C CA . GLU A 1 414 ? 22.020 -16.047 -14.859 1.00 84.56 414 GLU A CA 1
ATOM 3428 C C . GLU A 1 414 ? 20.844 -16.185 -13.876 1.00 84.56 414 GLU A C 1
ATOM 3430 O O . GLU A 1 414 ? 20.933 -16.967 -12.930 1.00 84.56 414 GLU A O 1
ATOM 3435 N N . ILE A 1 415 ? 19.723 -15.481 -14.098 1.00 77.25 415 ILE A N 1
ATOM 3436 C CA . ILE A 1 415 ? 18.525 -15.549 -13.234 1.00 77.25 415 ILE A CA 1
ATOM 3437 C C . ILE A 1 415 ? 17.976 -16.987 -13.139 1.00 77.25 415 ILE A C 1
ATOM 3439 O O . ILE A 1 415 ? 17.444 -17.383 -12.100 1.00 77.25 415 ILE A O 1
ATOM 3443 N N . GLY A 1 416 ? 18.142 -17.788 -14.199 1.00 68.62 416 GLY A N 1
ATOM 3444 C CA . GLY A 1 416 ? 17.693 -19.180 -14.259 1.00 68.62 416 GLY A CA 1
ATOM 3445 C C . GLY A 1 416 ? 16.164 -19.359 -14.277 1.00 68.62 416 GLY A C 1
ATOM 3446 O O . GLY A 1 416 ? 15.383 -18.416 -14.152 1.00 68.62 416 GLY A O 1
ATOM 3447 N N . GLY A 1 417 ? 15.712 -20.605 -14.458 1.00 70.69 417 GLY A N 1
ATOM 3448 C CA . GLY A 1 417 ? 14.283 -20.953 -14.542 1.00 70.69 417 GLY A CA 1
ATOM 3449 C C . GLY A 1 417 ? 13.599 -20.511 -15.849 1.00 70.69 417 GLY A C 1
ATOM 3450 O O . GLY A 1 417 ? 14.258 -20.250 -16.849 1.00 70.69 417 GLY A O 1
ATOM 3451 N N . ASN A 1 418 ? 12.262 -20.418 -15.848 1.00 71.44 418 ASN A N 1
ATOM 3452 C CA . ASN A 1 418 ? 11.457 -19.944 -16.994 1.00 71.44 418 ASN A CA 1
ATOM 3453 C C . ASN A 1 418 ? 11.409 -18.401 -17.084 1.00 71.44 418 ASN A C 1
ATOM 3455 O O . ASN A 1 418 ? 10.368 -17.828 -17.415 1.00 71.44 418 ASN A O 1
ATOM 3459 N N . PHE A 1 419 ? 12.494 -17.715 -16.718 1.00 84.94 419 PHE A N 1
ATOM 3460 C CA . PHE A 1 419 ? 12.546 -16.256 -16.727 1.00 84.94 419 PHE A CA 1
ATOM 3461 C C . PHE A 1 419 ? 12.353 -15.707 -18.146 1.00 84.94 419 PHE A C 1
ATOM 3463 O O . PHE A 1 419 ? 13.024 -16.133 -19.088 1.00 84.94 419 PHE A O 1
ATOM 3470 N N . LYS A 1 420 ? 11.435 -14.746 -18.284 1.00 90.38 420 LYS A N 1
ATOM 3471 C CA . LYS A 1 420 ? 11.203 -13.991 -19.514 1.00 90.38 420 LYS A CA 1
ATOM 3472 C C . LYS A 1 420 ? 10.866 -12.539 -19.195 1.00 90.38 420 LYS A C 1
ATOM 3474 O O . LYS A 1 420 ? 10.017 -12.259 -18.349 1.00 90.38 420 LYS A O 1
ATOM 3479 N N . ILE A 1 421 ? 11.492 -11.617 -19.914 1.00 92.25 421 ILE A N 1
ATOM 3480 C CA . ILE A 1 421 ? 11.194 -10.189 -19.878 1.00 92.25 421 ILE A CA 1
ATOM 3481 C C . ILE A 1 421 ? 9.883 -9.948 -20.631 1.00 92.25 421 ILE A C 1
ATOM 3483 O O . ILE A 1 421 ? 9.742 -10.304 -21.799 1.00 92.25 421 ILE A O 1
ATOM 3487 N N . ARG A 1 422 ? 8.913 -9.311 -19.972 1.00 92.56 422 ARG A N 1
ATOM 3488 C CA . ARG A 1 422 ? 7.589 -9.030 -20.544 1.00 92.56 422 ARG A CA 1
ATOM 3489 C C . ARG A 1 422 ? 7.516 -7.576 -20.999 1.00 92.56 422 ARG A C 1
ATOM 3491 O O . ARG A 1 422 ? 7.080 -6.709 -20.240 1.00 92.56 422 ARG A O 1
ATOM 3498 N N . ALA A 1 423 ? 7.961 -7.316 -22.225 1.00 94.62 423 ALA A N 1
ATOM 3499 C CA . ALA A 1 423 ? 7.952 -5.989 -22.837 1.00 94.62 423 ALA A CA 1
ATOM 3500 C C . ALA A 1 423 ? 7.067 -5.959 -24.094 1.00 94.62 423 ALA A C 1
ATOM 3502 O O . ALA A 1 423 ? 7.103 -6.896 -24.885 1.00 94.62 423 ALA A O 1
ATOM 3503 N N . ASN A 1 424 ? 6.289 -4.887 -24.273 1.00 96.06 424 ASN A N 1
ATOM 3504 C CA . ASN A 1 424 ? 5.447 -4.680 -25.456 1.00 96.06 424 ASN A CA 1
ATOM 3505 C C . ASN A 1 424 ? 6.245 -4.087 -26.629 1.00 96.06 424 ASN A C 1
ATOM 3507 O O . ASN A 1 424 ? 6.161 -4.562 -27.760 1.00 96.06 424 ASN A O 1
ATOM 3511 N N . ARG A 1 425 ? 7.067 -3.070 -26.360 1.00 97.19 425 ARG A N 1
ATOM 3512 C CA . ARG A 1 425 ? 7.915 -2.412 -27.361 1.00 97.19 425 ARG A CA 1
ATOM 3513 C C . ARG A 1 425 ? 9.365 -2.445 -26.904 1.00 97.19 425 ARG A C 1
ATOM 3515 O O . ARG A 1 425 ? 9.641 -2.048 -25.772 1.00 97.19 425 ARG A O 1
ATOM 3522 N N . LEU A 1 426 ? 10.269 -2.887 -27.772 1.00 97.12 426 LEU A N 1
ATOM 3523 C CA . LEU A 1 426 ? 11.708 -2.908 -27.522 1.00 97.12 426 LEU A CA 1
ATOM 3524 C C . LEU A 1 426 ? 12.425 -1.905 -28.429 1.00 97.12 426 LEU A C 1
ATOM 3526 O O . LEU A 1 426 ? 12.309 -1.984 -29.650 1.00 97.12 426 LEU A O 1
ATOM 3530 N N . PHE A 1 427 ? 13.200 -1.010 -27.820 1.00 96.12 427 PHE A N 1
ATOM 3531 C CA . PHE A 1 427 ? 14.133 -0.117 -28.499 1.00 96.12 427 PHE A CA 1
ATOM 3532 C C . PHE A 1 427 ? 15.559 -0.469 -28.094 1.00 96.12 427 PHE A C 1
ATOM 3534 O O . PHE A 1 427 ? 15.933 -0.319 -26.929 1.00 96.12 427 PHE A O 1
ATOM 3541 N N . TRP A 1 428 ? 16.355 -0.894 -29.061 1.00 93.62 428 TRP A N 1
ATOM 3542 C CA . TRP A 1 428 ? 17.765 -1.192 -28.896 1.00 93.62 428 TRP A CA 1
ATOM 3543 C C . TRP A 1 428 ? 18.588 -0.152 -29.641 1.00 93.62 428 TRP A C 1
ATOM 3545 O O . TRP A 1 428 ? 18.461 -0.013 -30.851 1.00 93.62 428 TRP A O 1
ATOM 3555 N N . ARG A 1 429 ? 19.397 0.596 -28.891 1.00 90.44 429 ARG A N 1
ATOM 3556 C CA . ARG A 1 429 ? 20.313 1.607 -29.419 1.00 90.44 429 ARG A CA 1
ATOM 3557 C C . ARG A 1 429 ? 21.700 1.389 -28.825 1.00 90.44 429 ARG A C 1
ATOM 3559 O O . ARG A 1 429 ? 22.193 2.197 -28.030 1.00 90.44 429 ARG A O 1
ATOM 3566 N N . CYS A 1 430 ? 22.275 0.240 -29.140 1.00 88.50 430 CYS A N 1
ATOM 3567 C CA . CYS A 1 430 ? 23.595 -0.174 -28.695 1.00 88.50 430 CYS A CA 1
ATOM 3568 C C . CYS A 1 430 ? 24.406 -0.611 -29.909 1.00 88.50 430 CYS A C 1
ATOM 3570 O O . CYS A 1 430 ? 23.854 -1.252 -30.788 1.00 88.50 430 CYS A O 1
ATOM 3572 N N . SER A 1 431 ? 25.693 -0.287 -29.938 1.00 77.31 431 SER A N 1
ATOM 3573 C CA . SER A 1 431 ? 26.605 -0.693 -31.012 1.00 77.31 431 SER A CA 1
ATOM 3574 C C . SER A 1 431 ? 27.874 -1.300 -30.417 1.00 77.31 431 SER A C 1
ATOM 3576 O O . SER A 1 431 ? 28.302 -0.859 -29.349 1.00 77.31 431 SER A O 1
ATOM 3578 N N . SER A 1 432 ? 28.492 -2.269 -31.095 1.00 82.00 432 SER A N 1
ATOM 3579 C CA . SER A 1 432 ? 29.862 -2.715 -30.781 1.00 82.00 432 SER A CA 1
ATOM 3580 C C . SER A 1 432 ? 30.895 -1.804 -31.464 1.00 82.00 432 SER A C 1
ATOM 3582 O O . SER A 1 432 ? 30.583 -1.145 -32.455 1.00 82.00 432 SER A O 1
ATOM 3584 N N . GLU A 1 433 ? 32.116 -1.720 -30.923 1.00 72.44 433 GLU A N 1
ATOM 3585 C CA . GLU A 1 433 ? 33.259 -1.099 -31.628 1.00 72.44 433 GLU A CA 1
ATOM 3586 C C . GLU A 1 433 ? 33.815 -2.015 -32.725 1.00 72.44 433 GLU A C 1
ATOM 3588 O O . GLU A 1 433 ? 34.418 -1.535 -33.686 1.00 72.44 433 GLU A O 1
ATOM 3593 N N . ASN A 1 434 ? 33.588 -3.323 -32.593 1.00 65.69 434 ASN A N 1
ATOM 3594 C CA . ASN A 1 434 ? 34.042 -4.329 -33.539 1.00 65.69 434 ASN A CA 1
ATOM 3595 C C . ASN A 1 434 ? 32.972 -4.552 -34.614 1.00 65.69 434 ASN A C 1
ATOM 3597 O O . ASN A 1 434 ? 31.783 -4.667 -34.316 1.00 65.69 434 ASN A O 1
ATOM 3601 N N . SER A 1 435 ? 33.405 -4.665 -35.870 1.00 59.16 435 SER A N 1
ATOM 3602 C CA . SER A 1 435 ? 32.524 -4.936 -37.022 1.00 59.16 435 SER A CA 1
ATOM 3603 C C . SER A 1 435 ? 32.151 -6.420 -37.169 1.00 59.16 435 SER A C 1
ATOM 3605 O O . SER A 1 435 ? 31.507 -6.809 -38.138 1.00 59.16 435 SER A O 1
ATOM 3607 N N . ASP A 1 436 ? 32.499 -7.243 -36.178 1.00 62.47 436 ASP A N 1
ATOM 3608 C CA . ASP A 1 436 ? 32.453 -8.708 -36.244 1.00 62.47 436 ASP A CA 1
ATOM 3609 C C . ASP A 1 436 ? 31.067 -9.300 -35.894 1.00 62.47 436 ASP A C 1
ATOM 3611 O O . ASP A 1 436 ? 30.952 -10.479 -35.575 1.00 62.47 436 ASP A O 1
ATOM 3615 N N . GLY A 1 437 ? 29.996 -8.497 -35.925 1.00 75.12 437 GLY A N 1
ATOM 3616 C CA . GLY A 1 437 ? 28.623 -8.959 -35.659 1.00 75.12 437 GLY A CA 1
ATOM 3617 C C . GLY A 1 437 ? 28.266 -9.169 -34.178 1.00 75.12 437 GLY A C 1
ATOM 3618 O O . GLY A 1 437 ? 27.143 -9.570 -33.871 1.00 75.12 437 GLY A O 1
ATOM 3619 N N . GLU A 1 438 ? 29.171 -8.846 -33.247 1.00 83.81 438 GLU A N 1
ATOM 3620 C CA . GLU A 1 438 ? 28.969 -9.013 -31.795 1.00 83.81 438 GLU A CA 1
ATOM 3621 C C . GLU A 1 438 ? 27.726 -8.275 -31.266 1.00 83.81 438 GLU A C 1
ATOM 3623 O O . GLU A 1 438 ? 27.036 -8.763 -30.368 1.00 83.81 438 GLU A O 1
ATOM 3628 N N . GLY A 1 439 ? 27.421 -7.095 -31.820 1.00 87.31 439 GLY A N 1
ATOM 3629 C CA . GLY A 1 439 ? 26.243 -6.310 -31.440 1.00 87.31 439 GLY A CA 1
ATOM 3630 C C . GLY A 1 439 ? 24.931 -7.037 -31.752 1.00 87.31 439 GLY A C 1
ATOM 3631 O O . GLY A 1 439 ? 24.091 -7.213 -30.862 1.00 87.31 439 GLY A O 1
ATOM 3632 N N . ALA A 1 440 ? 24.817 -7.584 -32.966 1.00 89.00 440 ALA A N 1
ATOM 3633 C CA . ALA A 1 440 ? 23.680 -8.393 -33.394 1.00 89.00 440 ALA A CA 1
ATOM 3634 C C . ALA A 1 440 ? 23.529 -9.673 -32.555 1.00 89.00 440 ALA A C 1
ATOM 3636 O O . ALA A 1 440 ? 22.414 -10.024 -32.158 1.00 89.00 440 ALA A O 1
ATOM 3637 N N . GLU A 1 441 ? 24.634 -10.351 -32.224 1.00 91.25 441 GLU A N 1
ATOM 3638 C CA . GLU A 1 441 ? 24.611 -11.523 -31.340 1.00 91.25 441 GLU A CA 1
ATOM 3639 C C . GLU A 1 441 ? 24.084 -11.177 -29.943 1.00 91.25 441 GLU A C 1
ATOM 3641 O O . GLU A 1 441 ? 23.235 -11.888 -29.392 1.00 91.25 441 GLU A O 1
ATOM 3646 N N . LEU A 1 442 ? 24.544 -10.061 -29.372 1.00 92.44 442 LEU A N 1
ATOM 3647 C CA . LEU A 1 442 ? 24.118 -9.617 -28.051 1.00 92.44 442 LEU A CA 1
ATOM 3648 C C . LEU A 1 442 ? 22.645 -9.185 -28.036 1.00 92.44 442 LEU A C 1
ATOM 3650 O O . LEU A 1 442 ? 21.915 -9.487 -27.085 1.00 92.44 442 LEU A O 1
ATOM 3654 N N . PHE A 1 443 ? 22.184 -8.538 -29.106 1.00 93.12 443 PHE A N 1
ATOM 3655 C CA . PHE A 1 443 ? 20.780 -8.193 -29.296 1.00 93.12 443 PHE A CA 1
ATOM 3656 C C . PHE A 1 443 ? 19.888 -9.439 -29.406 1.00 93.12 443 PHE A C 1
ATOM 3658 O O . PHE A 1 443 ? 18.867 -9.533 -28.719 1.00 93.12 443 PHE A O 1
ATOM 3665 N N . ILE A 1 444 ? 20.290 -10.437 -30.201 1.00 93.31 444 ILE A N 1
ATOM 3666 C CA . ILE A 1 444 ? 19.590 -11.729 -30.304 1.00 93.31 444 ILE A CA 1
ATOM 3667 C C . ILE A 1 444 ? 19.558 -12.434 -28.946 1.00 93.31 444 ILE A C 1
ATOM 3669 O O . ILE A 1 444 ? 18.525 -12.983 -28.549 1.00 93.31 444 ILE A O 1
ATOM 3673 N N . LYS A 1 445 ? 20.653 -12.363 -28.181 1.00 93.81 445 LYS A N 1
ATOM 3674 C CA . LYS A 1 445 ? 20.706 -12.891 -26.817 1.00 93.81 445 LYS A CA 1
ATOM 3675 C C . LYS A 1 445 ? 19.682 -12.210 -25.909 1.00 93.81 445 LYS A C 1
ATOM 3677 O O . LYS A 1 445 ? 18.955 -12.918 -25.214 1.00 93.81 445 LYS A O 1
ATOM 3682 N N . LEU A 1 446 ? 19.544 -10.882 -25.953 1.00 94.12 446 LEU A N 1
ATOM 3683 C CA . LEU A 1 446 ? 18.473 -10.177 -25.236 1.00 94.12 446 LEU A CA 1
ATOM 3684 C C . LEU A 1 446 ? 17.080 -10.615 -25.711 1.00 94.12 446 LEU A C 1
ATOM 3686 O O . LEU A 1 446 ? 16.222 -10.896 -24.874 1.00 94.12 446 LEU A O 1
ATOM 3690 N N . LEU A 1 447 ? 16.836 -10.688 -27.024 1.00 93.81 447 LEU A N 1
ATOM 3691 C CA . LEU A 1 447 ? 15.542 -11.117 -27.569 1.00 93.81 447 LEU A CA 1
ATOM 3692 C C . LEU A 1 447 ? 15.164 -12.517 -27.084 1.00 93.81 447 LEU A C 1
ATOM 3694 O O . LEU A 1 447 ? 14.023 -12.744 -26.693 1.00 93.81 447 LEU A O 1
ATOM 3698 N N . SER A 1 448 ? 16.131 -13.433 -26.998 1.00 92.75 448 SER A N 1
ATOM 3699 C CA . SER A 1 448 ? 15.907 -14.779 -26.459 1.00 92.75 448 SER A CA 1
ATOM 3700 C C . SER A 1 448 ? 15.430 -14.779 -24.997 1.00 92.75 448 SER A C 1
ATOM 3702 O O . SER A 1 448 ? 14.780 -15.732 -24.558 1.00 92.75 448 SER A O 1
ATOM 3704 N N . LEU A 1 449 ? 15.686 -13.700 -24.249 1.00 93.25 449 LEU A N 1
ATOM 3705 C CA . LEU A 1 449 ? 15.232 -13.495 -22.872 1.00 93.25 449 LEU A CA 1
ATOM 3706 C C . LEU A 1 449 ? 13.859 -12.806 -22.795 1.00 93.25 449 LEU A C 1
ATOM 3708 O O . LEU A 1 449 ? 13.309 -12.701 -21.703 1.00 93.25 449 LEU A O 1
ATOM 3712 N N . ILE A 1 450 ? 13.272 -12.363 -23.910 1.00 93.44 450 ILE A N 1
ATOM 3713 C CA . ILE A 1 450 ? 11.955 -11.707 -23.969 1.00 93.44 450 ILE A CA 1
ATOM 3714 C C . ILE A 1 450 ? 10.839 -12.733 -24.239 1.00 93.44 450 ILE A C 1
ATOM 3716 O O . ILE A 1 450 ? 11.036 -13.754 -24.902 1.00 93.44 450 ILE A O 1
ATOM 3720 N N . ASP A 1 451 ? 9.653 -12.486 -23.677 1.00 92.38 451 ASP A N 1
ATOM 3721 C CA . ASP A 1 451 ? 8.422 -13.228 -23.977 1.00 92.38 451 ASP A CA 1
ATOM 3722 C C . ASP A 1 451 ? 7.844 -12.784 -25.332 1.00 92.38 451 ASP A C 1
ATOM 3724 O O . ASP A 1 451 ? 7.264 -11.700 -25.442 1.00 92.38 451 ASP A O 1
ATOM 3728 N N . GLU A 1 452 ? 7.970 -13.640 -26.352 1.00 90.31 452 GLU A N 1
ATOM 3729 C CA . GLU A 1 452 ? 7.492 -13.396 -27.724 1.00 90.31 452 GLU A CA 1
ATOM 3730 C C . GLU A 1 452 ? 5.987 -13.091 -27.809 1.00 90.31 452 GLU A C 1
ATOM 3732 O O . GLU A 1 452 ? 5.544 -12.425 -28.740 1.00 90.31 452 GLU A O 1
ATOM 3737 N N . ASN A 1 453 ? 5.187 -13.528 -26.827 1.00 90.44 453 ASN A N 1
ATOM 3738 C CA . ASN A 1 453 ? 3.740 -13.290 -26.821 1.00 90.44 453 ASN A CA 1
ATOM 3739 C C . ASN A 1 453 ? 3.366 -11.881 -26.351 1.00 90.44 453 ASN A C 1
ATOM 3741 O O . ASN A 1 453 ? 2.238 -11.435 -26.565 1.00 90.44 453 ASN A O 1
ATOM 3745 N N . CYS A 1 454 ? 4.280 -11.198 -25.660 1.00 91.06 454 CYS A N 1
ATOM 3746 C CA . CYS A 1 454 ? 4.061 -9.839 -25.177 1.00 91.06 454 CYS A CA 1
ATOM 3747 C C . CYS A 1 454 ? 4.520 -8.782 -26.190 1.00 91.06 454 CYS A C 1
ATOM 3749 O O . CYS A 1 454 ? 4.007 -7.666 -26.158 1.00 91.06 454 CYS A O 1
ATOM 3751 N N . LEU A 1 455 ? 5.476 -9.124 -27.054 1.00 94.75 455 LEU A N 1
ATOM 3752 C CA . LEU A 1 455 ? 6.203 -8.190 -27.907 1.00 94.75 455 LEU A CA 1
ATOM 3753 C C . LEU A 1 455 ? 5.414 -7.851 -29.181 1.00 94.75 455 LEU A C 1
ATOM 3755 O O . LEU A 1 455 ? 5.116 -8.726 -29.988 1.00 94.75 455 LEU A O 1
ATOM 3759 N N . GLN A 1 456 ? 5.101 -6.571 -29.390 1.00 95.00 456 GLN A N 1
ATOM 3760 C CA . GLN A 1 456 ? 4.419 -6.073 -30.594 1.00 95.00 456 GLN A CA 1
ATOM 3761 C C . GLN A 1 456 ? 5.309 -5.196 -31.472 1.00 95.00 456 GLN A C 1
ATOM 3763 O O . GLN A 1 456 ? 4.994 -5.013 -32.650 1.00 95.00 456 GLN A O 1
ATOM 3768 N N . MET A 1 457 ? 6.398 -4.649 -30.926 1.00 95.75 457 MET A N 1
ATOM 3769 C CA . MET A 1 457 ? 7.320 -3.794 -31.670 1.00 95.75 457 MET A CA 1
ATOM 3770 C C . MET A 1 457 ? 8.776 -4.071 -31.313 1.00 95.75 457 MET A C 1
ATOM 3772 O O . MET A 1 457 ? 9.131 -4.118 -30.133 1.00 95.75 457 MET A O 1
ATOM 3776 N N . VAL A 1 458 ? 9.616 -4.148 -32.342 1.00 95.19 458 VAL A N 1
ATOM 3777 C CA . VAL A 1 458 ? 11.072 -4.242 -32.226 1.00 95.19 458 VAL A CA 1
ATOM 3778 C C . VAL A 1 458 ? 11.717 -3.158 -33.078 1.00 95.19 458 VAL A C 1
ATOM 3780 O O . VAL A 1 458 ? 11.367 -2.984 -34.244 1.00 95.19 458 VAL A O 1
ATOM 3783 N N . HIS A 1 459 ? 12.650 -2.427 -32.480 1.00 94.38 459 HIS A N 1
ATOM 3784 C CA . HIS A 1 459 ? 13.439 -1.397 -33.135 1.00 94.38 459 HIS A CA 1
ATOM 3785 C C . HIS A 1 459 ? 14.915 -1.589 -32.786 1.00 94.38 459 HIS A C 1
ATOM 3787 O O . HIS A 1 459 ? 15.274 -1.479 -31.611 1.00 94.38 459 HIS A O 1
ATOM 3793 N N . ASN A 1 460 ? 15.740 -1.863 -33.793 1.00 91.81 460 ASN A N 1
ATOM 3794 C CA . ASN A 1 460 ? 17.195 -1.891 -33.706 1.00 91.81 460 ASN A CA 1
ATOM 3795 C C . ASN A 1 460 ? 17.763 -1.062 -34.867 1.00 91.81 460 ASN A C 1
ATOM 3797 O O . ASN A 1 460 ? 17.710 -1.497 -36.014 1.00 91.81 460 ASN A O 1
ATOM 3801 N N . ASP A 1 461 ? 18.256 0.134 -34.550 1.00 79.81 461 ASP A N 1
ATOM 3802 C CA . ASP A 1 461 ? 18.816 1.096 -35.502 1.00 79.81 461 ASP A CA 1
ATOM 3803 C C . ASP A 1 461 ? 20.350 1.174 -35.440 1.00 79.81 461 ASP A C 1
ATOM 3805 O O . ASP A 1 461 ? 20.886 2.256 -35.656 1.00 79.81 461 ASP A O 1
ATOM 3809 N N . MET A 1 462 ? 21.034 0.096 -35.023 1.00 83.44 462 MET A N 1
ATOM 3810 C CA . MET A 1 462 ? 22.481 0.141 -34.757 1.00 83.44 462 MET A CA 1
ATOM 3811 C C . MET A 1 462 ? 23.286 -1.082 -35.225 1.00 83.44 462 MET A C 1
ATOM 3813 O O . MET A 1 462 ? 24.512 -0.986 -35.285 1.00 83.44 462 MET A O 1
ATOM 3817 N N . ASP A 1 463 ? 22.649 -2.231 -35.477 1.00 85.19 463 ASP A N 1
ATOM 3818 C CA . ASP A 1 463 ? 23.338 -3.493 -35.779 1.00 85.19 463 ASP A CA 1
ATOM 3819 C C . ASP A 1 463 ? 23.087 -3.975 -37.218 1.00 85.19 463 ASP A C 1
ATOM 3821 O O . ASP A 1 463 ? 21.969 -3.868 -37.732 1.00 85.19 463 ASP A O 1
ATOM 3825 N N . SER A 1 464 ? 24.116 -4.588 -37.817 1.00 86.25 464 SER A N 1
ATOM 3826 C CA . SER A 1 464 ? 24.010 -5.341 -39.073 1.00 86.25 464 SER A CA 1
ATOM 3827 C C . SER A 1 464 ? 23.755 -6.826 -38.803 1.00 86.25 464 SER A C 1
ATOM 3829 O O . SER A 1 464 ? 24.454 -7.445 -37.999 1.00 86.25 464 SER A O 1
ATOM 3831 N N . PHE A 1 465 ? 22.784 -7.418 -39.498 1.00 87.31 465 PHE A N 1
ATOM 3832 C CA . PHE A 1 465 ? 22.388 -8.818 -39.330 1.00 87.31 465 PHE A CA 1
ATOM 3833 C C . PHE A 1 465 ? 22.847 -9.688 -40.496 1.00 87.31 465 PHE A C 1
ATOM 3835 O O . PHE A 1 465 ? 22.558 -9.389 -41.657 1.00 87.31 465 PHE A O 1
ATOM 3842 N N . SER A 1 466 ? 23.490 -10.814 -40.178 1.00 88.38 466 SER A N 1
ATOM 3843 C CA . SER A 1 466 ? 23.761 -11.864 -41.162 1.00 88.38 466 SER A CA 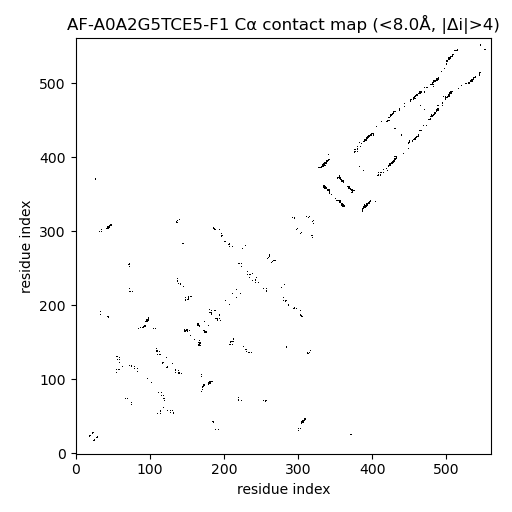1
ATOM 3844 C C . SER A 1 466 ? 22.470 -12.557 -41.611 1.00 88.38 466 SER A C 1
ATOM 3846 O O . SER A 1 466 ? 21.427 -12.456 -40.962 1.00 88.38 466 SER A O 1
ATOM 3848 N N . GLU A 1 467 ? 22.539 -13.318 -42.703 1.00 85.81 467 GLU A N 1
ATOM 3849 C CA . GLU A 1 467 ? 21.375 -14.033 -43.243 1.00 85.81 467 GLU A CA 1
ATOM 3850 C C . GLU A 1 467 ? 20.722 -14.977 -42.218 1.00 85.81 467 GLU A C 1
ATOM 3852 O O . GLU A 1 467 ? 19.502 -14.958 -42.044 1.00 85.81 467 GLU A O 1
ATOM 3857 N N . ASP A 1 468 ? 21.529 -15.760 -41.495 1.00 88.19 468 ASP A N 1
ATOM 3858 C CA . ASP A 1 468 ? 21.038 -16.710 -40.488 1.00 88.19 468 ASP A CA 1
ATOM 3859 C C . ASP A 1 468 ? 20.387 -15.985 -39.299 1.00 88.19 468 ASP A C 1
ATOM 3861 O O . ASP A 1 468 ? 19.353 -16.412 -38.772 1.00 88.19 468 ASP A O 1
ATOM 3865 N N . GLN A 1 469 ? 20.970 -14.855 -38.887 1.00 89.88 469 GLN A N 1
ATOM 3866 C CA . GLN A 1 469 ? 20.438 -14.001 -37.826 1.00 89.88 469 GLN A CA 1
ATOM 3867 C C . GLN A 1 469 ? 19.108 -13.366 -38.244 1.00 89.88 469 GLN A C 1
ATOM 3869 O O . GLN A 1 469 ? 18.153 -13.352 -37.464 1.00 89.88 469 GLN A O 1
ATOM 3874 N N . PHE A 1 470 ? 19.015 -12.893 -39.486 1.00 88.25 470 PHE A N 1
ATOM 3875 C CA . PHE A 1 470 ? 17.801 -12.314 -40.046 1.00 88.25 470 PHE A CA 1
ATOM 3876 C C . PHE A 1 470 ? 16.669 -13.346 -40.166 1.00 88.25 470 PHE A C 1
ATOM 3878 O O . PHE A 1 470 ? 15.521 -13.065 -39.805 1.00 88.25 470 PHE A O 1
ATOM 3885 N N . GLU A 1 471 ? 16.976 -14.577 -40.589 1.00 88.88 471 GLU A N 1
ATOM 3886 C CA . GLU A 1 471 ? 15.990 -15.661 -40.626 1.00 88.88 471 GLU A CA 1
ATOM 3887 C C . GLU A 1 471 ? 15.507 -16.037 -39.214 1.00 88.88 471 GLU A C 1
ATOM 3889 O O . GLU A 1 471 ? 14.307 -16.247 -38.992 1.00 88.88 471 GLU A O 1
ATOM 3894 N N . TRP A 1 472 ? 16.418 -16.084 -38.236 1.00 91.69 472 TRP A N 1
ATOM 3895 C CA . TRP A 1 472 ? 16.067 -16.316 -36.835 1.00 91.69 472 TRP A CA 1
ATOM 3896 C C . TRP A 1 472 ? 15.149 -15.217 -36.287 1.00 91.69 472 TRP A C 1
ATOM 3898 O O . TRP A 1 472 ? 14.117 -15.529 -35.683 1.00 91.69 472 TRP A O 1
ATOM 3908 N N . LEU A 1 473 ? 15.471 -13.945 -36.555 1.00 89.31 473 LEU A N 1
ATOM 3909 C CA . LEU A 1 473 ? 14.648 -12.798 -36.165 1.00 89.31 473 LEU A CA 1
ATOM 3910 C C . LEU A 1 473 ? 13.235 -12.910 -36.734 1.00 89.31 473 LEU A C 1
ATOM 3912 O O . LEU A 1 473 ? 12.275 -12.717 -35.995 1.00 89.31 473 LEU A O 1
ATOM 3916 N N . GLY A 1 474 ? 13.088 -13.295 -38.003 1.00 86.44 474 GLY A N 1
ATOM 3917 C CA . GLY A 1 474 ? 11.780 -13.540 -38.615 1.00 86.44 474 GLY A CA 1
ATOM 3918 C C . GLY A 1 474 ? 10.943 -14.581 -37.881 1.00 86.44 474 GLY A C 1
ATOM 3919 O O . GLY A 1 474 ? 9.752 -14.382 -37.637 1.00 86.44 474 GLY A O 1
ATOM 3920 N N . LYS A 1 475 ? 11.570 -15.698 -37.492 1.00 89.25 475 LYS A N 1
ATOM 3921 C CA . LYS A 1 475 ? 10.896 -16.782 -36.761 1.00 89.25 475 LYS A CA 1
ATOM 3922 C C . LYS A 1 475 ? 10.459 -16.336 -35.366 1.00 89.25 475 LYS A C 1
ATOM 3924 O O . LYS A 1 475 ? 9.333 -16.640 -34.966 1.00 89.25 475 LYS A O 1
ATOM 3929 N N . PHE A 1 476 ? 11.319 -15.617 -34.645 1.00 90.44 476 PHE A N 1
ATOM 3930 C CA . PHE A 1 476 ? 11.012 -15.092 -33.311 1.00 90.44 476 PHE A CA 1
ATOM 3931 C C . PHE A 1 476 ? 9.929 -14.002 -33.369 1.00 90.44 476 PHE A C 1
ATOM 3933 O O . PHE A 1 476 ? 8.937 -14.048 -32.644 1.00 90.44 476 PHE A O 1
ATOM 3940 N N . CYS A 1 477 ? 10.064 -13.058 -34.301 1.00 87.38 477 CYS A N 1
ATOM 3941 C CA . CYS A 1 477 ? 9.186 -11.901 -34.463 1.00 87.38 477 CYS A CA 1
ATOM 3942 C C . CYS A 1 477 ? 7.916 -12.185 -35.284 1.00 87.38 477 CYS A C 1
ATOM 3944 O O . CYS A 1 477 ? 7.251 -11.247 -35.714 1.00 87.38 477 CYS A O 1
ATOM 3946 N N . LYS A 1 478 ? 7.518 -13.449 -35.480 1.00 86.38 478 LYS A N 1
ATOM 3947 C CA . LYS A 1 478 ? 6.358 -13.828 -36.318 1.00 86.38 478 LYS A CA 1
ATOM 3948 C C . LYS A 1 478 ? 5.040 -13.120 -35.951 1.00 86.38 478 LYS A C 1
ATOM 3950 O O . LYS A 1 478 ? 4.186 -12.958 -36.815 1.00 86.38 478 LYS A O 1
ATOM 3955 N N . ASN A 1 479 ? 4.881 -12.734 -34.680 1.00 86.25 479 ASN A N 1
ATOM 3956 C CA . ASN A 1 479 ? 3.693 -12.072 -34.123 1.00 86.25 479 ASN A CA 1
ATOM 3957 C C . ASN A 1 479 ? 3.892 -10.559 -33.896 1.00 86.25 479 ASN A C 1
ATOM 3959 O O . ASN A 1 479 ? 2.984 -9.879 -33.415 1.00 86.25 479 ASN A O 1
ATOM 3963 N N . VAL A 1 480 ? 5.082 -10.035 -34.198 1.00 90.75 480 VAL A N 1
ATOM 3964 C CA . VAL A 1 480 ? 5.420 -8.621 -34.025 1.00 90.75 480 VAL A CA 1
ATOM 3965 C C . VAL A 1 480 ? 4.746 -7.822 -35.139 1.00 90.75 480 VAL A C 1
ATOM 3967 O O . VAL A 1 480 ? 4.854 -8.147 -36.319 1.00 90.75 480 VAL A O 1
ATOM 3970 N N . LYS A 1 481 ? 4.048 -6.752 -34.760 1.00 92.00 481 LYS A N 1
ATOM 3971 C CA . LYS A 1 481 ? 3.328 -5.879 -35.696 1.00 92.00 481 LYS A CA 1
ATOM 3972 C C . LYS A 1 481 ? 4.262 -4.887 -36.373 1.00 92.00 481 LYS A C 1
ATOM 3974 O O . LYS A 1 481 ? 4.092 -4.608 -37.556 1.00 92.00 481 LYS A O 1
ATOM 3979 N N . THR A 1 482 ? 5.235 -4.364 -35.630 1.00 93.12 482 THR A N 1
ATOM 3980 C CA . THR A 1 482 ? 6.151 -3.327 -36.112 1.00 93.12 482 THR A CA 1
ATOM 3981 C C . THR A 1 482 ? 7.599 -3.769 -35.974 1.00 93.12 482 THR A C 1
ATOM 3983 O O . THR A 1 482 ? 8.066 -4.009 -34.860 1.00 93.12 482 THR A O 1
ATOM 3986 N N . LEU A 1 483 ? 8.325 -3.817 -37.087 1.00 92.06 483 LEU A N 1
ATOM 3987 C CA . LEU A 1 483 ? 9.735 -4.186 -37.117 1.00 92.06 483 LEU A CA 1
ATOM 3988 C C . LEU A 1 483 ? 10.547 -3.080 -37.793 1.00 92.06 483 LEU A C 1
ATOM 3990 O O . LEU A 1 483 ? 10.272 -2.713 -38.933 1.00 92.06 483 LEU A O 1
ATOM 3994 N N . ASN A 1 484 ? 11.524 -2.534 -37.076 1.00 91.06 484 ASN A N 1
ATOM 3995 C CA . ASN A 1 484 ? 12.466 -1.554 -37.600 1.00 91.06 484 ASN A CA 1
ATOM 3996 C C . ASN A 1 484 ? 13.891 -2.072 -37.386 1.00 91.06 484 ASN A C 1
ATOM 3998 O O . ASN A 1 484 ? 14.291 -2.273 -36.239 1.00 91.06 484 ASN A O 1
ATOM 4002 N N . LEU A 1 485 ? 14.598 -2.325 -38.481 1.00 88.81 485 LEU A N 1
ATOM 4003 C CA . LEU A 1 485 ? 15.971 -2.811 -38.504 1.00 88.81 485 LEU A CA 1
ATOM 4004 C C . LEU A 1 485 ? 16.795 -1.873 -39.388 1.00 88.81 485 LEU A C 1
ATOM 4006 O O . LEU A 1 485 ? 16.304 -1.428 -40.427 1.00 88.81 485 LEU A O 1
ATOM 4010 N N . GLU A 1 486 ? 18.026 -1.573 -38.980 1.00 76.75 486 GLU A N 1
ATOM 4011 C CA . GLU A 1 486 ? 18.981 -0.889 -39.847 1.00 76.75 486 GLU A CA 1
ATOM 4012 C C . GLU A 1 486 ? 19.468 -1.872 -40.910 1.00 76.75 486 GLU A C 1
ATOM 4014 O O . GLU A 1 486 ? 18.742 -2.095 -41.865 1.00 76.75 486 GLU A O 1
ATOM 4019 N N . ASP A 1 487 ? 20.615 -2.516 -40.762 1.00 76.81 487 ASP A N 1
ATOM 4020 C CA . ASP A 1 487 ? 21.249 -3.221 -41.874 1.00 76.81 487 ASP A CA 1
ATOM 4021 C C . ASP A 1 487 ? 20.991 -4.740 -41.839 1.00 76.81 487 ASP A C 1
ATOM 4023 O O . ASP A 1 487 ? 21.338 -5.432 -40.883 1.00 76.81 487 ASP A O 1
ATOM 4027 N N . ALA A 1 488 ? 20.344 -5.289 -42.866 1.00 74.62 488 ALA A N 1
ATOM 4028 C CA . ALA A 1 488 ? 20.042 -6.716 -42.953 1.00 74.62 488 ALA A CA 1
ATOM 4029 C C . ALA A 1 488 ? 20.534 -7.335 -44.266 1.00 74.62 488 ALA A C 1
ATOM 4031 O O . ALA A 1 488 ? 20.079 -6.974 -45.357 1.00 74.62 488 ALA A O 1
ATOM 4032 N N . MET A 1 489 ? 21.382 -8.361 -44.154 1.00 73.94 489 MET A N 1
ATOM 4033 C CA . MET A 1 489 ? 21.682 -9.267 -45.260 1.00 73.94 489 MET A CA 1
ATOM 4034 C C . MET A 1 489 ? 20.521 -10.253 -45.412 1.00 73.94 489 MET A C 1
ATOM 4036 O O . MET A 1 489 ? 20.311 -11.119 -44.562 1.00 73.94 489 MET A O 1
ATOM 4040 N N . ALA A 1 490 ? 19.742 -10.136 -46.488 1.00 69.69 490 ALA A N 1
ATOM 4041 C CA . ALA A 1 490 ? 18.576 -10.988 -46.703 1.00 69.69 490 ALA A CA 1
ATOM 4042 C C . ALA A 1 490 ? 18.564 -11.631 -48.092 1.00 69.69 490 ALA A C 1
ATOM 4044 O O . ALA A 1 490 ? 18.514 -10.951 -49.114 1.00 69.69 490 ALA A O 1
ATOM 4045 N N . LYS A 1 491 ? 18.497 -12.967 -48.119 1.00 71.44 491 LYS A N 1
ATOM 4046 C CA . LYS A 1 491 ? 18.161 -13.759 -49.319 1.00 71.44 491 LYS A CA 1
ATOM 4047 C C . LYS A 1 491 ? 16.662 -13.829 -49.609 1.00 71.44 491 LYS A C 1
ATOM 4049 O O . LYS A 1 491 ? 16.263 -14.320 -50.659 1.00 71.44 491 LYS A O 1
ATOM 4054 N N . SER A 1 492 ? 15.831 -13.449 -48.641 1.00 80.25 492 SER A N 1
ATOM 4055 C CA . SER A 1 492 ? 14.374 -13.455 -48.750 1.00 80.25 492 SER A CA 1
ATOM 4056 C C . SER A 1 492 ? 13.769 -12.457 -47.768 1.00 80.25 492 SER A C 1
ATOM 4058 O O . SER A 1 492 ? 14.280 -12.273 -46.668 1.00 80.25 492 SER A O 1
ATOM 4060 N N . VAL A 1 493 ? 12.629 -11.872 -48.137 1.00 86.12 493 VAL A N 1
ATOM 4061 C CA . VAL A 1 493 ? 11.809 -11.019 -47.257 1.00 86.12 493 VAL A CA 1
ATOM 4062 C C . VAL A 1 493 ? 10.749 -11.806 -46.479 1.00 86.12 493 VAL A C 1
ATOM 4064 O O . VAL A 1 493 ? 9.947 -11.204 -45.772 1.00 86.12 493 VAL A O 1
ATOM 4067 N N . ASP A 1 494 ? 10.737 -13.141 -46.583 1.00 87.62 494 ASP A N 1
ATOM 4068 C CA . ASP A 1 494 ? 9.805 -14.020 -45.853 1.00 87.62 494 ASP A CA 1
ATOM 4069 C C . ASP A 1 494 ? 9.702 -13.729 -44.348 1.00 87.62 494 ASP A C 1
ATOM 4071 O O . ASP A 1 494 ? 8.576 -13.641 -43.849 1.00 87.62 494 ASP A O 1
ATOM 4075 N N . PRO A 1 495 ? 10.821 -13.485 -43.633 1.00 86.44 495 PRO A N 1
ATOM 4076 C CA . PRO A 1 495 ? 10.819 -13.021 -42.243 1.00 86.44 495 PRO A CA 1
ATOM 4077 C C . PRO A 1 495 ? 9.903 -11.829 -41.931 1.00 86.44 495 PRO A C 1
ATOM 4079 O O . PRO A 1 495 ? 9.458 -11.679 -40.796 1.00 86.44 495 PRO A O 1
ATOM 4082 N N . LEU A 1 496 ? 9.624 -10.975 -42.918 1.00 87.50 496 LEU A N 1
ATOM 4083 C CA . LEU A 1 496 ? 8.937 -9.694 -42.745 1.00 87.50 496 LEU A CA 1
ATOM 4084 C C . LEU A 1 496 ? 7.452 -9.747 -43.115 1.00 87.50 496 LEU A C 1
ATOM 4086 O O . LEU A 1 496 ? 6.709 -8.816 -42.804 1.00 87.50 496 LEU A O 1
ATOM 4090 N N . LEU A 1 497 ? 7.000 -10.813 -43.783 1.00 86.94 497 LEU A N 1
ATOM 4091 C CA . LEU A 1 497 ? 5.694 -10.831 -44.451 1.00 86.94 497 LEU A CA 1
ATOM 4092 C C . LEU A 1 497 ? 4.502 -10.742 -43.499 1.00 86.94 497 LEU A C 1
ATOM 4094 O O . LEU A 1 497 ? 3.418 -10.384 -43.951 1.00 86.94 497 LEU A O 1
ATOM 4098 N N . ASN A 1 498 ? 4.686 -11.057 -42.214 1.00 86.25 498 ASN A N 1
ATOM 4099 C CA . ASN A 1 498 ? 3.625 -11.020 -41.207 1.00 86.25 498 ASN A CA 1
ATOM 4100 C C . ASN A 1 498 ? 3.469 -9.652 -40.535 1.00 86.25 498 ASN A C 1
ATOM 4102 O O . ASN A 1 498 ? 2.407 -9.374 -39.983 1.00 86.25 498 ASN A O 1
ATOM 4106 N N . ALA A 1 499 ? 4.466 -8.772 -40.622 1.00 88.50 499 ALA A N 1
ATOM 4107 C CA . ALA A 1 499 ? 4.418 -7.476 -39.960 1.00 88.50 499 ALA A CA 1
ATOM 4108 C C . ALA A 1 499 ? 3.433 -6.510 -40.650 1.00 88.50 499 ALA A C 1
ATOM 4110 O O . ALA A 1 499 ? 3.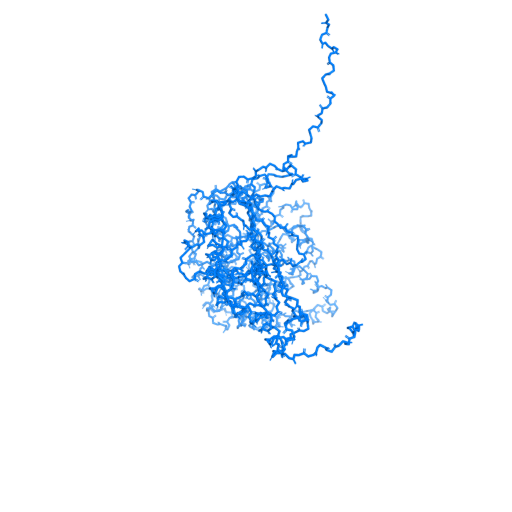177 -6.581 -41.857 1.00 88.50 499 ALA A O 1
ATOM 4111 N N . GLU A 1 500 ? 2.849 -5.614 -39.857 1.00 90.38 500 GLU A N 1
ATOM 4112 C CA . GLU A 1 500 ? 1.941 -4.545 -40.294 1.00 90.38 500 GLU A CA 1
ATOM 4113 C C . GLU A 1 500 ? 2.726 -3.290 -40.698 1.00 90.38 500 GLU A C 1
ATOM 4115 O O . GLU A 1 500 ? 2.317 -2.574 -41.611 1.00 90.38 500 GLU A O 1
ATOM 4120 N N . ASN A 1 501 ? 3.842 -3.027 -40.011 1.00 90.44 501 ASN A N 1
ATOM 4121 C CA . ASN A 1 501 ? 4.731 -1.898 -40.258 1.00 90.44 501 ASN A CA 1
ATOM 4122 C C . ASN A 1 501 ? 6.184 -2.362 -40.296 1.00 90.44 501 ASN A C 1
ATOM 4124 O O . ASN A 1 501 ? 6.675 -2.936 -39.324 1.00 90.44 501 ASN A O 1
ATOM 4128 N N . VAL A 1 502 ? 6.880 -2.104 -41.401 1.00 89.44 502 VAL A N 1
ATOM 4129 C CA . VAL A 1 502 ? 8.260 -2.569 -41.582 1.00 89.44 502 VAL A CA 1
ATOM 4130 C C . VAL A 1 502 ? 9.160 -1.448 -42.072 1.00 89.44 502 VAL A C 1
ATOM 4132 O O . VAL A 1 502 ? 8.842 -0.780 -43.049 1.00 89.44 502 VAL A O 1
ATOM 4135 N N . VAL A 1 503 ? 10.304 -1.266 -41.423 1.00 88.94 503 VAL A N 1
ATOM 4136 C CA . VAL A 1 503 ? 11.395 -0.415 -41.904 1.00 88.94 503 VAL A CA 1
ATOM 4137 C C . VAL A 1 503 ? 12.664 -1.252 -41.870 1.00 88.94 503 VAL A C 1
ATOM 4139 O O . VAL A 1 503 ? 13.037 -1.721 -40.803 1.00 88.94 503 VAL A O 1
ATOM 4142 N N . VAL A 1 504 ? 13.279 -1.503 -43.024 1.00 86.38 504 VAL A N 1
ATOM 4143 C CA . VAL A 1 504 ? 14.529 -2.276 -43.108 1.00 86.38 504 VAL A CA 1
ATOM 4144 C C . VAL A 1 504 ? 15.451 -1.628 -44.131 1.00 86.38 504 VAL A C 1
ATOM 4146 O O . VAL A 1 504 ? 15.010 -1.303 -45.238 1.00 86.38 504 VAL A O 1
ATOM 4149 N N . LEU A 1 505 ? 16.718 -1.439 -43.776 1.00 83.88 505 LEU A N 1
ATOM 4150 C CA . LEU A 1 505 ? 17.781 -1.132 -44.722 1.00 83.88 505 LEU A CA 1
ATOM 4151 C C . LEU A 1 505 ? 18.447 -2.456 -45.155 1.00 83.88 505 LEU A C 1
ATOM 4153 O O . LEU A 1 505 ? 18.866 -3.281 -44.355 1.00 83.88 505 LEU A O 1
ATOM 4157 N N . PHE A 1 506 ? 18.478 -2.699 -46.460 1.00 82.94 506 PHE A N 1
ATOM 4158 C CA . PHE A 1 506 ? 19.088 -3.880 -47.059 1.00 82.94 506 PHE A CA 1
ATOM 4159 C C . PHE A 1 506 ? 20.365 -3.486 -47.788 1.00 82.94 506 PHE A C 1
ATOM 4161 O O . PHE A 1 506 ? 20.332 -2.603 -48.654 1.00 82.94 506 PHE A O 1
ATOM 4168 N N . GLU A 1 507 ? 21.446 -4.222 -47.541 1.00 76.25 507 GLU A N 1
ATOM 4169 C CA . GLU A 1 507 ? 22.681 -4.114 -48.323 1.00 76.25 507 GLU A CA 1
ATOM 4170 C C . GLU A 1 507 ? 22.393 -4.315 -49.823 1.00 76.25 507 GLU A C 1
ATOM 4172 O O . GLU A 1 507 ? 22.801 -3.522 -50.672 1.00 76.25 507 GLU A O 1
ATOM 4177 N N . LYS A 1 508 ? 21.577 -5.325 -50.158 1.00 78.44 508 LYS A N 1
ATOM 4178 C CA . LYS A 1 508 ? 21.107 -5.580 -51.522 1.00 78.44 508 LYS A CA 1
ATOM 4179 C C . LYS A 1 508 ? 19.651 -6.032 -51.537 1.00 78.44 508 LYS A C 1
ATOM 4181 O O . LYS A 1 508 ? 19.261 -6.917 -50.782 1.00 78.44 508 LYS A O 1
ATOM 4186 N N . LEU A 1 509 ? 18.860 -5.464 -52.449 1.00 80.12 509 LEU A N 1
ATOM 4187 C CA . LEU A 1 509 ? 17.444 -5.791 -52.601 1.00 80.12 509 LEU A CA 1
ATOM 4188 C C . LEU A 1 509 ? 17.061 -5.986 -54.072 1.00 80.12 509 LEU A C 1
ATOM 4190 O O . LEU A 1 509 ? 17.117 -5.052 -54.866 1.00 80.12 509 LEU A O 1
ATOM 4194 N N . ASP A 1 510 ? 16.616 -7.191 -54.425 1.00 84.12 510 ASP A N 1
ATOM 4195 C CA . ASP A 1 510 ? 16.126 -7.486 -55.781 1.00 84.12 510 ASP A CA 1
ATOM 4196 C C . ASP A 1 510 ? 14.628 -7.163 -55.973 1.00 84.12 510 ASP A C 1
ATOM 4198 O O . ASP A 1 510 ? 13.848 -7.093 -55.020 1.00 84.12 510 ASP A O 1
ATOM 4202 N N . ALA A 1 511 ? 14.200 -7.006 -57.232 1.00 85.69 511 ALA A N 1
ATOM 4203 C CA . ALA A 1 511 ? 12.816 -6.676 -57.595 1.00 85.69 511 ALA A CA 1
ATOM 4204 C C . ALA A 1 511 ? 11.784 -7.706 -57.091 1.00 85.69 511 ALA A C 1
ATOM 4206 O O . ALA A 1 511 ? 10.686 -7.325 -56.681 1.00 85.69 511 ALA A O 1
ATOM 4207 N N . GLU A 1 512 ? 12.148 -8.993 -57.070 1.00 86.69 512 GLU A N 1
ATOM 4208 C CA . GLU A 1 512 ? 11.286 -10.082 -56.591 1.00 86.69 512 GLU A CA 1
ATOM 4209 C C . GLU A 1 512 ? 10.931 -9.931 -55.107 1.00 86.69 512 GLU A C 1
ATOM 4211 O O . GLU A 1 512 ? 9.790 -10.176 -54.713 1.00 86.69 512 GLU A O 1
ATOM 4216 N N . HIS A 1 513 ? 11.872 -9.455 -54.286 1.00 86.81 513 HIS A N 1
ATOM 4217 C CA . HIS A 1 513 ? 11.647 -9.200 -52.864 1.00 86.81 513 HIS A CA 1
ATOM 4218 C C . HIS A 1 513 ? 10.598 -8.107 -52.645 1.00 86.81 513 HIS A C 1
ATOM 4220 O O . HIS A 1 513 ? 9.664 -8.275 -51.860 1.00 86.81 513 HIS A O 1
ATOM 4226 N N . ILE A 1 514 ? 10.716 -7.000 -53.385 1.00 87.62 514 ILE A N 1
ATOM 4227 C CA . ILE A 1 514 ? 9.760 -5.887 -53.329 1.00 87.62 514 ILE A CA 1
ATOM 4228 C C . ILE A 1 514 ? 8.375 -6.372 -53.757 1.00 87.62 514 ILE A C 1
ATOM 4230 O O . ILE A 1 514 ? 7.383 -6.097 -53.082 1.00 87.62 514 ILE A O 1
ATOM 4234 N N . TRP A 1 515 ? 8.304 -7.126 -54.857 1.00 89.06 515 TRP A N 1
ATOM 4235 C CA . TRP A 1 515 ? 7.042 -7.660 -55.354 1.00 89.06 515 TRP A CA 1
ATOM 4236 C C . TRP A 1 515 ? 6.367 -8.591 -54.344 1.00 89.06 515 TRP A C 1
ATOM 4238 O O . TRP A 1 515 ? 5.175 -8.441 -54.073 1.00 89.06 515 TRP A O 1
ATOM 4248 N N . LYS A 1 516 ? 7.132 -9.492 -53.719 1.00 90.12 516 LYS A N 1
ATOM 4249 C CA . LYS A 1 516 ? 6.630 -10.408 -52.687 1.00 90.12 516 LYS A CA 1
ATOM 4250 C C . LYS A 1 516 ? 6.022 -9.658 -51.498 1.00 90.12 516 LYS A C 1
ATOM 4252 O O . LYS A 1 516 ? 4.952 -10.030 -51.017 1.00 90.12 516 LYS A O 1
ATOM 4257 N N . MET A 1 517 ? 6.656 -8.565 -51.068 1.00 89.12 517 MET A N 1
ATOM 4258 C CA . MET A 1 517 ? 6.135 -7.714 -49.994 1.00 89.12 517 MET A CA 1
ATOM 4259 C C . MET A 1 517 ? 4.833 -7.004 -50.397 1.00 89.12 517 MET A C 1
ATOM 4261 O O . MET A 1 517 ? 3.862 -7.024 -49.640 1.00 89.12 517 MET A O 1
ATOM 4265 N N . ILE A 1 518 ? 4.770 -6.447 -51.615 1.00 88.31 518 ILE A N 1
ATOM 4266 C CA . ILE A 1 518 ? 3.550 -5.828 -52.166 1.00 88.31 518 ILE A CA 1
ATOM 4267 C C . ILE A 1 518 ? 2.399 -6.839 -52.194 1.00 88.31 518 ILE A C 1
ATOM 4269 O O . ILE A 1 518 ? 1.297 -6.535 -51.739 1.00 88.31 518 ILE A O 1
ATOM 4273 N N . GLN A 1 519 ? 2.650 -8.049 -52.700 1.00 89.38 519 GLN A N 1
ATOM 4274 C CA . GLN A 1 519 ? 1.643 -9.107 -52.760 1.00 89.38 519 GLN A CA 1
ATOM 4275 C C . GLN A 1 519 ? 1.131 -9.481 -51.369 1.00 89.38 519 GLN A C 1
ATOM 4277 O O . GLN A 1 519 ? -0.081 -9.588 -51.185 1.00 89.38 519 GLN A O 1
ATOM 4282 N N . SER A 1 520 ? 2.027 -9.615 -50.386 1.00 90.31 520 SER A N 1
ATOM 4283 C CA . SER A 1 520 ? 1.631 -9.857 -48.997 1.00 90.31 520 SER A CA 1
ATOM 4284 C C . SER A 1 520 ? 0.708 -8.753 -48.476 1.00 90.31 520 SER A C 1
ATOM 4286 O O . SER A 1 520 ? -0.364 -9.050 -47.951 1.00 90.31 520 SER A O 1
ATOM 4288 N N . PHE A 1 521 ? 1.056 -7.479 -48.679 1.00 87.19 521 PHE A N 1
ATOM 4289 C CA . PHE A 1 521 ? 0.246 -6.353 -48.202 1.00 87.19 521 PHE A CA 1
ATOM 4290 C C . PHE A 1 521 ? -1.139 -6.285 -48.851 1.00 87.19 521 PHE A C 1
ATOM 4292 O O . PHE A 1 521 ? -2.112 -6.025 -48.156 1.00 87.19 521 PHE A O 1
ATOM 4299 N N . ILE A 1 522 ? -1.244 -6.571 -50.151 1.00 84.88 522 ILE A N 1
ATOM 4300 C CA . ILE A 1 522 ? -2.532 -6.594 -50.864 1.00 84.88 522 ILE A CA 1
ATOM 4301 C C . ILE A 1 522 ? -3.391 -7.791 -50.436 1.00 84.88 522 ILE A C 1
ATOM 4303 O O . ILE A 1 522 ? -4.615 -7.698 -50.401 1.00 84.88 522 ILE A O 1
ATOM 4307 N N . SER A 1 523 ? -2.763 -8.931 -50.138 1.00 87.62 523 SER A N 1
ATOM 4308 C CA . SER A 1 523 ? -3.476 -10.174 -49.818 1.00 87.62 523 SER A CA 1
ATOM 4309 C C . SER A 1 523 ? -4.081 -10.218 -48.411 1.00 87.62 523 SER A C 1
ATOM 4311 O O . SER A 1 523 ? -4.877 -11.112 -48.121 1.00 87.62 523 SER A O 1
ATOM 4313 N N . ARG A 1 524 ? -3.698 -9.287 -47.532 1.00 88.00 524 ARG A N 1
ATOM 4314 C CA . ARG A 1 524 ? -4.071 -9.266 -46.113 1.00 88.00 524 ARG A CA 1
ATOM 4315 C C . ARG A 1 524 ? -5.018 -8.104 -45.823 1.00 88.00 524 ARG A C 1
ATOM 4317 O O . ARG A 1 524 ? -4.863 -7.020 -46.375 1.00 88.00 524 ARG A O 1
ATOM 4324 N N . ASP A 1 525 ? -5.952 -8.320 -44.903 1.00 85.19 525 ASP A N 1
ATOM 4325 C CA . ASP A 1 525 ? -6.798 -7.255 -44.356 1.00 85.19 525 ASP A CA 1
ATOM 4326 C C . ASP A 1 525 ? -6.013 -6.487 -43.280 1.00 85.19 525 ASP A C 1
ATOM 4328 O O . ASP A 1 525 ? -5.942 -6.905 -42.121 1.00 85.19 525 ASP A O 1
ATOM 4332 N N . LEU A 1 526 ? -5.307 -5.433 -43.699 1.00 81.75 526 LEU A N 1
ATOM 4333 C CA . LEU A 1 526 ? -4.404 -4.660 -42.844 1.00 81.75 526 LEU A CA 1
ATOM 4334 C C . LEU A 1 526 ? -5.061 -3.379 -42.311 1.00 81.75 526 LEU A C 1
ATOM 4336 O O . LEU A 1 526 ? -5.809 -2.724 -43.040 1.00 81.75 526 LEU A O 1
ATOM 4340 N N . PRO A 1 527 ? -4.744 -2.962 -41.069 1.00 82.75 527 PRO A N 1
ATOM 4341 C CA . PRO A 1 527 ? -5.208 -1.690 -40.529 1.00 82.75 527 PRO A CA 1
ATOM 4342 C C . PRO A 1 527 ? -4.802 -0.486 -41.389 1.00 82.75 527 PRO A C 1
ATOM 4344 O O . PRO A 1 527 ? -3.721 -0.442 -41.982 1.00 82.75 527 PRO A O 1
ATOM 4347 N N . ILE A 1 528 ? -5.639 0.554 -41.381 1.00 78.56 528 ILE A N 1
ATOM 4348 C CA . ILE A 1 528 ? -5.290 1.850 -41.975 1.00 78.56 528 ILE A CA 1
ATOM 4349 C C . ILE A 1 528 ? -4.013 2.375 -41.301 1.00 78.56 528 ILE A C 1
ATOM 4351 O O . ILE A 1 528 ? -3.953 2.490 -40.077 1.00 78.56 528 ILE A O 1
ATOM 4355 N N . GLY A 1 529 ? -3.002 2.699 -42.113 1.00 75.50 529 GLY A N 1
ATOM 4356 C CA . GLY A 1 529 ? -1.684 3.152 -41.655 1.00 75.50 529 GLY A CA 1
ATOM 4357 C C . GLY A 1 529 ? -0.577 2.093 -41.726 1.00 75.50 529 GLY A C 1
ATOM 4358 O O . GLY A 1 529 ? 0.579 2.445 -41.507 1.00 75.50 529 GLY A O 1
ATOM 4359 N N . SER A 1 530 ? -0.893 0.837 -42.070 1.00 83.38 530 SER A N 1
ATOM 4360 C CA . SER A 1 530 ? 0.118 -0.185 -42.367 1.00 83.38 530 SER A CA 1
ATOM 4361 C C . SER A 1 530 ? 1.006 0.215 -43.544 1.00 83.38 530 SER A C 1
ATOM 4363 O O . SER A 1 530 ? 0.525 0.670 -44.583 1.00 83.38 530 SER A O 1
ATOM 4365 N N . SER A 1 531 ? 2.315 0.032 -43.387 1.00 88.69 531 SER A N 1
ATOM 4366 C CA . SER A 1 531 ? 3.313 0.492 -44.355 1.00 88.69 531 SER A CA 1
ATOM 4367 C C . SER A 1 531 ? 4.572 -0.375 -44.354 1.00 88.69 531 SER A C 1
ATOM 4369 O O . SER A 1 531 ? 4.899 -1.033 -43.369 1.00 88.69 531 SER A O 1
ATOM 4371 N N . PHE A 1 532 ? 5.312 -0.372 -45.460 1.00 88.12 532 PHE A N 1
ATOM 4372 C CA . PHE A 1 532 ? 6.674 -0.892 -45.472 1.00 88.12 532 PHE A CA 1
ATOM 4373 C C . PHE A 1 532 ? 7.608 0.075 -46.194 1.00 88.12 532 PHE A C 1
ATOM 4375 O O . PHE A 1 532 ? 7.253 0.658 -47.219 1.00 88.12 532 PHE A O 1
ATOM 4382 N N . TYR A 1 533 ? 8.802 0.241 -45.640 1.00 86.12 533 TYR A N 1
ATOM 4383 C CA . TYR A 1 533 ? 9.844 1.127 -46.132 1.00 86.12 533 TYR A CA 1
ATOM 4384 C C . TYR A 1 533 ? 11.145 0.340 -46.217 1.00 86.12 533 TYR A C 1
ATOM 4386 O O . TYR A 1 533 ? 11.744 0.002 -45.198 1.00 86.12 533 TYR A O 1
ATOM 4394 N N . PHE A 1 534 ? 11.572 0.037 -47.439 1.00 86.44 534 PHE A N 1
ATOM 4395 C CA . PHE A 1 534 ? 12.846 -0.625 -47.690 1.00 86.44 534 PHE A CA 1
ATOM 4396 C C . PHE A 1 534 ? 13.850 0.388 -48.230 1.00 86.44 534 PHE A C 1
ATOM 4398 O O . PHE A 1 534 ? 13.577 1.057 -49.229 1.00 86.44 534 PHE A O 1
ATOM 4405 N N . HIS A 1 535 ? 14.995 0.507 -47.564 1.00 81.06 535 HIS A N 1
ATOM 4406 C CA . HIS A 1 535 ? 16.133 1.277 -48.055 1.00 81.06 535 HIS A CA 1
ATOM 4407 C C . HIS A 1 535 ? 17.180 0.316 -48.621 1.00 81.06 535 HIS A C 1
ATOM 4409 O O . HIS A 1 535 ? 17.330 -0.792 -48.126 1.00 81.06 535 HIS A O 1
ATOM 4415 N N . SER A 1 536 ? 17.884 0.716 -49.671 1.00 82.94 536 SER A N 1
ATOM 4416 C CA . SER A 1 536 ? 19.054 0.009 -50.201 1.00 82.94 536 SER A CA 1
ATOM 4417 C C . SER A 1 536 ? 19.894 1.024 -50.970 1.00 82.94 536 SER A C 1
ATOM 4419 O O . SER A 1 536 ? 19.331 2.002 -51.467 1.00 82.94 536 SER A O 1
ATOM 4421 N N . GLU A 1 537 ? 21.210 0.830 -51.080 1.00 77.06 537 GLU A N 1
ATOM 4422 C CA . GLU A 1 537 ? 22.083 1.763 -51.814 1.00 77.06 537 GLU A CA 1
ATOM 4423 C C . GLU A 1 537 ? 21.672 1.900 -53.290 1.00 77.06 537 GLU A C 1
ATOM 4425 O O . GLU A 1 537 ? 21.750 2.982 -53.884 1.00 77.06 537 GLU A O 1
ATOM 4430 N N . HIS A 1 538 ? 21.185 0.809 -53.890 1.00 79.81 538 HIS A N 1
ATOM 4431 C CA . HIS A 1 538 ? 20.789 0.737 -55.297 1.00 79.81 538 HIS A CA 1
ATOM 4432 C C . HIS A 1 538 ? 19.430 0.036 -55.463 1.00 79.81 538 HIS A C 1
ATOM 4434 O O . HIS A 1 538 ? 19.367 -1.084 -55.977 1.00 79.81 538 HIS A O 1
ATOM 4440 N N . PRO A 1 539 ? 18.317 0.668 -55.046 1.00 78.75 539 PRO A N 1
ATOM 4441 C CA . PRO A 1 539 ? 17.024 0.009 -55.044 1.00 78.75 539 PRO A CA 1
ATOM 4442 C C . PRO A 1 539 ? 16.485 -0.145 -56.480 1.00 78.75 539 PRO A C 1
ATOM 4444 O O . PRO A 1 539 ? 16.602 0.782 -57.294 1.00 78.75 539 PRO A O 1
ATOM 4447 N N . PRO A 1 540 ? 15.832 -1.275 -56.808 1.00 81.62 540 PRO A N 1
ATOM 4448 C CA . PRO A 1 540 ? 15.099 -1.431 -58.056 1.00 81.62 540 PRO A CA 1
ATOM 4449 C C . PRO A 1 540 ? 14.057 -0.319 -58.204 1.00 81.62 540 PRO A C 1
ATOM 4451 O O . PRO A 1 540 ? 13.326 -0.003 -57.262 1.00 81.62 540 PRO A O 1
ATOM 4454 N N . LYS A 1 541 ? 13.925 0.262 -59.402 1.00 82.88 541 LYS A N 1
ATOM 4455 C CA . LYS A 1 541 ? 12.839 1.219 -59.650 1.00 82.88 541 LYS A CA 1
ATOM 4456 C C . LYS A 1 541 ? 11.508 0.479 -59.587 1.00 82.88 541 LYS A C 1
ATOM 4458 O O . LYS A 1 541 ? 11.333 -0.538 -60.252 1.00 82.88 541 LYS A O 1
ATOM 4463 N N . LEU A 1 542 ? 10.529 1.044 -58.883 1.00 79.88 542 LEU A N 1
ATOM 4464 C CA . LEU A 1 542 ? 9.192 0.449 -58.745 1.00 79.88 542 LEU A CA 1
ATOM 4465 C C . LEU A 1 542 ? 8.524 0.160 -60.106 1.00 79.88 542 LEU A C 1
ATOM 4467 O O . LEU A 1 542 ? 7.826 -0.834 -60.276 1.00 79.88 542 LEU A O 1
ATOM 4471 N N . VAL A 1 543 ? 8.803 0.998 -61.110 1.00 79.50 543 VAL A N 1
ATOM 4472 C CA . VAL A 1 543 ? 8.353 0.802 -62.498 1.00 79.50 543 VAL A CA 1
ATOM 4473 C C . VAL A 1 543 ? 8.895 -0.496 -63.100 1.00 79.50 543 VAL A C 1
ATOM 4475 O O . VAL A 1 543 ? 8.179 -1.171 -63.837 1.00 79.50 543 VAL A O 1
ATOM 4478 N N . ASP A 1 544 ? 10.143 -0.847 -62.804 1.00 82.81 544 ASP A N 1
ATOM 4479 C CA . ASP A 1 544 ? 10.778 -2.053 -63.331 1.00 82.81 544 ASP A CA 1
ATOM 4480 C C . ASP A 1 544 ? 10.253 -3.303 -62.610 1.00 82.81 544 ASP A C 1
ATOM 4482 O O . ASP A 1 544 ? 10.003 -4.314 -63.264 1.00 82.81 544 ASP A O 1
ATOM 4486 N N . VAL A 1 545 ? 9.936 -3.193 -61.311 1.00 84.38 545 VAL A N 1
ATOM 4487 C CA . VAL A 1 545 ? 9.213 -4.231 -60.551 1.00 84.38 545 VAL A CA 1
ATOM 4488 C C . VAL A 1 545 ? 7.840 -4.509 -61.178 1.00 84.38 545 VAL A C 1
ATOM 4490 O O . VAL A 1 545 ? 7.507 -5.652 -61.479 1.00 84.38 545 VAL A O 1
ATOM 4493 N N . PHE A 1 546 ? 7.044 -3.470 -61.453 1.00 82.88 546 PHE A N 1
ATOM 4494 C CA . PHE A 1 546 ? 5.723 -3.644 -62.069 1.00 82.88 546 PHE A CA 1
ATOM 4495 C C . PHE A 1 546 ? 5.795 -4.221 -63.486 1.00 82.88 546 PHE A C 1
ATOM 4497 O O . PHE A 1 546 ? 4.991 -5.087 -63.834 1.00 82.88 546 PHE A O 1
ATOM 4504 N N . LYS A 1 547 ? 6.776 -3.795 -64.292 1.00 81.81 547 LYS A N 1
ATOM 4505 C CA . LYS A 1 547 ? 7.014 -4.361 -65.630 1.00 81.81 547 LYS A CA 1
ATOM 4506 C C . LYS A 1 547 ? 7.374 -5.842 -65.569 1.00 81.81 547 LYS A C 1
ATOM 4508 O O . LYS A 1 547 ? 6.825 -6.608 -66.355 1.00 81.81 547 LYS A O 1
ATOM 4513 N N . MET A 1 548 ? 8.250 -6.239 -64.643 1.00 83.06 548 MET A N 1
ATOM 4514 C CA . MET A 1 548 ? 8.668 -7.634 -64.459 1.00 83.06 548 MET A CA 1
ATOM 4515 C C . MET A 1 548 ? 7.474 -8.566 -64.205 1.00 83.06 548 MET A C 1
ATOM 4517 O O . MET A 1 548 ? 7.474 -9.705 -64.665 1.00 83.06 548 MET A O 1
ATOM 4521 N N . HIS A 1 549 ? 6.424 -8.060 -63.553 1.00 79.81 549 HIS A N 1
ATOM 4522 C CA . HIS A 1 549 ? 5.217 -8.821 -63.223 1.00 79.81 549 HIS A CA 1
ATOM 4523 C C . HIS A 1 549 ? 3.983 -8.450 -64.067 1.00 79.81 549 HIS A C 1
ATOM 4525 O O . HIS A 1 549 ? 2.862 -8.796 -63.701 1.00 79.81 549 HIS A O 1
ATOM 4531 N N . ASN A 1 550 ? 4.167 -7.782 -65.216 1.00 81.81 550 ASN A N 1
ATOM 4532 C CA . ASN A 1 550 ? 3.096 -7.379 -66.143 1.00 81.81 550 ASN A CA 1
ATOM 4533 C C . ASN A 1 550 ? 1.961 -6.544 -65.507 1.00 81.81 550 ASN A C 1
ATOM 4535 O O . ASN A 1 550 ? 0.820 -6.573 -65.973 1.00 81.81 550 ASN A O 1
ATOM 4539 N N . VAL A 1 551 ? 2.264 -5.759 -64.472 1.00 77.94 551 VAL A N 1
ATOM 4540 C CA . VAL A 1 551 ? 1.300 -4.874 -63.807 1.00 77.94 551 VAL A CA 1
ATOM 4541 C C . VAL A 1 551 ? 1.390 -3.467 -64.388 1.00 77.94 551 VAL A C 1
ATOM 4543 O O . VAL A 1 551 ? 2.466 -2.881 -64.490 1.00 77.94 551 VAL A O 1
ATOM 4546 N N . ARG A 1 552 ? 0.245 -2.899 -64.781 1.00 69.38 552 ARG A N 1
ATOM 4547 C CA . ARG A 1 552 ? 0.156 -1.497 -65.209 1.00 69.38 552 ARG A CA 1
ATOM 4548 C C . ARG A 1 552 ? -0.238 -0.634 -64.007 1.00 69.38 552 ARG A C 1
ATOM 4550 O O . ARG A 1 552 ? -1.342 -0.827 -63.502 1.00 69.38 552 ARG A O 1
ATOM 4557 N N . PRO A 1 553 ? 0.613 0.298 -63.541 1.00 64.88 553 PRO A N 1
ATOM 4558 C CA . PRO A 1 553 ? 0.227 1.207 -62.470 1.00 64.88 553 PRO A CA 1
ATOM 4559 C C . PRO A 1 553 ? -0.941 2.087 -62.933 1.00 64.88 553 PRO A C 1
ATOM 4561 O O . PRO A 1 553 ? -0.880 2.721 -63.988 1.00 64.88 553 PRO A O 1
ATOM 4564 N N . ASN A 1 554 ? -2.016 2.121 -62.146 1.00 62.78 554 ASN A N 1
ATOM 4565 C CA . ASN A 1 554 ? -3.101 3.073 -62.351 1.00 62.78 554 ASN A CA 1
ATOM 4566 C C . ASN A 1 554 ? -2.597 4.446 -61.889 1.00 62.78 554 ASN A C 1
ATOM 4568 O O . ASN A 1 554 ? -2.489 4.686 -60.692 1.00 62.78 554 ASN A O 1
ATOM 4572 N N . ASN A 1 555 ? -2.268 5.339 -62.828 1.00 55.44 555 ASN A N 1
ATOM 4573 C CA . ASN A 1 555 ? -1.841 6.723 -62.561 1.00 55.44 555 ASN A CA 1
ATOM 4574 C C . ASN A 1 555 ? -3.005 7.594 -62.040 1.00 55.44 555 ASN A C 1
ATOM 4576 O O . ASN A 1 555 ? -3.323 8.632 -62.621 1.00 55.44 555 ASN A O 1
ATOM 4580 N N . GLN A 1 556 ? -3.691 7.162 -60.985 1.00 52.62 556 GLN A N 1
ATOM 4581 C CA . GLN A 1 556 ? -4.682 7.983 -60.302 1.00 52.62 556 GLN A CA 1
ATOM 4582 C C . GLN A 1 556 ? -3.962 8.847 -59.255 1.00 52.62 556 GLN A C 1
ATOM 4584 O O . GLN A 1 556 ? -3.158 8.312 -58.489 1.00 52.62 556 GLN A O 1
ATOM 4589 N N . PRO A 1 557 ? -4.188 10.173 -59.222 1.00 46.38 557 PRO A N 1
ATOM 4590 C CA . PRO A 1 557 ? -3.634 11.015 -58.171 1.00 46.38 557 PRO A CA 1
ATOM 4591 C C . PRO A 1 557 ? -4.178 10.551 -56.816 1.00 46.38 557 PRO A C 1
ATOM 4593 O O . PRO A 1 557 ? -5.382 10.359 -56.662 1.00 46.38 557 PRO A O 1
ATOM 4596 N N . ILE A 1 558 ? -3.287 10.371 -55.839 1.00 47.88 558 ILE A N 1
ATOM 4597 C CA . ILE A 1 558 ? -3.674 10.136 -54.447 1.00 47.88 558 ILE A CA 1
ATOM 4598 C C . ILE A 1 558 ? -4.251 11.460 -53.942 1.00 47.88 558 ILE A C 1
ATOM 4600 O O . ILE A 1 558 ? -3.504 12.404 -53.694 1.00 47.88 558 ILE A O 1
ATOM 4604 N N . ILE A 1 559 ? -5.577 11.554 -53.867 1.00 33.41 559 ILE A N 1
ATOM 4605 C CA . ILE A 1 559 ? -6.268 12.689 -53.253 1.00 33.41 559 ILE A CA 1
ATOM 4606 C C . ILE A 1 559 ? -6.454 12.314 -51.778 1.00 33.41 559 ILE A C 1
ATOM 4608 O O . ILE A 1 559 ? -7.174 11.352 -51.511 1.00 33.41 559 ILE A O 1
ATOM 4612 N N . PRO A 1 560 ? -5.779 12.985 -50.830 1.00 38.12 560 PRO A N 1
ATOM 4613 C CA . PRO A 1 560 ? -6.061 12.777 -49.419 1.00 38.12 560 PRO A CA 1
ATOM 4614 C C . PRO A 1 560 ? -7.444 13.368 -49.115 1.00 38.12 560 PRO A C 1
ATOM 4616 O O . PRO A 1 560 ? -7.671 14.543 -49.409 1.00 38.12 560 PRO A O 1
ATOM 4619 N N . GLU A 1 561 ? -8.359 12.546 -48.594 1.00 38.91 561 GLU A N 1
ATOM 4620 C CA . GLU A 1 561 ? -9.612 13.022 -47.981 1.00 38.91 561 GLU A CA 1
ATOM 4621 C C . GLU A 1 561 ? -9.351 13.749 -46.659 1.00 38.91 561 GLU A C 1
ATOM 4623 O O . GLU A 1 561 ? -8.474 13.288 -45.886 1.00 38.91 561 GLU A O 1
#

Nearest PDB structures (foldseek):
  7wnh-assembly2_B  TM=6.940E-01  e=1.841E-05  Homo sapiens
  2giu-assembly1_A-2  TM=6.654E-01  e=6.360E-04  Homo sapiens
  4j26-assembly2_B  TM=6.646E-01  e=8.580E-04  Homo sapiens
  1qkm-assembly1_A-2  TM=5.984E-01  e=1.561E-03  Homo sapiens
  2znp-assembly1_A  TM=4.877E-01  e=9.019E-04  Homo sapiens

Radius of gyration: 34.04 Å; Cα contacts (8 Å, |Δi|>4): 755; chains: 1; bounding box: 93×67×107 Å

pLDDT: mean 79.13, std 16.46, range [33.41, 98.06]

Mean predicted aligned error: 17.81 Å

InterPro domains:
  IPR000536 Nuclear hormone receptor, ligand-binding domain [PF00104] (93-301)
  IPR000536 Nuclear hormone receptor, ligand-binding domain [PS51843] (72-317)
  IPR000536 Nuclear hormone receptor, ligand-binding domain [SM00430] (104-288)
  IPR035500 Nuclear hormone receptor-like domain superfamily [G3DSA:1.10.565.10] (66-315)
  IPR035500 Nuclear hormone receptor-like domain superfamily [SSF48508] (92-314)
  IPR051152 Caenorhabditis elegans Orphan Nuclear Receptors [PTHR45680] (1-315)

Solvent-accessible surface area (backbone atoms only — not comparable to full-atom values): 31657 Å² total; per-residue (Å²): 133,75,74,89,73,64,84,86,78,83,83,78,90,74,80,75,81,64,59,96,40,70,34,70,64,72,72,32,61,72,92,53,57,85,64,62,91,85,58,84,89,74,61,38,76,45,84,43,63,70,58,54,50,54,42,53,52,57,74,70,52,80,72,78,73,86,61,82,86,56,54,59,46,54,38,34,28,50,37,52,54,73,62,53,63,79,58,84,89,52,63,50,74,50,59,63,44,40,69,65,62,53,52,52,49,50,53,49,38,47,48,50,44,49,54,31,48,61,40,28,68,77,60,63,74,49,57,69,70,57,52,50,53,50,48,37,59,21,29,67,60,34,46,52,54,48,28,42,52,44,28,23,54,50,38,70,80,33,79,85,57,60,89,52,51,44,33,40,81,91,36,39,35,38,39,68,86,69,43,41,61,59,35,72,76,35,23,98,58,60,44,75,69,49,43,66,63,70,54,74,82,61,70,88,84,52,61,59,43,61,53,44,53,75,61,60,68,49,64,60,52,47,37,47,50,43,48,45,48,24,29,54,50,36,16,74,70,68,33,73,70,54,22,58,51,28,52,51,52,45,51,53,43,50,52,43,52,50,45,44,33,46,70,72,66,64,41,80,85,44,64,70,60,51,51,54,52,50,51,48,45,51,51,54,51,48,52,52,60,70,42,45,64,50,34,49,51,31,46,78,69,56,54,49,24,69,45,49,74,54,45,64,58,43,27,76,86,61,56,31,77,64,57,53,56,48,60,74,63,46,67,46,64,30,42,30,42,34,40,35,46,57,80,88,48,93,88,51,97,68,80,89,54,95,31,36,27,40,39,40,20,62,41,92,87,47,74,75,45,79,50,66,57,40,54,54,70,63,57,41,56,65,64,70,43,88,40,47,36,29,48,30,36,32,42,36,32,49,37,94,40,37,70,60,49,51,50,37,56,50,51,56,65,68,70,52,85,92,67,56,45,40,33,27,26,40,39,41,48,44,33,48,81,59,92,81,45,57,36,36,52,52,51,50,53,53,54,73,39,39,36,61,89,50,30,37,30,44,34,34,76,51,38,54,33,50,49,71,55,42,52,49,48,15,66,65,44,54,71,22,37,32,42,36,43,32,41,37,43,56,98,62,55,72,53,55,59,67,40,47,30,40,34,38,29,24,76,62,57,59,46,67,48,56,49,52,50,52,50,43,58,71,75,45,97,68,65,94,86,58,46,76,48,80,45,41,91,74,61,61,54,67,68,56,41,30,56,78,69,76,48,79,82,78,89,66,82,88,74,85,129

Secondary structure (DSSP, 8-state):
--GGG----SS--------SSHHHHHTS-GGGTT--TTS----EEE--HHHHHHHHHHHHS----TTTTS-HHHHHHHHHHHH----TT--EE-SEE-HHHHHHHHHHHHHHHHHHHTT-HHHHTS-HHHHHHHHHHHHHHHHHHHHHHHHHHHHHH-TT--TTEEEETTTEEEETTTPEE--TTT-SS-HHHHHHHH----SSS--HHHHHHHH---HHHHHHHHHHHHHHHHHHHH-HHHHHHHHHHHHHHHHHHHHIIIIIS--S--HHHHHHHHHHHHHHHHHHHHHHHHHHHHHHTTSS-EEESSTTTSTTTTT-HHHHHHHTTS--EEEEEEEES----TTS-----SSEEEEEESSTTSPPEEEEEE-HHHHHHHHT-TT-EEEEEEEEE-GGGHHHHHHHHHHHHTT-SS--B-EEEEEEEE--SSSSSHHHHHHHHHHHTB-TTT--EEEEEEEEE-HHHHHHHHHHTTT-SEEEEEEE--S-SGGGTT-SEEEEEES---HHHHHHHHHHHHHS-PPTT-EEEEE-SSPPPHHHHHHHTTPPP--------